Protein 7KBU (pdb70)

B-factor: mean 46.18, std 21.86, range [13.57, 139.39]

Organism: Homo sapiens (NCBI:txid9606)

Radius of gyration: 25.1 Å; Cα contacts (8 Å, |Δi|>4): 656; chains: 2; bounding box: 54×92×47 Å

Secondary structure (DSSP, 8-state):
-TTTT----TTEEEEE-TTS-EEEEEPPGGGSPP--GGG-EEETTS-EESSHHHHHHHHHHTTTSHHHHH--EEEESS----PBPPHHHHSPPPHHHHHHHHHHHHHHHHHH---TTTTHHHHHHHTSS-HHHHHTTTGGG-IIIIIHHHHHHHHHH--TT-SSEE-HHHHHHHHHHHHHHHS-B--HHHHS-TT-SS-EEHHHHHHHTT--GGG--GGG-/--TTB--PBPPGGGSPP--GGG-EEETTS-EESSHHHHHHHHHHTTTSHHHHH--EEEESS----PBPPHHHHSPPPHHHHHHHHHHHHHHHHH---SHHHHHHHHHHH-IIIIIHHHHHHHHHH--TT-SSEE-HHHHHHHHHHHHHHHS-B--HHHHS-TT-SS-EEHHHHHHHTT--GGG--GGGS---

CATH classification: 3.30.60.30

Sequence (413 aa):
DSCMSFQCKRGHICKADQQGKPHCVCQDPVTCPPTKPLDQVCGTDNQTYASSCHLFATKCRLEGTKKGHQLQLDYFGACKSIPTCTDFEVIQFPLRMRDWLKNILMQLYEANSEVKKIYLDEKRLLAGDHPIDLLLRDFKKNYHMYVYPVHWQFSELDQHPMDRVLTHSELAPLRASSLVPMEHCITRFFEECDPNKDKHITLKEWGHCFGIKEEDIDENLLCKRGHICVCQDPVTCPPTKPLDQVCGTDNQTYASSCHLFATKCRLEGTKKGHQLQLDYFGACKSIPTCTDFEVIQFPLRRMRDWLKNILMMQLYEANGDHPIDLLLRDFKKNYHMYVYPVHWQFSELDQHPMDRVLTHSELAPLRASLVPMEHCITRFFEECDPNKDKHITLKEWGHCFGIKEEEDIDENLLFAS

Nearest PDB structures (foldseek):
  7kbu-assembly1_A  TM=1.005E+00  e=1.107E-45  Homo sapiens
  7kbu-assembly1_B  TM=8.539E-01  e=3.130E-33  Homo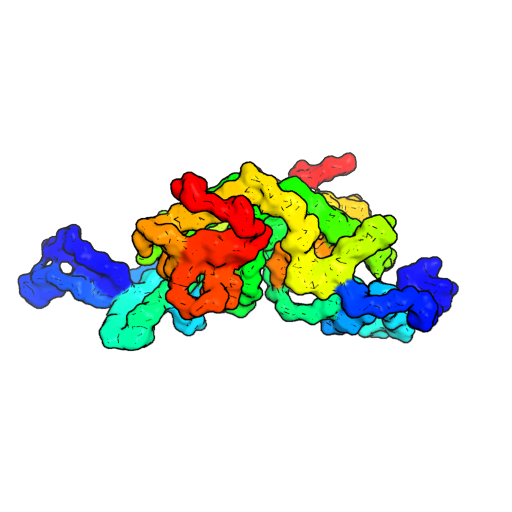 sapiens
  2v53-assembly1_A  TM=6.770E-01  e=5.443E-23  Homo sapiens
  1nub-assembly2_B  TM=4.993E-01  e=6.931E-24  Homo sapiens
  1bmo-assembly1_B  TM=5.404E-01  e=1.351E-22  Homo sapiens

Solvent-accessible surface area: 21835 Å² total; per-residue (Å²): 124,64,24,140,111,90,165,40,103,98,9,31,72,30,121,51,53,98,140,37,125,24,73,52,42,43,30,59,36,124,85,10,77,120,56,78,108,75,18,63,5,1,1,59,63,103,102,66,29,39,14,20,33,47,0,11,0,39,24,4,147,62,109,82,67,153,144,2,153,108,6,59,7,18,8,9,20,36,28,88,112,20,35,50,16,25,18,12,1,4,15,17,4,25,54,205,50,10,36,108,4,11,90,11,5,28,93,2,7,89,30,5,11,118,92,76,159,116,50,48,102,45,25,64,50,9,27,26,134,118,15,3,30,90,41,5,142,110,41,12,116,70,87,141,91,1,0,79,48,1,3,157,9,0,16,65,8,5,80,119,90,133,68,115,32,0,35,106,75,4,7,12,7,0,47,0,0,0,3,33,10,10,20,0,6,4,81,15,31,120,119,6,0,102,98,110,68,114,81,0,52,2,135,26,0,2,123,36,1,48,6,119,105,140,24,22,56,76,134,66,63,100,156,63,4,41,127,121,106,52,30,81,70,127,83,9,87,132,55,114,107,65,9,66,1,1,0,32,60,102,104,60,29,44,14,6,20,48,0,1,2,48,31,7,83,71,114,60,67,184,171,1,122,102,2,52,0,15,6,10,2,44,31,96,114,26,34,43,19,49,31,19,2,5,6,26,15,58,29,181,31,8,59,116,2,15,67,53,1,15,114,45,34,97,88,60,90,131,48,50,16,10,80,24,26,135,85,5,47,105,54,84,168,46,0,0,94,29,0,1,81,5,0,6,73,8,3,74,128,88,83,61,62,29,0,30,85,72,4,6,10,10,0,45,2,0,0,1,12,10,5,50,0,9,8,98,16,32,117,111,6,2,100,96,128,68,128,79,0,40,5,117,28,0,1,126,34,2,33,4,106,122,125,14,28,56,95,135,54,11,75,92,144

GO terms:
  GO:0005788 endoplasmic reticulum lumen (C, TAS)
  GO:0005515 protein binding (F, IPI)
  GO:0005576 extracellular region (C, HDA)

Foldseek 3Di:
DVQVPVDDDQQWGWDADVVRHIDTAGDDLVPPPDADQQQWFAKPVLAIDRHPSNQSSVLRVVPPDDCSVRIDTQATHHRDDFAADALCLLPPADPVVVVVVVVLVVCVDVVVDCVCVVCVVLVVLVVPDDNVCVVCVVVCADCVGHVLVLVVVVQVLCPVPNDQKHAPVSCRVSQRVSCVVPVHGHDCLVQQVVVNPRIHGQQSSCVSSPHDPVSRDPVSD/DDQQPPVAGDDLVPDPDADLQQWFAKPVLAIDRHQSRQSVVLRVVPPDPVSVRIDTQAGHHGDDFAADALPLLQDFDPVVVVVVVVVVVVVVVVCVVPVVVVVVVVQCADCVGHLLSLQAVQQVQCPVPNDQKDAPVSCRVSQHVSCVVPVHGHDCQVQQVVVNPRIHHQQSSCVSSVHDPVSRDPVSHDDD

Structure (mmCIF, N/CA/C/O backbone):
data_7KBU
#
_entry.id   7KBU
#
_cell.length_a   57.657
_cell.length_b   132.289
_cell.length_c   149.225
_cell.angle_alpha   90.00
_cell.angle_beta   90.00
_cell.angle_gamma   90.00
#
_symmetry.space_group_name_H-M   'I 21 21 21'
#
loop_
_entity.id
_entity.type
_entity.pdbx_description
1 polymer 'Proliferation-inducing protein 33'
2 branched 2-acetamido-2-deoxy-beta-D-glucopyranose-(1-4)-2-acetamido-2-deoxy-beta-D-glucopyranose
3 non-polymer 'CALCIUM ION'
4 non-polymer 'FORMIC ACID'
5 non-polymer 'CHLORIDE ION'
6 non-polymer 'SODIUM ION'
7 water water
#
loop_
_atom_site.group_PDB
_atom_site.id
_atom_site.type_symbol
_atom_site.label_atom_id
_atom_site.label_alt_id
_atom_site.label_comp_id
_atom_site.label_asym_id
_atom_site.label_entity_id
_atom_site.label_seq_id
_atom_site.pdbx_PDB_ins_code
_atom_site.Cartn_x
_atom_site.Cartn_y
_atom_site.Cartn_z
_atom_site.occupancy
_atom_site.B_iso_or_equiv
_atom_site.auth_seq_id
_atom_site.auth_comp_id
_atom_site.auth_asym_id
_atom_site.auth_atom_id
_atom_site.pdbx_PDB_model_num
ATOM 1 N N . ASP A 1 1 ? 54.701 118.925 44.671 1.00 67.25 431 ASP A N 1
ATOM 2 C CA . ASP A 1 1 ? 54.007 117.700 44.268 1.00 70.62 431 ASP A CA 1
ATOM 3 C C . ASP A 1 1 ? 52.566 117.650 44.811 1.00 66.23 431 ASP A C 1
ATOM 4 O O . ASP A 1 1 ? 52.333 117.409 46.006 1.00 61.73 431 ASP A O 1
ATOM 12 N N . SER A 1 2 ? 51.595 117.869 43.919 1.00 60.59 432 SER A N 1
ATOM 13 C CA . SER A 1 2 ? 50.190 117.843 44.309 1.00 62.59 432 SER A CA 1
ATOM 14 C C . SER A 1 2 ? 49.672 116.435 44.586 1.00 61.29 432 SER A C 1
ATOM 15 O O . SER A 1 2 ? 48.589 116.293 45.164 1.00 56.15 432 SER A O 1
ATOM 23 N N . CYS A 1 3 ? 50.401 115.393 44.184 1.00 61.16 433 CYS A N 1
ATOM 24 C CA . CYS A 1 3 ? 49.940 114.030 44.432 1.00 56.17 433 CYS A CA 1
ATOM 25 C C . CYS A 1 3 ? 50.073 113.624 45.894 1.00 52.77 433 CYS A C 1
ATOM 26 O O . CYS A 1 3 ? 49.523 112.583 46.279 1.00 44.40 433 CYS A O 1
ATOM 33 N N . MET A 1 4 ? 50.788 114.408 46.704 1.00 56.51 434 MET A N 1
ATOM 34 C CA . MET A 1 4 ? 50.903 114.133 48.132 1.00 62.07 434 MET A CA 1
ATOM 35 C C . MET A 1 4 ? 49.536 114.299 48.788 1.00 58.77 434 MET A C 1
ATOM 36 O O . MET A 1 4 ? 48.936 115.378 48.720 1.00 53.74 434 MET A O 1
ATOM 50 N N . SER A 1 5 ? 49.038 113.224 49.395 1.00 49.30 435 SER A N 1
ATOM 51 C CA . SER A 1 5 ? 47.785 113.132 50.135 1.00 49.93 435 SER A CA 1
ATOM 52 C C . SER A 1 5 ? 46.568 112.994 49.229 1.00 48.95 435 SER A C 1
ATOM 53 O O . SER A 1 5 ? 45.442 112.895 49.749 1.00 43.19 435 SER A O 1
ATOM 61 N N . PHE A 1 6 ? 46.743 112.963 47.909 1.00 46.66 436 PHE A N 1
ATOM 62 C CA . PHE A 1 6 ? 45.649 112.698 46.976 1.00 32.82 436 PHE A CA 1
ATOM 63 C C . PHE A 1 6 ? 45.349 111.206 46.984 1.00 36.13 436 PHE A C 1
ATOM 64 O O . PHE A 1 6 ? 46.173 110.401 46.543 1.00 43.88 436 PHE A O 1
ATOM 81 N N . GLN A 1 7 ? 44.168 110.828 47.482 1.00 38.11 437 GLN A N 1
ATOM 82 C CA . GLN A 1 7 ? 43.806 109.428 47.647 1.00 31.94 437 GLN A CA 1
ATOM 83 C C . GLN A 1 7 ? 43.170 108.859 46.383 1.00 39.25 437 GLN A C 1
ATOM 84 O O . GLN A 1 7 ? 42.472 109.556 45.640 1.00 37.59 437 GLN A O 1
ATOM 98 N N . CYS A 1 8 ? 43.397 107.562 46.173 1.00 35.41 438 CYS A N 1
ATOM 99 C CA . CYS A 1 8 ? 42.949 106.836 44.998 1.00 37.43 438 CYS A CA 1
ATOM 100 C C . CYS A 1 8 ? 42.449 105.463 45.434 1.00 39.43 438 CYS A C 1
ATOM 101 O O . CYS A 1 8 ? 42.921 104.901 46.427 1.00 34.63 438 CYS A O 1
ATOM 108 N N . LYS A 1 9 ? 41.492 104.919 44.688 1.00 38.37 439 LYS A N 1
ATOM 109 C CA . LYS A 1 9 ? 40.987 103.593 45.025 1.00 39.87 439 LYS A CA 1
ATOM 110 C C . LYS A 1 9 ? 42.054 102.539 44.703 1.00 39.27 439 LYS A C 1
ATOM 111 O O . LYS A 1 9 ? 43.065 102.816 44.054 1.00 32.47 439 LYS A O 1
ATOM 130 N N . ARG A 1 10 ? 41.824 101.318 45.190 1.00 29.40 440 ARG A N 1
ATOM 131 C CA . ARG A 1 10 ? 42.799 100.244 45.044 1.00 34.84 440 ARG A CA 1
ATOM 132 C C . ARG A 1 10 ? 43.048 99.930 43.572 1.00 34.06 440 ARG A C 1
ATOM 133 O O . ARG A 1 10 ? 42.142 99.982 42.741 1.00 33.56 440 ARG A O 1
ATOM 154 N N . GLY A 1 11 ? 44.300 99.643 43.245 1.00 31.91 441 GLY A N 1
ATOM 155 C CA . GLY A 1 11 ? 44.680 99.476 41.862 1.00 36.57 441 GLY A CA 1
ATOM 156 C C . GLY A 1 11 ? 44.882 100.765 41.102 1.00 29.56 441 GLY A C 1
ATOM 157 O O . GLY A 1 11 ? 45.232 100.706 39.920 1.00 33.47 441 GLY A O 1
ATOM 161 N N . HIS A 1 12 ? 44.619 101.919 41.724 1.00 31.38 442 HIS A N 1
ATOM 162 C CA . HIS A 1 12 ? 44.889 103.232 41.162 1.00 32.25 442 HIS A CA 1
ATOM 163 C C . HIS A 1 12 ? 45.991 103.915 41.956 1.00 29.28 442 HIS A C 1
ATOM 164 O O . HIS A 1 12 ? 46.231 103.596 43.121 1.00 36.19 442 HIS A O 1
ATOM 178 N N . ILE A 1 13 ? 46.656 104.862 41.301 1.00 32.00 443 ILE A N 1
ATOM 179 C CA . ILE A 1 13 ? 47.707 105.667 41.899 1.00 32.87 443 ILE A CA 1
ATOM 180 C C . ILE A 1 13 ? 47.546 107.074 41.374 1.00 29.42 443 ILE A C 1
ATOM 181 O O . ILE A 1 13 ? 46.991 107.295 40.294 1.00 30.10 443 ILE A O 1
ATOM 197 N N . CYS A 1 14 ? 48.079 108.024 42.137 1.00 37.09 444 CYS A N 1
ATOM 198 C CA . CYS A 1 14 ? 48.038 109.429 41.767 1.00 38.83 444 CYS A CA 1
ATOM 199 C C . CYS A 1 14 ? 49.251 109.791 40.920 1.00 34.71 444 CYS A C 1
ATOM 200 O O . CYS A 1 14 ? 50.388 109.699 41.394 1.00 40.16 444 CYS A O 1
ATOM 207 N N . LYS A 1 15 ? 48.999 110.307 39.721 1.00 35.90 445 LYS A N 1
ATOM 208 C CA . LYS A 1 15 ? 50.032 110.804 38.827 1.00 47.90 445 LYS A CA 1
ATOM 209 C C . LYS A 1 15 ? 49.691 112.229 38.421 1.00 47.63 445 LYS A C 1
ATOM 210 O O . LYS A 1 15 ? 48.532 112.549 38.142 1.00 47.38 445 LYS A O 1
ATOM 229 N N . ALA A 1 16 ? 50.706 113.084 38.393 1.00 54.02 446 ALA A N 1
ATOM 230 C CA . ALA A 1 16 ? 50.500 114.481 38.058 1.00 57.33 446 ALA A CA 1
ATOM 231 C C . ALA A 1 16 ? 50.268 114.649 36.562 1.00 66.74 446 ALA A C 1
ATOM 232 O O . ALA A 1 16 ? 50.751 113.864 35.741 1.00 68.20 446 ALA A O 1
ATOM 239 N N . ASP A 1 17 ? 49.512 115.687 36.218 1.00 88.62 447 ASP A N 1
ATOM 240 C CA . ASP A 1 17 ? 49.205 116.022 34.838 1.00 89.33 447 ASP A CA 1
ATOM 241 C C . ASP A 1 17 ? 50.383 116.752 34.193 1.00 92.48 447 ASP A C 1
ATOM 242 O O . ASP A 1 17 ? 51.335 117.169 34.860 1.00 88.88 447 ASP A O 1
ATOM 251 N N . GLN A 1 18 ? 50.314 116.909 32.868 1.00 94.49 448 GLN A N 1
ATOM 252 C CA . GLN A 1 18 ? 51.269 117.782 32.195 1.00 94.31 448 GLN A CA 1
ATOM 253 C C . GLN A 1 18 ? 51.227 119.192 32.770 1.00 94.96 448 GLN A C 1
ATOM 254 O O . GLN A 1 18 ? 52.198 119.941 32.618 1.00 86.39 448 GLN A O 1
ATOM 258 N N . GLN A 1 19 ? 50.131 119.556 33.444 1.00 99.71 449 GLN A N 1
ATOM 259 C CA . GLN A 1 19 ? 49.958 120.859 34.067 1.00 91.89 449 GLN A CA 1
ATOM 260 C C . GLN A 1 19 ? 50.227 120.824 35.565 1.00 85.02 449 GLN A C 1
ATOM 261 O O . GLN A 1 19 ? 50.010 121.830 36.247 1.00 82.80 449 GLN A O 1
ATOM 275 N N . GLY A 1 20 ? 50.675 119.685 36.096 1.00 84.72 450 GLY A N 1
ATOM 276 C CA . GLY A 1 20 ? 50.851 119.515 37.522 1.00 80.53 450 GLY A CA 1
ATOM 277 C C . GLY A 1 20 ? 49.598 119.135 38.281 1.00 74.19 450 GLY A C 1
ATOM 278 O O . GLY A 1 20 ? 49.646 119.038 39.517 1.00 72.70 450 GLY A O 1
ATOM 282 N N . LYS A 1 21 ? 48.484 118.921 37.588 1.00 70.15 451 LYS A N 1
ATOM 283 C CA . LYS A 1 21 ? 47.220 118.570 38.232 1.00 65.86 451 LYS A CA 1
ATOM 284 C C . LYS A 1 21 ? 47.220 117.084 38.590 1.00 62.31 451 LYS A C 1
ATOM 285 O O . LYS A 1 21 ? 47.521 116.249 37.735 1.00 57.23 451 LYS A O 1
ATOM 304 N N . PRO A 1 22 ? 46.910 116.716 39.837 1.00 51.04 452 PRO A N 1
ATOM 305 C CA . PRO A 1 22 ? 46.882 115.285 40.189 1.00 55.76 452 PRO A CA 1
ATOM 306 C C . PRO A 1 22 ? 45.675 114.556 39.606 1.00 45.04 452 PRO A C 1
ATOM 307 O O . PRO A 1 22 ? 44.562 115.083 39.569 1.00 50.54 452 PRO A O 1
ATOM 318 N N . HIS A 1 23 ? 45.918 113.323 39.146 1.00 51.45 453 HIS A N 1
ATOM 319 C CA . HIS A 1 23 ? 44.896 112.436 38.602 1.00 42.99 453 HIS A CA 1
ATOM 320 C C . HIS A 1 23 ? 45.143 111.024 39.108 1.00 46.57 453 HIS A C 1
ATOM 321 O O . HIS A 1 23 ? 46.298 110.591 39.197 1.00 40.24 453 HIS A O 1
ATOM 335 N N . CYS A 1 24 ? 44.059 110.296 39.399 1.00 41.50 454 CYS A N 1
ATOM 336 C CA . CYS A 1 24 ? 44.144 108.863 39.658 1.00 34.16 454 CYS A CA 1
ATOM 337 C C . CYS A 1 24 ? 44.224 108.115 38.327 1.00 45.67 454 CYS A C 1
ATOM 338 O O . CYS A 1 24 ? 43.301 108.203 37.506 1.00 48.61 454 CYS A O 1
ATOM 345 N N . VAL A 1 25 ? 45.312 107.377 38.111 1.00 30.97 455 VAL A N 1
ATOM 346 C CA . VAL A 1 25 ? 45.453 106.526 36.942 1.00 34.61 455 VAL A CA 1
ATOM 347 C C . VAL A 1 25 ? 45.639 105.083 37.409 1.00 37.82 455 VAL A C 1
ATOM 348 O O . VAL A 1 25 ? 45.922 104.811 38.577 1.00 35.05 455 VAL A O 1
ATOM 361 N N . CYS A 1 26 ? 45.490 104.155 36.471 1.00 33.74 456 CYS A N 1
ATOM 362 C CA . CYS A 1 26 ? 45.711 102.754 36.794 1.00 33.99 456 CYS A CA 1
ATOM 363 C C . CYS A 1 26 ? 47.164 102.524 37.175 1.00 30.62 456 CYS A C 1
ATOM 364 O O . CYS A 1 26 ? 48.081 103.155 36.641 1.00 29.62 456 CYS A O 1
ATOM 371 N N . GLN A 1 27 ? 47.363 101.625 38.122 1.00 29.17 457 GLN A N 1
ATOM 372 C CA . GLN A 1 27 ? 48.702 101.253 38.526 1.00 32.55 457 GLN A CA 1
ATOM 373 C C . GLN A 1 27 ? 49.304 100.290 37.517 1.00 28.20 457 GLN A C 1
ATOM 374 O O . GLN A 1 27 ? 48.662 99.314 37.118 1.00 38.45 457 GLN A O 1
ATOM 388 N N . ASP A 1 28 ? 50.535 100.549 37.132 1.00 31.97 458 ASP A N 1
ATOM 389 C CA . ASP A 1 28 ? 51.271 99.632 36.270 1.00 31.45 458 ASP A CA 1
ATOM 390 C C . ASP A 1 28 ? 51.653 98.414 37.094 1.00 35.61 458 ASP A C 1
ATOM 391 O O . ASP A 1 28 ? 52.364 98.565 38.092 1.00 31.06 458 ASP A O 1
ATOM 400 N N . PRO A 1 29 ? 51.243 97.198 36.708 1.00 45.37 459 PRO A N 1
ATOM 401 C CA . PRO A 1 29 ? 51.593 96.014 37.518 1.00 43.97 459 PRO A CA 1
ATOM 402 C C . PRO A 1 29 ? 53.084 95.846 37.770 1.00 39.42 459 PRO A C 1
ATOM 403 O O . PRO A 1 29 ? 53.480 95.199 38.749 1.00 39.33 459 PRO A O 1
ATOM 414 N N . VAL A 1 30 ? 53.931 96.385 36.901 1.00 33.73 460 VAL A N 1
ATOM 415 C CA . VAL A 1 30 ? 55.365 96.233 37.108 1.00 37.17 460 VAL A CA 1
ATOM 416 C C . VAL A 1 30 ? 55.800 96.930 38.394 1.00 43.21 460 VAL A C 1
ATOM 417 O O . VAL A 1 30 ? 56.743 96.486 39.057 1.00 44.65 460 VAL A O 1
ATOM 430 N N . THR A 1 31 ? 55.147 98.037 38.762 1.00 36.77 461 THR A N 1
ATOM 431 C CA . THR A 1 31 ? 55.507 98.747 39.985 1.00 38.46 461 THR A CA 1
ATOM 432 C C . THR A 1 31 ? 55.014 98.069 41.253 1.00 50.16 461 THR A C 1
ATOM 433 O O . THR A 1 31 ? 55.307 98.560 42.349 1.00 48.82 461 THR A O 1
ATOM 444 N N . CYS A 1 32 ? 54.246 96.994 41.146 1.00 44.80 462 CYS A N 1
ATOM 445 C CA . CYS A 1 32 ? 53.816 96.291 42.345 1.00 49.31 462 CYS A CA 1
ATOM 446 C C . CYS A 1 32 ? 55.041 95.792 43.110 1.00 53.61 462 CYS A C 1
ATOM 447 O O . CYS A 1 32 ? 56.025 95.367 42.493 1.00 49.48 462 CYS A O 1
ATOM 454 N N . PRO A 1 33 ? 55.030 95.847 44.442 1.00 54.86 463 PRO A N 1
ATOM 455 C CA . PRO A 1 33 ? 56.167 95.320 45.223 1.00 51.41 463 PRO A CA 1
ATOM 456 C C . PRO A 1 33 ? 56.537 93.914 44.789 1.00 39.88 463 PRO A C 1
ATOM 457 O O . PRO A 1 33 ? 55.673 93.144 44.347 1.00 47.48 463 PRO A O 1
ATOM 468 N N . PRO A 1 34 ? 57.807 93.524 44.920 1.00 42.91 464 PRO A N 1
ATOM 469 C CA . PRO A 1 34 ? 58.171 92.129 44.641 1.00 40.78 464 PRO A CA 1
ATOM 470 C C . PRO A 1 34 ? 57.386 91.181 45.538 1.00 37.74 464 PRO A C 1
ATOM 471 O O . PRO A 1 34 ? 56.956 91.540 46.636 1.00 46.39 464 PRO A O 1
ATOM 482 N N . THR A 1 35 ? 57.187 89.963 45.052 1.00 33.27 465 THR A N 1
ATOM 483 C CA . THR A 1 35 ? 56.264 89.026 45.666 1.00 48.94 465 THR A CA 1
ATOM 484 C C . THR A 1 35 ? 56.987 87.776 46.150 1.00 50.18 465 THR A C 1
ATOM 485 O O . THR A 1 35 ? 57.992 87.347 45.574 1.00 49.06 465 THR A O 1
ATOM 496 N N . LYS A 1 36 ? 56.492 87.239 47.250 1.00 46.65 466 LYS A N 1
ATOM 497 C CA . LYS A 1 36 ? 56.846 85.923 47.747 1.00 49.29 466 LYS A CA 1
ATOM 498 C C . LYS A 1 36 ? 55.754 84.931 47.360 1.00 40.73 466 LYS A C 1
ATOM 499 O O . LYS A 1 36 ? 54.601 85.315 47.147 1.00 43.56 466 LYS A O 1
ATOM 518 N N . PRO A 1 37 ? 56.075 83.640 47.258 1.00 48.38 467 PRO A N 1
ATOM 519 C CA . PRO A 1 37 ? 55.033 82.656 46.903 1.00 43.35 467 PRO A CA 1
ATOM 520 C C . PRO A 1 37 ? 53.728 82.792 47.673 1.00 38.86 467 PRO A C 1
ATOM 521 O O . PRO A 1 37 ? 52.648 82.728 47.073 1.00 46.33 467 PR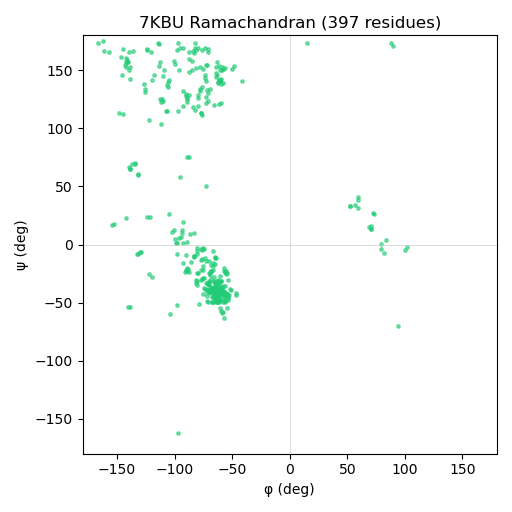O A O 1
ATOM 532 N N . LEU A 1 38 ? 53.784 83.003 48.978 1.00 39.39 468 LEU A N 1
ATOM 533 C CA . LEU A 1 38 ? 52.567 83.020 49.777 1.00 33.26 468 LEU A CA 1
ATOM 534 C C . LEU A 1 38 ? 51.748 84.292 49.611 1.00 38.30 468 LEU A C 1
ATOM 535 O O . LEU A 1 38 ? 50.667 84.379 50.208 1.00 30.72 468 LEU A O 1
ATOM 551 N N . ASP A 1 39 ? 52.227 85.269 48.825 1.00 38.01 469 ASP A N 1
ATOM 552 C CA . ASP A 1 39 ? 51.430 86.443 48.496 1.00 32.88 469 ASP A CA 1
ATOM 553 C C . ASP A 1 39 ? 50.384 86.149 47.427 1.00 34.35 469 ASP A C 1
ATOM 554 O O . ASP A 1 39 ? 49.462 86.955 47.233 1.00 27.59 469 ASP A O 1
ATOM 563 N N . GLN A 1 40 ? 50.499 85.010 46.759 1.00 27.38 470 GLN A N 1
ATOM 564 C CA . GLN A 1 40 ? 49.613 84.697 45.650 1.00 28.70 470 GLN A CA 1
ATOM 565 C C . GLN A 1 40 ? 48.168 84.687 46.119 1.00 30.60 470 GLN A C 1
ATOM 566 O O . GLN A 1 40 ? 47.868 84.380 47.277 1.00 31.64 470 GLN A O 1
ATOM 580 N N . VAL A 1 41 ? 47.266 85.022 45.199 1.00 25.71 471 VAL A N 1
ATOM 581 C CA . VAL A 1 41 ? 45.840 85.053 45.484 1.00 25.42 471 VAL A CA 1
ATOM 582 C C . VAL A 1 41 ? 45.118 84.525 44.260 1.00 21.17 471 VAL A C 1
ATOM 583 O O . VAL A 1 41 ? 45.625 84.579 43.147 1.00 24.15 471 VAL A O 1
ATOM 596 N N . CYS A 1 42 ? 43.905 84.043 44.474 1.00 20.37 472 CYS A N 1
ATOM 597 C CA . CYS A 1 42 ? 43.089 83.476 43.415 1.00 20.00 472 CYS A CA 1
ATOM 598 C C . CYS A 1 42 ? 41.932 84.426 43.155 1.00 20.87 472 CYS A C 1
ATOM 599 O O . CYS A 1 42 ? 41.178 84.754 44.074 1.00 20.54 472 CYS A O 1
ATOM 606 N N . GLY A 1 43 ? 41.802 84.870 41.907 1.00 23.95 473 GLY A N 1
ATOM 607 C CA . GLY A 1 43 ? 40.723 85.752 41.557 1.00 21.27 473 GLY A CA 1
ATOM 608 C C . GLY A 1 43 ? 39.442 85.004 41.273 1.00 27.68 473 GLY A C 1
ATOM 609 O O . GLY A 1 43 ? 39.421 83.789 41.059 1.00 26.33 473 GLY A O 1
ATOM 613 N N . THR A 1 44 ? 38.344 85.758 41.258 1.00 28.45 474 THR A N 1
ATOM 614 C CA . THR A 1 44 ? 37.063 85.149 40.941 1.00 28.62 474 THR A CA 1
ATOM 615 C C . THR A 1 44 ? 37.031 84.625 39.520 1.00 29.32 474 THR A C 1
ATOM 616 O O . THR A 1 44 ? 36.096 83.895 39.179 1.00 31.08 474 THR A O 1
ATOM 627 N N . ASP A 1 45 ? 38.026 84.975 38.696 1.00 32.96 475 ASP A N 1
ATOM 628 C CA . ASP A 1 45 ? 38.190 84.445 37.343 1.00 33.85 475 ASP A CA 1
ATOM 629 C C . ASP A 1 45 ? 38.971 83.130 37.317 1.00 28.73 475 ASP A C 1
ATOM 630 O O . ASP A 1 45 ? 39.326 82.653 36.237 1.00 34.37 475 ASP A O 1
ATOM 639 N N . ASN A 1 46 ? 39.237 82.538 38.483 1.00 31.79 476 ASN A N 1
ATOM 640 C CA . ASN A 1 46 ? 40.114 81.364 38.625 1.00 31.20 476 ASN A CA 1
ATOM 641 C C . ASN A 1 46 ? 41.480 81.576 37.980 1.00 36.70 476 ASN A C 1
ATOM 642 O O . ASN A 1 46 ? 42.093 80.631 37.471 1.00 32.57 476 ASN A O 1
ATOM 652 N N . GLN A 1 47 ? 41.974 82.813 38.006 1.00 29.19 477 GLN A N 1
ATOM 653 C CA . GLN A 1 47 ? 43.339 83.112 37.610 1.00 32.47 477 GLN A CA 1
ATOM 654 C C . GLN A 1 47 ? 44.141 83.388 38.869 1.00 27.95 477 GLN A C 1
ATOM 655 O O . GLN A 1 47 ? 43.665 84.073 39.784 1.00 22.88 477 GLN A O 1
ATOM 669 N N . THR A 1 48 ? 45.365 82.890 38.895 1.00 25.37 478 THR A N 1
ATOM 670 C CA . THR A 1 48 ? 46.284 83.143 39.994 1.00 27.94 478 THR A CA 1
ATOM 671 C C . THR A 1 48 ? 47.038 84.430 39.713 1.00 28.35 478 THR A C 1
ATOM 672 O O . THR A 1 48 ? 47.563 84.604 38.614 1.00 29.67 478 THR A O 1
ATOM 683 N N . TYR A 1 49 ? 47.042 85.342 40.680 1.00 24.65 479 TYR A N 1
ATOM 684 C CA . TYR A 1 49 ? 47.794 86.590 40.596 1.00 29.92 479 TYR A CA 1
ATOM 685 C C . TYR A 1 49 ? 48.959 86.529 41.580 1.00 32.30 479 TYR A C 1
ATOM 686 O O . TYR A 1 49 ? 48.828 85.962 42.674 1.00 31.58 479 TYR A O 1
ATOM 704 N N . ALA A 1 50 ? 50.093 87.126 41.197 1.00 28.48 480 ALA A N 1
ATOM 705 C CA . ALA A 1 50 ? 51.286 87.070 42.035 1.00 34.75 480 ALA A CA 1
ATOM 706 C C . ALA A 1 50 ? 51.024 87.690 43.392 1.00 32.33 480 ALA A C 1
ATOM 707 O O . ALA A 1 50 ? 51.602 87.268 44.405 1.00 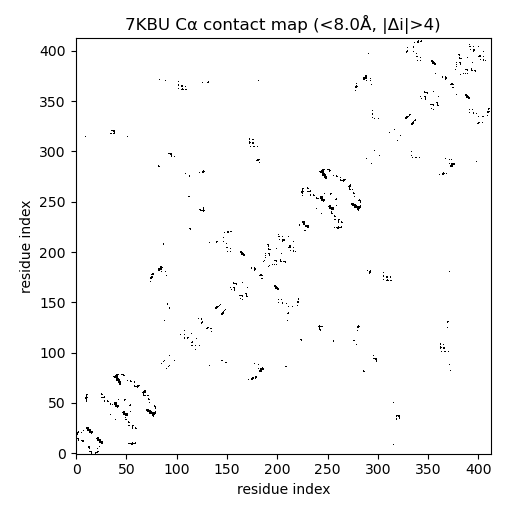32.27 480 ALA A O 1
ATOM 714 N N . SER A 1 51 ? 50.153 88.686 43.429 1.00 30.31 481 SER A N 1
ATOM 715 C CA . SER A 1 51 ? 49.727 89.265 44.684 1.00 29.41 481 SER A CA 1
ATOM 716 C C . SER A 1 51 ? 48.437 90.043 44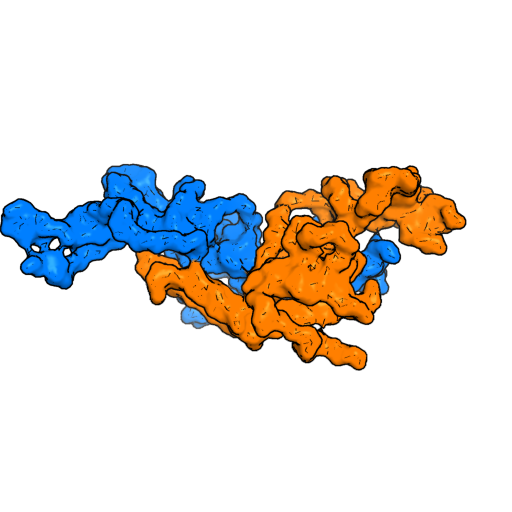.463 1.00 27.17 481 SER A C 1
ATOM 717 O O . SER A 1 51 ? 47.954 90.217 43.337 1.00 24.54 481 SER A O 1
ATOM 725 N N . SER A 1 52 ? 47.909 90.534 45.568 1.00 22.55 482 SER A N 1
ATOM 726 C CA . SER A 1 52 ? 46.713 91.357 45.540 1.00 32.85 482 SER A CA 1
ATOM 727 C C . SER A 1 52 ? 46.942 92.631 44.734 1.00 28.47 482 SER A C 1
ATOM 728 O O . SER A 1 52 ? 46.023 93.120 44.060 1.00 28.84 482 SER A O 1
ATOM 736 N N . CYS A 1 53 ? 48.156 93.191 44.799 1.00 27.14 483 CYS A N 1
ATOM 737 C CA . CYS A 1 53 ? 48.459 94.390 44.022 1.00 33.15 483 CYS A CA 1
ATOM 738 C C . CYS A 1 53 ? 48.286 94.111 42.532 1.00 26.84 483 CYS A C 1
ATOM 739 O O . CYS A 1 53 ? 47.692 94.914 41.805 1.00 23.48 483 CYS A O 1
ATOM 746 N N . HIS A 1 54 ? 48.741 92.948 42.076 1.00 23.37 484 HIS A N 1
ATOM 747 C CA . HIS A 1 54 ? 48.626 92.628 40.657 1.00 35.24 484 HIS A CA 1
ATOM 748 C C . HIS A 1 54 ? 47.173 92.447 40.256 1.00 25.55 484 HIS A C 1
ATOM 749 O O . HIS A 1 54 ? 46.764 92.862 39.168 1.00 23.20 484 HIS A O 1
ATOM 763 N N . LEU A 1 55 ? 46.366 91.846 41.133 1.00 25.29 485 LEU A N 1
ATOM 764 C CA . LEU A 1 55 ? 44.973 91.635 40.776 1.00 21.11 485 LEU A CA 1
ATOM 765 C C . LEU A 1 55 ? 44.269 92.974 40.567 1.00 21.35 485 LEU A C 1
ATOM 766 O O . LEU A 1 55 ? 43.637 93.197 39.534 1.00 22.57 485 LEU A O 1
ATOM 782 N N . PHE A 1 56 ? 44.421 93.903 41.505 1.00 21.63 486 PHE A N 1
ATOM 783 C CA . PHE A 1 56 ? 43.662 95.145 41.409 1.00 21.96 486 PHE A CA 1
ATOM 784 C C . PHE A 1 56 ? 44.207 96.077 40.336 1.00 22.36 486 PHE A C 1
ATOM 785 O O . PHE A 1 56 ? 43.435 96.841 39.747 1.00 22.89 486 PHE A O 1
ATOM 802 N N . ALA A 1 57 ? 45.506 96.011 40.042 1.00 24.45 487 ALA A N 1
ATOM 803 C CA . ALA A 1 57 ? 46.025 96.719 38.875 1.00 25.36 487 ALA A CA 1
ATOM 804 C C . ALA A 1 57 ? 45.384 96.187 37.598 1.00 29.35 487 ALA A C 1
ATOM 805 O O . ALA A 1 57 ? 44.992 96.966 36.721 1.00 27.37 487 ALA A O 1
ATOM 812 N N . THR A 1 58 ? 45.235 94.860 37.493 1.00 25.86 488 THR A N 1
ATOM 813 C CA . THR A 1 58 ? 44.562 94.272 36.338 1.00 30.50 488 THR A CA 1
ATOM 814 C C . THR A 1 58 ? 43.111 94.720 36.273 1.00 27.42 488 THR A C 1
ATOM 815 O O . THR A 1 58 ? 42.623 95.153 35.219 1.00 27.80 488 THR A O 1
ATOM 826 N N . LYS A 1 59 ? 42.409 94.638 37.404 1.00 27.98 489 LYS A N 1
ATOM 827 C CA . LYS A 1 59 ? 41.019 95.082 37.459 1.00 29.92 489 LYS A CA 1
ATOM 828 C C . LYS A 1 59 ? 40.882 96.523 36.985 1.00 28.82 489 LYS A C 1
ATOM 829 O O . LYS A 1 59 ? 39.952 96.857 36.242 1.00 25.75 489 LYS A O 1
ATOM 848 N N . CYS A 1 60 ? 41.801 97.392 37.411 1.00 27.97 490 CYS A N 1
ATOM 849 C CA . CYS A 1 60 ? 41.750 98.783 36.990 1.00 33.46 490 CYS A CA 1
ATOM 850 C C . CYS A 1 60 ? 41.900 98.897 35.478 1.00 30.71 490 CYS A C 1
ATOM 851 O O . CYS A 1 60 ? 41.119 99.587 34.821 1.00 29.12 490 CYS A O 1
ATOM 858 N N . ARG A 1 61 ? 42.915 98.231 34.914 1.00 33.43 491 ARG A N 1
ATOM 859 C CA . ARG A 1 61 ? 43.107 98.233 33.468 1.00 37.73 491 ARG A CA 1
ATOM 860 C C . ARG A 1 61 ? 41.857 97.775 32.742 1.00 34.99 491 ARG A C 1
ATOM 861 O O . ARG A 1 61 ? 41.649 98.143 31.582 1.00 39.77 491 ARG A O 1
ATOM 882 N N . LEU A 1 62 ? 41.009 96.996 33.412 1.00 36.99 492 LEU A N 1
ATOM 883 C CA . LEU A 1 62 ? 39.807 96.440 32.816 1.00 36.95 492 LEU A CA 1
ATOM 884 C C . LEU A 1 62 ? 38.559 97.210 33.203 1.00 46.91 492 LEU A C 1
ATOM 885 O O . LEU A 1 62 ? 37.445 96.724 32.964 1.00 41.47 492 LEU A O 1
ATOM 901 N N . GLU A 1 63 ? 38.718 98.396 33.790 1.00 41.90 493 GLU A N 1
ATOM 902 C CA . GLU A 1 63 ? 37.560 99.170 34.215 1.00 50.98 493 GLU A CA 1
ATOM 903 C C . GLU A 1 63 ? 36.651 99.436 33.019 1.00 56.42 493 GLU A C 1
ATOM 904 O O . GLU A 1 63 ? 37.116 99.686 31.901 1.00 45.58 493 GLU A O 1
ATOM 916 N N . GLY A 1 64 ? 35.343 99.324 33.253 1.00 60.68 494 GLY A N 1
ATOM 917 C CA . GLY A 1 64 ? 34.347 99.590 32.239 1.00 63.72 494 GLY A CA 1
ATOM 918 C C . GLY A 1 64 ? 33.769 98.373 31.554 1.00 73.24 494 GLY A C 1
ATOM 919 O O . GLY A 1 64 ? 32.836 98.523 30.754 1.00 78.13 494 GLY A O 1
ATOM 923 N N . THR A 1 65 ? 34.267 97.177 31.854 1.00 64.81 495 THR A N 1
ATOM 924 C CA . THR A 1 65 ? 33.896 95.980 31.121 1.00 66.53 495 THR A CA 1
ATOM 925 C C . THR A 1 65 ? 33.346 94.917 32.062 1.00 60.88 495 THR A C 1
ATOM 926 O O . THR A 1 65 ? 33.469 95.000 33.286 1.00 58.06 495 THR A O 1
ATOM 937 N N . LYS A 1 66 ? 32.748 93.898 31.446 1.00 68.34 496 LYS A N 1
ATOM 938 C CA . LYS A 1 66 ? 32.219 92.763 32.194 1.00 77.36 496 LYS A CA 1
ATOM 939 C C . LYS A 1 66 ? 33.314 92.099 33.021 1.00 63.21 496 LYS A C 1
ATOM 940 O O . LYS A 1 66 ? 33.193 91.971 34.244 1.00 65.85 496 LYS A O 1
ATOM 959 N N . LYS A 1 67 ? 34.386 91.651 32.362 1.00 53.04 497 LYS A N 1
ATOM 960 C CA . LYS A 1 67 ? 35.473 90.997 33.080 1.00 55.67 497 LYS A CA 1
ATOM 961 C C . LYS A 1 67 ? 36.051 91.902 34.158 1.00 53.38 497 LYS A C 1
ATOM 962 O O . LYS A 1 67 ? 36.436 91.425 35.230 1.00 41.81 497 LYS A O 1
ATOM 981 N N . GLY A 1 68 ? 36.105 93.214 33.902 1.00 52.50 498 GLY A N 1
ATOM 982 C CA . GLY A 1 68 ? 36.593 94.127 34.923 1.00 42.09 498 GLY A CA 1
ATOM 983 C C . GLY A 1 68 ? 35.668 94.166 36.122 1.00 43.49 498 GLY A C 1
ATOM 984 O O . GLY A 1 68 ? 36.105 94.015 37.269 1.00 40.05 498 GLY A O 1
ATOM 988 N N . HIS A 1 69 ? 34.369 94.340 35.870 1.00 46.90 499 HIS A N 1
ATOM 989 C CA . HIS A 1 69 ? 33.410 94.444 36.966 1.00 52.30 499 HIS A CA 1
ATOM 990 C C . HIS A 1 69 ? 33.355 93.151 37.776 1.00 51.52 499 HIS A C 1
ATOM 991 O O . HIS A 1 69 ? 33.166 93.189 39.000 1.00 43.86 499 HIS A O 1
ATOM 1005 N N . GLN A 1 70 ? 33.541 92.004 37.114 1.00 41.83 500 GLN A N 1
ATOM 1006 C CA . GLN A 1 70 ? 33.474 90.719 37.799 1.00 48.17 500 GLN A CA 1
ATOM 1007 C C . GLN A 1 70 ? 34.705 90.475 38.672 1.00 44.48 500 GLN A C 1
ATOM 1008 O O . GLN A 1 70 ? 34.593 89.899 39.760 1.00 50.08 500 GLN A O 1
ATOM 1022 N N . LEU A 1 71 ? 35.889 90.881 38.212 1.00 39.03 501 LEU A N 1
ATOM 1023 C CA . LEU A 1 71 ? 37.119 90.455 38.868 1.00 32.90 501 LEU A CA 1
ATOM 1024 C C . LEU A 1 71 ? 37.166 90.938 40.312 1.00 30.77 501 LEU A C 1
ATOM 1025 O O . LEU A 1 71 ? 37.094 92.140 40.589 1.00 31.05 501 LEU A O 1
ATOM 1041 N N . GLN A 1 72 ? 37.267 89.991 41.229 1.00 28.13 502 GLN A N 1
ATOM 1042 C CA . GLN A 1 72 ? 37.488 90.279 42.633 1.00 28.77 502 GLN A CA 1
ATOM 1043 C C . GLN A 1 72 ? 38.475 89.253 43.164 1.00 27.29 502 GLN A C 1
ATOM 1044 O O . GLN A 1 72 ? 38.743 88.223 42.538 1.00 26.81 502 GLN A O 1
ATOM 1058 N N . LEU A 1 73 ? 39.005 89.544 44.332 1.00 21.28 503 LEU A N 1
ATOM 1059 C CA . LEU A 1 73 ? 39.802 88.576 45.062 1.00 27.58 503 LEU A CA 1
ATOM 1060 C C . LEU A 1 73 ? 38.879 87.498 45.617 1.00 33.89 503 LEU A C 1
ATOM 1061 O O . LEU A 1 73 ? 37.892 87.811 46.294 1.00 25.52 503 LEU A O 1
ATOM 1077 N N . ASP A 1 74 ? 39.193 86.224 45.326 1.00 26.42 504 ASP A N 1
ATOM 1078 C CA . ASP A 1 74 ? 38.362 85.105 45.772 1.00 23.99 504 ASP A CA 1
ATOM 1079 C C . ASP A 1 74 ? 38.911 84.469 47.042 1.00 27.04 504 ASP A C 1
ATOM 1080 O O . ASP A 1 74 ? 38.167 84.301 48.016 1.00 29.17 504 ASP A O 1
ATOM 1089 N N . TYR A 1 75 ? 40.191 84.099 47.050 1.00 17.77 505 TYR A N 1
ATOM 1090 C CA . TYR A 1 75 ? 40.784 83.575 48.268 1.00 19.61 505 TYR A CA 1
ATOM 1091 C C . TYR A 1 75 ? 42.290 83.667 48.157 1.00 18.04 505 TYR A C 1
ATOM 1092 O O . TYR A 1 75 ? 42.848 83.903 47.084 1.00 21.89 505 TYR A O 1
ATOM 1110 N N . PHE A 1 76 ? 42.937 83.490 49.297 1.00 21.21 506 PHE A N 1
ATOM 1111 C CA . PHE A 1 76 ? 44.385 83.498 49.376 1.00 25.72 506 PHE A CA 1
ATOM 1112 C C . PHE A 1 76 ? 44.935 82.169 48.881 1.00 21.76 506 PHE A C 1
ATOM 1113 O O . PHE A 1 76 ? 44.276 81.136 48.981 1.00 30.54 506 PHE A O 1
ATOM 1130 N N . GLY A 1 77 ? 46.157 82.204 48.367 1.00 26.81 507 GLY A N 1
ATOM 1131 C CA . GLY A 1 77 ? 46.771 81.065 47.708 1.00 30.29 507 GLY A CA 1
ATOM 1132 C C . GLY A 1 77 ? 46.492 81.026 46.212 1.00 35.43 507 GLY A C 1
ATOM 1133 O O . GLY A 1 77 ? 45.690 81.791 45.665 1.00 25.32 507 GLY A O 1
ATOM 1137 N N . ALA A 1 78 ? 47.186 80.110 45.532 1.00 30.67 508 ALA A N 1
ATOM 1138 C CA . ALA A 1 78 ? 46.963 79.909 44.107 1.00 22.33 508 ALA A CA 1
ATOM 1139 C C . ALA A 1 78 ? 45.633 79.204 43.886 1.00 33.88 508 ALA A C 1
ATOM 1140 O O . ALA A 1 78 ? 45.143 78.479 44.760 1.00 28.71 508 ALA A O 1
ATOM 1147 N N . CYS A 1 79 ? 45.050 79.404 42.702 1.00 26.21 509 CYS A N 1
ATOM 1148 C CA . CYS A 1 79 ? 43.771 78.764 42.416 1.00 35.37 509 CYS A CA 1
ATOM 1149 C C . CYS A 1 79 ? 43.965 77.254 42.452 1.00 30.55 509 CYS A C 1
ATOM 1150 O O . CYS A 1 79 ? 44.980 76.731 41.986 1.00 33.78 509 CYS A O 1
ATOM 1157 N N . LYS A 1 80 ? 42.988 76.555 43.023 1.00 36.08 510 LYS A N 1
ATOM 1158 C CA . LYS A 1 80 ? 43.084 75.120 43.206 1.00 39.31 510 LYS A CA 1
ATOM 1159 C C . LYS A 1 80 ? 41.697 74.511 43.076 1.00 39.41 510 LYS A C 1
ATOM 1160 O O . LYS A 1 80 ? 40.677 75.193 43.199 1.00 30.62 510 LYS A O 1
ATOM 1179 N N . SER A 1 81 ? 41.683 73.210 42.843 1.00 37.65 511 SER A N 1
ATOM 1180 C CA . SER A 1 81 ? 40.467 72.423 42.839 1.00 37.45 511 SER A CA 1
ATOM 1181 C C . SER A 1 81 ? 40.383 71.807 44.226 1.00 40.66 511 SER A C 1
ATOM 1182 O O . SER A 1 81 ? 41.250 71.010 44.603 1.00 46.87 511 SER A O 1
ATOM 1190 N N . ILE A 1 82 ? 39.368 72.191 44.990 1.00 29.66 512 ILE A N 1
ATOM 1191 C CA . ILE A 1 82 ? 39.235 71.707 46.360 1.00 31.53 512 ILE A CA 1
ATOM 1192 C C . ILE A 1 82 ? 37.778 71.491 46.683 1.00 21.75 512 ILE A C 1
ATOM 1193 O O . ILE A 1 82 ? 36.877 72.112 46.091 1.00 26.94 512 ILE A O 1
ATOM 1209 N N . PRO A 1 83 ? 37.496 70.603 47.623 1.00 27.58 513 PRO A N 1
ATOM 1210 C CA . PRO A 1 83 ? 36.108 70.299 47.965 1.00 24.51 513 PRO A CA 1
ATOM 1211 C C . PRO A 1 83 ? 35.415 71.438 48.696 1.00 20.49 513 PRO A C 1
ATOM 1212 O O . PRO A 1 83 ? 36.017 72.371 49.235 1.00 19.39 513 PRO A O 1
ATOM 1223 N N . THR A 1 84 ? 34.102 71.291 48.731 1.00 20.57 514 THR A N 1
ATOM 1224 C CA . THR A 1 84 ? 33.211 72.223 49.402 1.00 26.50 514 THR A CA 1
ATOM 1225 C C . THR A 1 84 ? 33.340 72.102 50.902 1.00 19.64 514 THR A C 1
ATOM 1226 O O . THR A 1 84 ? 33.353 71.000 51.432 1.00 19.87 514 THR A O 1
ATOM 1237 N N . CYS A 1 85 ? 33.456 73.229 51.587 1.00 18.90 515 CYS A N 1
ATOM 1238 C CA . CYS A 1 85 ? 33.547 73.182 53.034 1.00 18.43 515 CYS A CA 1
ATOM 1239 C C . CYS A 1 85 ? 32.301 72.519 53.596 1.00 19.96 515 CYS A C 1
ATOM 1240 O O . CYS A 1 85 ? 31.200 72.717 53.084 1.00 20.61 515 CYS A O 1
ATOM 1247 N N . THR A 1 86 ? 32.485 71.731 54.657 1.00 21.94 516 THR A N 1
ATOM 1248 C CA . THR A 1 86 ? 31.385 71.236 55.468 1.00 20.16 516 THR A CA 1
ATOM 1249 C C . THR A 1 86 ? 31.074 72.265 56.553 1.00 21.53 516 THR A C 1
ATOM 1250 O O . THR A 1 86 ? 31.859 73.175 56.826 1.00 19.13 516 THR A O 1
ATOM 1261 N N . ASP A 1 87 ? 29.912 72.110 57.186 1.00 21.05 517 ASP A N 1
ATOM 1262 C CA . ASP A 1 87 ? 29.520 73.056 58.225 1.00 23.91 517 ASP A CA 1
ATOM 1263 C C . ASP A 1 87 ? 30.530 73.080 59.367 1.00 22.36 517 ASP A C 1
ATOM 1264 O O . ASP A 1 87 ? 30.810 74.142 59.939 1.00 25.68 517 ASP A O 1
ATOM 1273 N N . PHE A 1 88 ? 31.043 71.911 59.765 1.00 23.52 518 PHE A N 1
ATOM 1274 C CA . PHE A 1 88 ? 31.975 71.874 60.891 1.00 22.27 518 PHE A CA 1
ATOM 1275 C C . PHE A 1 88 ? 33.363 72.382 60.508 1.00 26.47 518 PHE A C 1
ATOM 1276 O O . PHE A 1 88 ? 34.089 72.849 61.391 1.00 22.91 518 PHE A O 1
ATOM 1293 N N . GLU A 1 89 ? 33.726 72.372 59.214 1.00 20.33 519 GLU A N 1
ATOM 1294 C CA . GLU A 1 89 ? 34.935 73.078 58.792 1.00 19.40 519 GLU A CA 1
ATOM 1295 C C . GLU A 1 89 ? 34.742 74.591 58.936 1.00 28.03 519 GLU A C 1
ATOM 1296 O O . GLU A 1 89 ? 35.718 75.334 59.142 1.00 23.79 519 GLU A O 1
ATOM 1308 N N . VAL A 1 90 ? 33.502 75.073 58.793 1.00 19.99 520 VAL A N 1
ATOM 1309 C CA . VAL A 1 90 ? 33.250 76.502 58.932 1.00 19.88 520 VAL A CA 1
ATOM 1310 C C . VAL A 1 90 ? 33.207 76.893 60.400 1.00 26.86 520 VAL A C 1
ATOM 1311 O O . VAL A 1 90 ? 33.864 77.855 60.823 1.00 20.53 520 VAL A O 1
ATOM 1324 N N . ILE A 1 91 ? 32.410 76.166 61.182 1.00 20.87 521 ILE A N 1
ATOM 1325 C CA . ILE A 1 91 ? 32.234 76.379 62.616 1.00 23.11 521 ILE A CA 1
ATOM 1326 C C . ILE A 1 91 ? 32.623 75.062 63.287 1.00 22.67 521 ILE A C 1
ATOM 1327 O O . ILE A 1 91 ? 31.856 74.090 63.268 1.00 22.66 521 ILE A O 1
ATOM 1343 N N . GLN A 1 92 ? 33.769 75.052 63.937 1.00 24.40 522 GLN A N 1
ATOM 1344 C CA . GLN A 1 92 ? 34.378 73.847 64.468 1.00 19.54 522 GLN A CA 1
ATOM 1345 C C . GLN A 1 92 ? 33.840 73.493 65.857 1.00 24.36 522 GLN A C 1
ATOM 1346 O O . GLN A 1 92 ? 33.325 74.337 66.598 1.00 23.30 522 GLN A O 1
ATOM 1360 N N . PHE A 1 93 ? 33.974 72.223 66.197 1.00 20.66 523 PHE A N 1
ATOM 1361 C CA . PHE A 1 93 ? 33.648 71.678 67.506 1.00 21.75 523 PHE A CA 1
ATOM 1362 C C . PHE A 1 93 ? 34.867 71.811 68.420 1.00 21.68 523 PHE A C 1
ATOM 1363 O O . PHE A 1 93 ? 36.004 71.968 67.949 1.00 20.78 523 PHE A O 1
ATOM 1380 N N . PRO A 1 94 ? 34.676 71.766 69.738 1.00 22.81 524 PRO A N 1
ATOM 1381 C CA . PRO A 1 94 ? 35.842 71.829 70.631 1.00 27.20 524 PRO A CA 1
ATOM 1382 C C . PRO A 1 94 ? 36.858 70.726 70.334 1.00 30.60 524 PRO A C 1
ATOM 1383 O O . PRO A 1 94 ? 36.523 69.627 69.870 1.00 22.41 524 PRO A O 1
ATOM 1394 N N . LEU A 1 95 ? 38.114 71.035 70.634 1.00 22.25 525 LEU A N 1
ATOM 1395 C CA . LEU A 1 95 ? 39.198 70.100 70.368 1.00 27.55 525 LEU A CA 1
ATOM 1396 C C . LEU A 1 95 ? 38.968 68.742 71.035 1.00 28.02 525 LEU A C 1
ATOM 1397 O O . LEU A 1 95 ? 39.265 67.695 70.444 1.00 22.37 525 LEU A O 1
ATOM 1413 N N . ARG A 1 96 ? 38.470 68.739 72.276 1.00 23.92 526 ARG A N 1
ATOM 1414 C CA . ARG A 1 96 ? 38.190 67.482 72.960 1.00 26.34 526 ARG A CA 1
ATOM 1415 C C . ARG A 1 96 ? 37.276 66.599 72.120 1.00 32.76 526 ARG A C 1
ATOM 1416 O O . ARG A 1 96 ? 37.468 65.380 72.041 1.00 28.46 526 ARG A O 1
ATOM 1437 N N . MET A 1 97 ? 36.254 67.197 71.506 1.00 26.33 527 MET A N 1
ATOM 1438 C CA . MET A 1 97 ? 35.335 66.412 70.693 1.00 25.69 527 MET A CA 1
ATOM 1439 C C . MET A 1 97 ? 36.006 65.942 69.412 1.00 27.68 527 MET A C 1
ATOM 1440 O O . MET A 1 97 ? 35.705 64.846 68.925 1.00 29.06 527 MET A O 1
ATOM 1454 N N . ARG A 1 98 ? 36.917 66.737 68.855 1.00 22.07 528 ARG A N 1
ATOM 1455 C CA . ARG A 1 98 ? 37.626 66.289 67.666 1.00 25.86 528 ARG A CA 1
ATOM 1456 C C . ARG A 1 98 ? 38.605 65.173 67.996 1.00 29.46 528 ARG A C 1
ATOM 1457 O O . ARG A 1 98 ? 38.809 64.282 67.168 1.00 28.20 528 ARG A O 1
ATOM 1478 N N . ASP A 1 99 ? 39.217 65.192 69.190 1.00 24.31 529 ASP A N 1
ATOM 1479 C CA . ASP A 1 99 ? 40.061 64.065 69.588 1.00 30.22 529 ASP A CA 1
ATOM 1480 C C . ASP A 1 99 ? 39.241 62.800 69.777 1.00 30.52 529 ASP A C 1
ATOM 1481 O O . ASP A 1 99 ? 39.694 61.701 69.444 1.00 25.17 529 ASP A O 1
ATOM 1490 N N . TRP A 1 100 ? 38.051 62.935 70.363 1.00 28.40 530 TRP A N 1
ATOM 1491 C CA . TRP A 1 100 ? 37.187 61.783 70.567 1.00 34.51 530 TRP A CA 1
ATOM 1492 C C . TRP A 1 100 ? 36.797 61.154 69.237 1.00 31.91 530 TRP A C 1
ATOM 1493 O O . TRP A 1 100 ? 36.821 59.931 69.070 1.00 28.26 530 TRP A O 1
ATOM 1514 N N . LEU A 1 101 ? 36.409 61.989 68.290 1.00 25.35 531 LEU A N 1
ATOM 1515 C CA . LEU A 1 101 ? 36.009 61.514 66.977 1.00 25.57 531 LEU A CA 1
ATOM 1516 C C . LEU A 1 101 ? 37.177 60.857 66.257 1.00 29.63 531 LEU A C 1
ATOM 1517 O O . LEU A 1 101 ? 37.029 59.782 65.651 1.00 26.29 531 LEU A O 1
ATOM 1533 N N . LYS A 1 102 ? 38.353 61.470 66.343 1.00 23.03 532 LYS A N 1
ATOM 1534 C CA . LYS A 1 102 ? 39.550 60.890 65.748 1.00 29.82 532 LYS A CA 1
ATOM 1535 C C . LYS A 1 102 ? 39.872 59.537 66.376 1.00 29.01 532 LYS A C 1
ATOM 1536 O O . LYS A 1 102 ? 40.236 58.583 65.676 1.00 32.12 532 LYS A O 1
ATOM 1555 N N . ASN A 1 103 ? 39.729 59.428 67.687 1.00 26.24 533 ASN A N 1
ATOM 1556 C CA . ASN A 1 103 ? 40.083 58.184 68.359 1.00 35.72 533 ASN A CA 1
ATOM 1557 C C . ASN A 1 103 ? 39.126 57.049 68.031 1.00 28.72 533 ASN A C 1
ATOM 1558 O O . ASN A 1 103 ? 39.559 55.907 67.900 1.00 32.59 533 ASN A O 1
ATOM 1569 N N . ILE A 1 104 ? 37.825 57.314 67.936 1.00 28.09 534 ILE A N 1
ATOM 1570 C CA . ILE A 1 104 ? 36.936 56.220 67.556 1.00 32.04 534 ILE A CA 1
ATOM 1571 C C . ILE A 1 104 ? 37.182 55.827 66.100 1.00 37.54 534 ILE A C 1
ATOM 1572 O O . ILE A 1 104 ? 37.074 54.648 65.745 1.00 34.49 534 ILE A O 1
ATOM 1588 N N . LEU A 1 105 ? 37.476 56.800 65.221 1.00 34.55 535 LEU A N 1
ATOM 1589 C CA . LEU A 1 105 ? 37.769 56.442 63.833 1.00 26.11 535 LEU A CA 1
ATOM 1590 C C . LEU A 1 105 ? 39.060 55.640 63.752 1.00 25.45 535 LEU A C 1
ATOM 1591 O O . LEU A 1 105 ? 39.130 54.635 63.043 1.00 26.19 535 LEU A O 1
ATOM 1607 N N . MET A 1 106 ? 40.088 56.054 64.486 1.00 25.11 536 MET A N 1
ATOM 1608 C CA . MET A 1 106 ? 41.323 55.284 64.476 1.00 26.06 536 MET A CA 1
ATOM 1609 C C . MET A 1 106 ? 41.081 53.893 65.060 1.00 35.20 536 MET A C 1
ATOM 1610 O O . MET A 1 106 ? 41.445 52.876 64.456 1.00 28.81 536 MET A O 1
ATOM 1624 N N . GLN A 1 107 ? 40.408 53.830 66.210 1.00 28.13 537 GLN A N 1
ATOM 1625 C CA . GLN A 1 107 ? 40.105 52.537 66.819 1.00 37.46 537 GLN A CA 1
ATOM 1626 C C . GLN A 1 107 ? 39.260 51.667 65.890 1.00 31.44 537 GLN A C 1
ATOM 1627 O O . GLN A 1 107 ? 39.502 50.465 65.762 1.00 31.90 537 GLN A O 1
ATOM 1641 N N . LEU A 1 108 ? 38.289 52.265 65.206 1.00 36.76 538 LEU A N 1
ATOM 1642 C CA . LEU A 1 108 ? 37.482 51.522 64.245 1.00 32.87 538 LEU A CA 1
ATOM 1643 C C . LEU A 1 108 ? 38.332 50.993 63.089 1.00 35.91 538 LEU A C 1
ATOM 1644 O O . LEU A 1 108 ? 38.082 49.894 62.580 1.00 39.45 538 LEU A O 1
ATOM 1660 N N . TYR A 1 109 ? 39.330 51.762 62.651 1.00 36.03 539 TYR A N 1
ATOM 1661 C CA . TYR A 1 109 ? 40.218 51.294 61.591 1.00 36.34 539 TYR A CA 1
ATOM 1662 C C . TYR A 1 109 ? 41.072 50.122 62.063 1.00 33.79 539 TYR A C 1
ATOM 1663 O O . TYR A 1 109 ? 41.251 49.142 61.334 1.00 34.57 539 TYR A O 1
ATOM 1681 N N . GLU A 1 110 ? 41.649 50.223 63.263 1.00 36.54 540 GLU A N 1
ATOM 1682 C CA . GLU A 1 110 ? 42.548 49.165 63.721 1.00 50.07 540 GLU A CA 1
ATOM 1683 C C . GLU A 1 110 ? 41.803 47.846 63.923 1.00 39.96 540 GLU A C 1
ATOM 1684 O O . GLU A 1 110 ? 42.342 46.784 63.613 1.00 42.35 540 GLU A O 1
ATOM 1696 N N . ALA A 1 111 ? 40.549 47.898 64.392 1.00 39.21 541 ALA A N 1
ATOM 1697 C CA . ALA A 1 111 ? 39.743 46.683 64.520 1.00 46.79 541 ALA A CA 1
ATOM 1698 C C . ALA A 1 111 ? 39.424 46.044 63.168 1.00 46.24 541 ALA A C 1
ATOM 1699 O O . ALA A 1 111 ? 39.198 44.835 63.099 1.00 49.60 541 ALA A O 1
ATOM 1706 N N . ASN A 1 112 ? 39.361 46.836 62.099 1.00 46.57 542 ASN A N 1
ATOM 1707 C CA . ASN A 1 112 ? 38.989 46.342 60.780 1.00 50.51 542 ASN A CA 1
ATOM 1708 C C . ASN A 1 112 ? 40.182 46.050 59.876 1.00 45.90 542 ASN A C 1
ATOM 1709 O O . ASN A 1 112 ? 39.988 45.487 58.798 1.00 51.28 542 ASN A O 1
ATOM 1720 N N . SER A 1 113 ? 41.396 46.407 60.278 1.00 45.60 543 SER A N 1
ATOM 1721 C CA . SER A 1 113 ? 42.559 46.291 59.421 1.00 47.02 543 SER A CA 1
ATOM 1722 C C . SER A 1 113 ? 43.297 44.996 59.740 1.00 51.66 543 SER A C 1
ATOM 1723 O O . SER A 1 113 ? 42.739 44.094 60.372 1.00 64.30 543 SER A O 1
ATOM 1731 N N . GLU A 1 114 ? 44.558 44.907 59.318 1.00 64.42 544 GLU A N 1
ATOM 1732 C CA . GLU A 1 114 ? 45.449 43.815 59.696 1.00 76.81 544 GLU A CA 1
ATOM 1733 C C . GLU A 1 114 ? 45.853 43.983 61.163 1.00 81.78 544 GLU A C 1
ATOM 1734 O O . GLU A 1 114 ? 45.967 43.011 61.912 1.00 74.52 544 GLU A O 1
ATOM 1746 N N . VAL A 1 127 ? 34.009 45.999 69.937 1.00 54.79 557 VAL A N 1
ATOM 1747 C CA . VAL A 1 127 ? 34.803 46.950 69.165 1.00 71.40 557 VAL A CA 1
ATOM 1748 C C . VAL A 1 127 ? 34.162 47.170 67.794 1.00 73.97 557 VAL A C 1
ATOM 1749 O O . VAL A 1 127 ? 33.645 48.252 67.507 1.00 74.89 557 VAL A O 1
ATOM 1761 N N . LYS A 1 128 ? 34.223 46.139 66.943 1.00 87.96 558 LYS A N 1
ATOM 1762 C CA . LYS A 1 128 ? 33.487 46.173 65.682 1.00 92.20 558 LYS A CA 1
ATOM 1763 C C . LYS A 1 128 ? 31.987 46.241 65.939 1.00 94.56 558 LYS A C 1
ATOM 1764 O O . LYS A 1 128 ? 31.270 47.010 65.287 1.00 96.20 558 LYS A O 1
ATOM 1783 N N . LYS A 1 129 ? 31.496 45.441 66.891 1.00 96.88 559 LYS A N 1
ATOM 1784 C CA . LYS A 1 129 ? 30.087 45.507 67.265 1.00 101.88 559 LYS A CA 1
ATOM 1785 C C . LYS A 1 129 ? 29.782 46.795 68.021 1.00 97.87 559 LYS A C 1
ATOM 1786 O O . LYS A 1 129 ? 28.723 47.405 67.821 1.00 93.43 559 LYS A O 1
ATOM 1805 N N . ILE A 1 130 ? 30.702 47.223 68.894 1.00 90.91 560 ILE A N 1
ATOM 1806 C CA . ILE A 1 130 ? 30.523 48.469 69.640 1.00 89.72 560 ILE A CA 1
ATOM 1807 C C . ILE A 1 130 ? 30.259 49.630 68.683 1.00 89.15 560 ILE A C 1
ATOM 1808 O O . ILE A 1 130 ? 29.262 50.351 68.808 1.00 81.86 560 ILE A O 1
ATOM 1824 N N . TYR A 1 131 ? 31.149 49.827 67.709 1.00 90.07 561 TYR A N 1
ATOM 1825 C CA . TYR A 1 131 ? 31.073 50.972 66.808 1.00 93.09 561 TYR A CA 1
ATOM 1826 C C . TYR A 1 131 ? 30.573 50.585 65.418 1.00 83.65 561 TYR A C 1
ATOM 1827 O O . TYR A 1 131 ? 30.867 51.267 64.434 1.00 84.06 561 TYR A O 1
ATOM 1845 N N . LEU A 1 132 ? 29.795 49.506 65.328 1.00 75.78 562 LEU A N 1
ATOM 1846 C CA . LEU A 1 132 ? 29.252 49.085 64.041 1.00 79.38 562 LEU A CA 1
ATOM 1847 C C . LEU A 1 132 ? 28.436 50.203 63.401 1.00 83.24 562 LEU A C 1
ATOM 1848 O O . LEU A 1 132 ? 28.767 50.697 62.315 1.00 73.35 562 LEU A O 1
ATOM 1864 N N . ASP A 1 133 ? 27.347 50.604 64.059 1.00 78.48 563 ASP A N 1
ATOM 1865 C CA . ASP A 1 133 ? 26.506 51.661 63.515 1.00 78.28 563 ASP A CA 1
ATOM 1866 C C . ASP A 1 133 ? 27.323 52.901 63.198 1.00 77.96 563 ASP A C 1
ATOM 1867 O O . ASP A 1 133 ? 26.995 53.644 62.264 1.00 67.43 563 ASP A O 1
ATOM 1876 N N . GLU A 1 134 ? 28.399 53.132 63.954 1.00 72.98 564 GLU A N 1
ATOM 1877 C CA . GLU A 1 134 ? 29.280 54.260 63.675 1.00 73.28 564 GLU A CA 1
ATOM 1878 C C . GLU A 1 134 ? 29.992 54.079 62.337 1.00 73.48 564 GLU A C 1
ATOM 1879 O O . GLU A 1 134 ? 30.057 55.018 61.529 1.00 56.26 564 GLU A O 1
ATOM 1891 N N . LYS A 1 135 ? 30.511 52.872 62.081 1.00 73.24 565 LYS A N 1
ATOM 1892 C CA . LYS A 1 135 ? 31.168 52.586 60.808 1.00 73.26 565 LYS A CA 1
ATOM 1893 C C . LYS A 1 135 ? 30.265 52.911 59.619 1.00 69.74 565 LYS A C 1
ATOM 1894 O O . LYS A 1 135 ? 30.720 53.486 58.622 1.00 67.88 565 LYS A O 1
ATOM 1913 N N . ARG A 1 136 ? 28.983 52.549 59.705 1.00 67.38 566 ARG A N 1
ATOM 1914 C CA . ARG A 1 136 ? 28.071 52.691 58.577 1.00 59.26 566 ARG A CA 1
ATOM 1915 C C . ARG A 1 136 ? 27.617 54.129 58.341 1.00 65.56 566 ARG A C 1
ATOM 1916 O O . ARG A 1 136 ? 27.029 54.408 57.288 1.00 56.15 566 ARG A O 1
ATOM 1937 N N . LEU A 1 137 ? 27.868 55.045 59.281 1.00 55.77 567 LEU A N 1
ATOM 1938 C CA . LEU A 1 137 ? 27.667 56.458 58.986 1.00 60.02 567 LEU A CA 1
ATOM 1939 C C . LEU A 1 137 ? 28.727 56.978 58.021 1.00 61.70 567 LEU A C 1
ATOM 1940 O O . LEU A 1 137 ? 28.430 57.836 57.184 1.00 50.73 567 LEU A O 1
ATOM 1956 N N . LEU A 1 138 ? 29.958 56.457 58.108 1.00 59.09 568 LEU A N 1
ATOM 1957 C CA . LEU A 1 138 ? 31.046 56.975 57.283 1.00 58.66 568 LEU A CA 1
ATOM 1958 C C . LEU A 1 138 ? 30.807 56.702 55.802 1.00 54.00 568 LEU A C 1
ATOM 1959 O O . LEU A 1 138 ? 31.125 57.535 54.949 1.00 60.64 568 LEU A O 1
ATOM 1975 N N . ALA A 1 139 ? 30.253 55.548 55.469 1.00 62.02 569 ALA A N 1
ATOM 1976 C CA . ALA A 1 139 ? 29.840 55.351 54.090 1.00 57.08 569 ALA A CA 1
ATOM 1977 C C . ALA A 1 139 ? 28.683 56.264 53.709 1.00 56.73 569 ALA A C 1
ATOM 1978 O O . ALA A 1 139 ? 28.280 56.276 52.540 1.00 52.29 569 ALA A O 1
ATOM 1985 N N . GLY A 1 140 ? 28.138 57.019 54.661 1.00 58.47 570 GLY A N 1
ATOM 1986 C CA . GLY A 1 140 ? 27.082 57.959 54.360 1.00 60.59 570 GLY A CA 1
ATOM 1987 C C . GLY A 1 140 ? 27.611 59.272 53.809 1.00 56.12 570 GLY A C 1
ATOM 1988 O O . GLY A 1 140 ? 28.816 59.531 53.783 1.00 45.26 570 GLY A O 1
ATOM 1992 N N . ASP A 1 141 ? 26.667 60.121 53.395 1.00 42.67 571 ASP A N 1
ATOM 1993 C CA . ASP A 1 141 ? 26.996 61.410 52.801 1.00 57.94 571 ASP A CA 1
ATOM 1994 C C . ASP A 1 141 ? 27.355 62.489 53.822 1.00 53.80 571 ASP A C 1
ATOM 1995 O O . ASP A 1 141 ? 28.049 63.448 53.459 1.00 62.06 571 ASP A O 1
ATOM 2004 N N . HIS A 1 142 ? 26.892 62.393 55.072 1.00 45.34 572 HIS A N 1
ATOM 2005 C CA . HIS A 1 142 ? 27.188 63.412 56.087 1.00 49.42 572 HIS A CA 1
ATOM 2006 C C . HIS A 1 142 ? 27.499 62.765 57.434 1.00 44.64 572 HIS A C 1
ATOM 2007 O O . HIS A 1 142 ? 26.781 62.960 58.418 1.00 35.80 572 HIS A O 1
ATOM 2021 N N . PRO A 1 143 ? 28.601 62.013 57.520 1.00 39.60 573 PRO A N 1
ATOM 2022 C CA . PRO A 1 143 ? 28.845 61.227 58.747 1.00 45.51 573 PRO A CA 1
ATOM 2023 C C . PRO A 1 143 ? 29.015 62.065 60.010 1.00 40.46 573 PRO A C 1
ATOM 2024 O O . PRO A 1 143 ? 28.412 61.748 61.044 1.00 28.63 573 PRO A O 1
ATOM 2035 N N . ILE A 1 144 ? 29.829 63.127 59.958 1.00 33.47 574 ILE A N 1
ATOM 2036 C CA . ILE A 1 144 ? 30.123 63.896 61.165 1.00 30.40 574 ILE A CA 1
ATOM 2037 C C . ILE A 1 144 ? 28.882 64.662 61.633 1.00 34.41 574 ILE A C 1
ATOM 2038 O O . ILE A 1 144 ? 28.621 64.765 62.839 1.00 28.60 574 ILE A O 1
ATOM 2054 N N . ASP A 1 145 ? 28.111 65.222 60.696 1.00 29.06 575 ASP A N 1
ATOM 2055 C CA . ASP A 1 145 ? 26.885 65.918 61.070 1.00 35.34 575 ASP A CA 1
ATOM 2056 C C . ASP A 1 145 ? 25.965 64.992 61.850 1.00 39.27 575 ASP A C 1
ATOM 2057 O O . ASP A 1 145 ? 25.411 65.376 62.884 1.00 39.57 575 ASP A O 1
ATOM 2066 N N . LEU A 1 146 ? 25.812 63.758 61.378 1.00 30.89 576 LEU A N 1
ATOM 2067 C CA . LEU A 1 146 ? 24.877 62.842 62.016 1.00 40.04 576 LEU A CA 1
ATOM 2068 C C . LEU A 1 146 ? 25.405 62.381 63.370 1.00 38.37 576 LEU A C 1
ATOM 2069 O O . LEU A 1 146 ? 24.674 62.400 64.365 1.00 40.10 576 LEU A O 1
ATOM 2085 N N . LEU A 1 147 ? 26.688 62.035 63.444 1.00 33.68 577 LEU A N 1
ATOM 2086 C CA . LEU A 1 147 ? 27.272 61.590 64.709 1.00 42.17 577 LEU A CA 1
ATOM 2087 C C . LEU A 1 147 ? 27.200 62.675 65.788 1.00 40.42 577 LEU A C 1
ATOM 2088 O O . LEU A 1 147 ? 27.038 62.367 66.976 1.00 51.35 577 LEU A O 1
ATOM 2104 N N . LEU A 1 148 ? 27.405 63.937 65.408 1.00 35.22 578 LEU A N 1
ATOM 2105 C CA . LEU A 1 148 ? 27.383 65.077 66.317 1.00 31.78 578 LEU A CA 1
ATOM 2106 C C . LEU A 1 148 ? 26.014 65.754 66.426 1.00 36.95 578 LEU A C 1
ATOM 2107 O O . LEU A 1 148 ? 25.941 66.897 66.895 1.00 28.33 578 LEU A O 1
ATOM 2123 N N . ARG A 1 149 ? 24.929 65.070 66.045 1.00 35.34 579 ARG A N 1
ATOM 2124 C CA . ARG A 1 149 ? 23.614 65.709 66.033 1.00 37.46 579 ARG A CA 1
ATOM 2125 C C . ARG A 1 149 ? 23.173 66.178 67.416 1.00 31.23 579 ARG A C 1
ATOM 2126 O O . ARG A 1 149 ? 22.605 67.268 67.554 1.00 37.53 579 ARG A O 1
ATOM 2147 N N . ASP A 1 150 ? 23.395 65.362 68.447 1.00 33.85 580 ASP A N 1
ATOM 2148 C CA . ASP A 1 150 ? 22.952 65.739 69.792 1.00 40.99 580 ASP A CA 1
ATOM 2149 C C . ASP A 1 150 ? 23.721 66.951 70.303 1.00 34.93 580 ASP A C 1
ATOM 2150 O O . ASP A 1 150 ? 23.139 67.839 70.944 1.00 29.77 580 ASP A O 1
ATOM 2159 N N . PHE A 1 151 ? 25.027 67.003 70.003 1.00 30.09 581 PHE A N 1
ATOM 2160 C CA . PHE A 1 151 ? 25.864 68.133 70.389 1.00 30.54 581 PHE A CA 1
ATOM 2161 C C . PHE A 1 151 ? 25.316 69.433 69.827 1.00 31.86 581 PHE A C 1
ATOM 2162 O O . PHE A 1 151 ? 25.291 70.455 70.524 1.00 29.27 581 PHE A O 1
ATOM 2179 N N . LYS A 1 152 ? 24.844 69.405 68.575 1.00 36.84 582 LYS A N 1
ATOM 2180 C CA . LYS A 1 152 ? 24.363 70.607 67.904 1.00 27.89 582 LYS A CA 1
ATOM 2181 C C . LYS A 1 152 ? 23.128 71.201 68.559 1.00 28.59 582 LYS A C 1
ATOM 2182 O O . LYS A 1 152 ? 22.772 72.345 68.243 1.00 32.06 582 LYS A O 1
ATOM 2201 N N . LYS A 1 153 ? 22.494 70.489 69.484 1.00 27.60 583 LYS A N 1
ATOM 2202 C CA . LYS A 1 153 ? 21.355 71.047 70.201 1.00 29.03 583 LYS A CA 1
ATOM 2203 C C . LYS A 1 153 ? 21.760 71.912 71.386 1.00 34.36 583 LYS A C 1
ATOM 2204 O O . LYS A 1 153 ? 20.914 72.635 71.927 1.00 31.56 583 LYS A O 1
ATOM 2223 N N . ASN A 1 154 ? 23.030 71.907 71.773 1.00 28.17 584 ASN A N 1
ATOM 2224 C CA . ASN A 1 154 ? 23.439 72.717 72.903 1.00 28.45 584 ASN A CA 1
ATOM 2225 C C . ASN A 1 154 ? 23.577 74.176 72.481 1.00 27.53 584 ASN A C 1
ATOM 2226 O O . ASN A 1 154 ? 24.205 74.494 71.464 1.00 26.06 584 ASN A O 1
ATOM 2237 N N . TYR A 1 155 ? 22.988 75.065 73.280 1.00 28.60 585 TYR A N 1
ATOM 2238 C CA . TYR A 1 155 ? 22.970 76.479 72.931 1.00 31.11 585 TYR A CA 1
ATOM 2239 C C . TYR A 1 155 ? 24.360 77.108 73.057 1.00 30.71 585 TYR A C 1
ATOM 2240 O O . TYR A 1 155 ? 24.837 77.762 72.124 1.00 26.85 585 TYR A O 1
ATOM 2258 N N . HIS A 1 156 ? 25.047 76.902 74.188 1.00 27.61 586 HIS A N 1
ATOM 2259 C CA . HIS A 1 156 ? 26.318 77.597 74.380 1.00 30.51 586 HIS A CA 1
ATOM 2260 C C . HIS A 1 156 ? 27.421 77.057 73.474 1.00 30.41 586 HIS A C 1
ATOM 2261 O O . HIS A 1 156 ? 28.280 77.825 73.027 1.00 34.02 586 HIS A O 1
ATOM 2275 N N . MET A 1 157 ? 27.416 75.753 73.175 1.00 27.99 587 MET A N 1
ATOM 2276 C CA . MET A 1 157 ? 28.508 75.155 72.406 1.00 28.12 587 MET A CA 1
ATOM 2277 C C . MET A 1 157 ? 28.263 75.114 70.903 1.00 26.92 587 MET A C 1
ATOM 2278 O O . MET A 1 157 ? 29.211 74.854 70.148 1.00 24.81 587 MET A O 1
ATOM 2292 N N . TYR A 1 158 ? 27.034 75.297 70.437 1.00 24.73 588 TYR A N 1
ATOM 2293 C CA . TYR A 1 158 ? 26.845 75.230 68.995 1.00 25.58 588 TYR A CA 1
ATOM 2294 C C . TYR A 1 158 ? 25.891 76.297 68.470 1.00 29.64 588 TYR A C 1
ATOM 2295 O O . TYR A 1 158 ? 26.249 77.048 67.553 1.00 23.19 588 TYR A O 1
ATOM 2313 N N . VAL A 1 159 ? 24.680 76.371 69.035 1.00 24.49 589 VAL A N 1
ATOM 2314 C CA . VAL A 1 159 ? 23.653 77.230 68.465 1.00 26.23 589 VAL A CA 1
ATOM 2315 C C . VAL A 1 159 ? 24.087 78.681 68.531 1.00 24.10 589 VAL A C 1
ATOM 2316 O O . VAL A 1 159 ? 23.960 79.429 67.557 1.00 27.69 589 VAL A O 1
ATOM 2329 N N . TYR A 1 160 ? 24.539 79.123 69.701 1.00 24.44 590 TYR A N 1
ATOM 2330 C CA . TYR A 1 160 ? 24.967 80.516 69.818 1.00 31.15 590 TYR A CA 1
ATOM 2331 C C . TYR A 1 160 ? 26.158 80.805 68.908 1.00 23.91 590 TYR A C 1
ATOM 2332 O O . TYR A 1 160 ? 26.112 81.802 68.172 1.00 28.49 590 TYR A O 1
ATOM 2350 N N . PRO A 1 161 ? 27.220 80.004 68.887 1.00 24.92 591 PRO A N 1
ATOM 2351 C CA . PRO A 1 161 ? 28.268 80.237 67.871 1.00 25.75 591 PRO A CA 1
ATOM 2352 C C . PRO A 1 161 ? 27.734 80.348 66.448 1.00 29.08 591 PRO A C 1
ATOM 2353 O O . PRO A 1 161 ? 28.210 81.192 65.681 1.00 27.50 591 PRO A O 1
ATOM 2364 N N . VAL A 1 162 ? 26.742 79.547 66.067 1.00 24.05 592 VAL A N 1
ATOM 2365 C CA . VAL A 1 162 ? 26.228 79.656 64.703 1.00 30.83 592 VAL A CA 1
ATOM 2366 C C . VAL A 1 162 ? 25.576 81.019 64.488 1.00 29.57 592 VAL A C 1
ATOM 2367 O O . VAL A 1 162 ? 25.748 81.647 63.436 1.00 24.07 592 VAL A O 1
ATOM 2380 N N . HIS A 1 163 ? 24.839 81.509 65.485 1.00 23.20 593 HIS A N 1
ATOM 2381 C CA . HIS A 1 163 ? 24.215 82.823 65.359 1.00 27.46 593 HIS A CA 1
ATOM 2382 C C . HIS A 1 163 ? 25.258 83.935 65.355 1.00 28.37 593 HIS A C 1
ATOM 2383 O O . HIS A 1 163 ? 25.131 84.914 64.608 1.00 28.20 593 HIS A O 1
ATOM 2397 N N . TRP A 1 164 ? 26.285 83.805 66.198 1.00 26.12 594 TRP A N 1
ATOM 2398 C CA . TRP A 1 164 ? 27.320 84.834 66.301 1.00 32.65 594 TRP A CA 1
ATOM 2399 C C . TRP A 1 164 ? 28.089 84.966 64.995 1.00 28.90 594 TRP A C 1
ATOM 2400 O O . TRP A 1 164 ? 28.473 86.073 64.605 1.00 26.88 594 TRP A O 1
ATOM 2421 N N . GLN A 1 165 ? 28.322 83.854 64.296 1.00 24.35 595 GLN A N 1
ATOM 2422 C CA . GLN A 1 165 ? 29.009 83.953 63.013 1.00 23.23 595 GLN A CA 1
ATOM 2423 C C . GLN A 1 165 ? 28.167 84.732 62.004 1.00 22.77 595 GLN A C 1
ATOM 2424 O O . GLN A 1 165 ? 28.691 85.575 61.266 1.00 23.13 595 GLN A O 1
ATOM 2438 N N . PHE A 1 166 ? 26.857 84.476 61.968 1.00 22.28 596 PHE A N 1
ATOM 2439 C CA . PHE A 1 166 ? 25.976 85.230 61.082 1.00 21.95 596 PHE A CA 1
ATOM 2440 C C . PHE A 1 166 ? 26.054 86.719 61.385 1.00 23.46 596 PHE A C 1
ATOM 2441 O O . PHE A 1 166 ? 26.273 87.537 60.486 1.00 25.51 596 PHE A O 1
ATOM 2458 N N . SER A 1 167 ? 25.919 87.091 62.654 1.00 24.52 597 SER A N 1
ATOM 2459 C CA . SER A 1 167 ? 25.862 88.512 62.992 1.00 35.70 597 SER A CA 1
ATOM 2460 C C . SER A 1 167 ? 27.213 89.186 62.781 1.00 29.12 597 SER A C 1
ATOM 2461 O O . SER A 1 167 ? 27.262 90.367 62.419 1.00 30.16 597 SER A O 1
ATOM 2469 N N . GLU A 1 168 ? 28.314 88.461 62.983 1.00 24.68 598 GLU A N 1
ATOM 2470 C CA . GLU A 1 168 ? 29.622 89.004 62.628 1.00 31.97 598 GLU A CA 1
ATOM 2471 C C . GLU A 1 168 ? 29.719 89.330 61.139 1.00 30.23 598 GLU A C 1
ATOM 2472 O O . GLU A 1 168 ? 30.420 90.271 60.758 1.00 29.18 598 GLU A O 1
ATOM 2484 N N . LEU A 1 169 ? 29.042 88.573 60.280 1.00 26.98 599 LEU A N 1
ATOM 2485 C CA . LEU A 1 169 ? 29.155 88.816 58.845 1.00 27.90 599 LEU A CA 1
ATOM 2486 C C . LEU A 1 169 ? 28.114 89.803 58.327 1.00 29.00 599 LEU A C 1
ATOM 2487 O O . LEU A 1 169 ? 28.346 90.439 57.289 1.00 27.15 599 LEU A O 1
ATOM 2503 N N . ASP A 1 170 ? 26.999 89.984 59.047 1.00 25.36 600 ASP A N 1
ATOM 2504 C CA . ASP A 1 170 ? 25.874 90.773 58.552 1.00 27.54 600 ASP A CA 1
ATOM 2505 C C . ASP A 1 170 ? 26.099 92.234 58.918 1.00 36.43 600 ASP A C 1
ATOM 2506 O O . ASP A 1 170 ? 25.451 92.807 59.804 1.00 38.20 600 ASP A O 1
ATOM 2515 N N . GLN A 1 171 ? 27.012 92.865 58.179 1.00 36.64 601 GLN A N 1
ATOM 2516 C CA . GLN A 1 171 ? 27.462 94.206 58.482 1.00 46.32 601 GLN A CA 1
ATOM 2517 C C . GLN A 1 171 ? 27.506 95.166 57.300 1.00 46.49 601 GLN A C 1
ATOM 2518 O O . GLN A 1 171 ? 27.735 96.353 57.525 1.00 43.47 601 GLN A O 1
ATOM 2532 N N . HIS A 1 172 ? 27.299 94.717 56.063 1.00 44.52 602 HIS A N 1
ATOM 2533 C CA . HIS A 1 172 ? 27.575 95.543 54.883 1.00 43.57 602 HIS A CA 1
ATOM 2534 C C . HIS A 1 172 ? 26.476 95.366 53.846 1.00 40.22 602 HIS A C 1
ATOM 2535 O O . HIS A 1 172 ? 26.715 94.876 52.738 1.00 41.65 602 HIS A O 1
ATOM 2549 N N . PRO A 1 173 ? 25.244 95.791 54.165 1.00 41.78 603 PRO A N 1
ATOM 2550 C CA . PRO A 1 173 ? 24.813 96.388 55.432 1.00 36.84 603 PRO A CA 1
ATOM 2551 C C . PRO A 1 173 ? 24.206 95.378 56.393 1.00 43.11 603 PRO A C 1
ATOM 2552 O O . PRO A 1 173 ? 23.890 94.259 55.993 1.00 44.57 603 PRO A O 1
ATOM 2563 N N . MET A 1 174 ? 24.002 95.783 57.641 1.00 42.96 604 MET A N 1
ATOM 2564 C CA . MET A 1 174 ? 23.335 94.930 58.615 1.00 46.11 604 MET A CA 1
ATOM 2565 C C . MET A 1 174 ? 21.838 94.956 58.342 1.00 45.99 604 MET A C 1
ATOM 2566 O O . MET A 1 174 ? 21.188 95.990 58.512 1.00 42.74 604 MET A O 1
ATOM 2580 N N . ASP A 1 175 ? 21.288 93.813 57.911 1.00 40.71 605 ASP A N 1
ATOM 2581 C CA . ASP A 1 175 ? 19.884 93.781 57.516 1.00 40.51 605 ASP A CA 1
ATOM 2582 C C . ASP A 1 175 ? 19.276 92.398 57.697 1.00 39.87 605 ASP A C 1
ATOM 2583 O O . ASP A 1 175 ? 18.231 92.116 57.097 1.00 38.84 605 ASP A O 1
ATOM 2592 N N . ARG A 1 176 ? 19.902 91.528 58.488 1.00 41.00 606 ARG A N 1
ATOM 2593 C CA . ARG A 1 176 ? 19.377 90.208 58.810 1.00 37.43 606 ARG A CA 1
ATOM 2594 C C . ARG A 1 176 ? 19.413 89.255 57.617 1.00 29.63 606 ARG A C 1
ATOM 2595 O O . ARG A 1 176 ? 18.767 88.205 57.640 1.00 29.31 606 ARG A O 1
ATOM 2616 N N . VAL A 1 177 ? 20.168 89.583 56.572 1.00 29.18 607 VAL A N 1
ATOM 2617 C CA . VAL A 1 177 ? 20.458 88.645 55.497 1.00 28.01 607 VAL A CA 1
ATOM 2618 C C . VAL A 1 177 ? 21.922 88.818 55.125 1.00 31.19 607 VAL A C 1
ATOM 2619 O O . VAL A 1 177 ? 22.504 89.895 55.312 1.00 32.26 607 VAL A O 1
ATOM 2632 N N . LEU A 1 178 ? 22.515 87.741 54.611 1.00 25.93 608 LEU A N 1
ATOM 2633 C CA . LEU A 1 178 ? 23.876 87.746 54.106 1.00 24.59 608 LEU A CA 1
ATOM 2634 C C . LEU A 1 178 ? 23.870 87.698 52.581 1.00 31.01 608 LEU A C 1
ATOM 2635 O O . LEU A 1 178 ? 23.089 86.950 51.975 1.00 28.00 608 LEU A O 1
ATOM 2651 N N . THR A 1 179 ? 24.729 88.510 51.964 1.00 26.59 609 THR A N 1
ATOM 2652 C CA . THR A 1 179 ? 24.944 88.503 50.525 1.00 28.67 609 THR A CA 1
ATOM 2653 C C . THR A 1 179 ? 26.364 88.038 50.210 1.00 31.56 609 THR A C 1
ATOM 2654 O O . THR A 1 179 ? 27.210 87.872 51.099 1.00 26.15 609 THR A O 1
ATOM 2665 N N . HIS A 1 180 ? 26.623 87.865 48.909 1.00 29.10 610 HIS A N 1
ATOM 2666 C CA . HIS A 1 180 ? 27.913 87.341 48.467 1.00 29.99 610 HIS A CA 1
ATOM 2667 C C . HIS A 1 180 ? 29.067 88.153 49.040 1.00 26.69 610 HIS A C 1
ATOM 2668 O O . HIS A 1 180 ? 30.061 87.588 49.519 1.00 26.65 610 HIS A O 1
ATOM 2682 N N . SER A 1 181 ? 28.959 89.478 49.003 1.00 29.30 611 SER A N 1
ATOM 2683 C CA . SER A 1 181 ? 30.081 90.316 49.419 1.00 34.90 611 SER A CA 1
ATOM 2684 C C . SER A 1 181 ? 30.335 90.225 50.919 1.00 27.33 611 SER A C 1
ATOM 2685 O O . SER A 1 181 ? 31.476 90.392 51.359 1.00 28.42 611 SER A O 1
ATOM 2693 N N . GLU A 1 182 ? 29.308 89.904 51.705 1.00 26.38 612 GLU A N 1
ATOM 2694 C CA . GLU A 1 182 ? 29.471 89.746 53.144 1.00 27.00 612 GLU A CA 1
ATOM 2695 C C . GLU A 1 182 ? 30.121 88.416 53.494 1.00 24.59 612 GLU A C 1
ATOM 2696 O O . GLU A 1 182 ? 30.846 88.336 54.493 1.00 22.06 612 GLU A O 1
ATOM 2708 N N . LEU A 1 183 ? 29.898 87.379 52.678 1.00 21.51 613 LEU A N 1
ATOM 2709 C CA . LEU A 1 183 ? 30.468 86.062 52.926 1.00 24.16 613 LEU A CA 1
ATOM 2710 C C . LEU A 1 183 ? 31.878 85.901 52.367 1.00 20.48 613 LEU A C 1
ATOM 2711 O O . LEU A 1 183 ? 32.568 84.937 52.736 1.00 19.04 613 LEU A O 1
ATOM 2727 N N . ALA A 1 184 ? 32.298 86.802 51.478 1.00 23.33 614 ALA A N 1
ATOM 2728 C CA . ALA A 1 184 ? 33.597 86.725 50.778 1.00 23.55 614 ALA A CA 1
ATOM 2729 C C . ALA A 1 184 ? 34.789 86.701 51.728 1.00 20.30 614 ALA A C 1
ATOM 2730 O O . ALA A 1 184 ? 35.702 86.044 51.374 1.00 21.23 614 ALA A O 1
ATOM 2737 N N . PRO A 1 185 ? 34.879 87.472 52.829 1.00 20.91 615 PRO A N 1
ATOM 2738 C CA . PRO A 1 185 ? 36.011 87.318 53.745 1.00 20.79 615 PRO A CA 1
ATOM 2739 C C . PRO A 1 185 ? 36.087 85.927 54.402 1.00 19.40 615 PRO A C 1
ATOM 2740 O O . PRO A 1 185 ? 37.171 85.472 54.584 1.00 19.07 615 PRO A O 1
ATOM 2751 N N . LEU A 1 186 ? 34.949 85.312 54.734 1.00 19.16 616 LEU A N 1
ATOM 2752 C CA . LEU A 1 186 ? 34.898 83.963 55.354 1.00 17.67 616 LEU A CA 1
ATOM 2753 C C . LEU A 1 186 ? 35.388 82.949 54.323 1.00 16.95 616 LEU A C 1
ATOM 2754 O O . LEU A 1 186 ? 36.215 82.174 54.686 1.00 17.04 616 LEU A O 1
ATOM 2770 N N . ARG A 1 187 ? 34.872 82.973 53.101 1.00 18.74 617 ARG A N 1
ATOM 2771 C CA . ARG A 1 187 ? 35.338 82.085 52.041 1.00 19.96 617 ARG A CA 1
ATOM 2772 C C . ARG A 1 187 ? 36.845 82.184 51.852 1.00 16.79 617 ARG A C 1
ATOM 2773 O O . ARG A 1 187 ? 37.559 81.167 51.807 1.00 19.05 617 ARG A O 1
ATOM 2794 N N . ALA A 1 188 ? 37.351 83.413 51.777 1.00 17.73 618 ALA A N 1
ATOM 2795 C CA . ALA A 1 188 ? 38.770 83.626 51.526 1.00 18.21 618 ALA A CA 1
ATOM 2796 C C . ALA A 1 188 ? 39.629 83.037 52.638 1.00 22.34 618 ALA A C 1
ATOM 2797 O O . ALA A 1 188 ? 40.727 82.525 52.375 1.00 20.27 618 ALA A O 1
ATOM 2804 N N A SER A 1 189 ? 39.150 83.098 53.884 0.53 17.58 619 SER A N 1
ATOM 2805 N N B SER A 1 189 ? 39.141 83.087 53.877 0.47 17.70 619 SER A N 1
ATOM 2806 C CA A SER A 1 189 ? 39.959 82.664 55.017 0.53 19.27 619 SER A CA 1
ATOM 2807 C CA B SER A 1 189 ? 39.944 82.677 55.019 0.47 18.95 619 SER A CA 1
ATOM 2808 C C A SER A 1 189 ? 39.921 81.154 55.216 0.53 19.58 619 SER A C 1
ATOM 2809 C C B SER A 1 189 ? 39.901 81.170 55.250 0.47 19.32 619 SER A C 1
ATOM 2810 O O A SER A 1 189 ? 40.888 80.576 55.723 0.53 19.92 619 SER A O 1
ATOM 2811 O O B SER A 1 189 ? 40.844 80.610 55.819 0.47 19.92 619 SER A O 1
ATOM 2826 N N . LEU A 1 190 ? 38.839 80.491 54.818 1.00 15.78 620 LEU A N 1
ATOM 2827 C CA . LEU A 1 190 ? 38.774 79.045 55.017 1.00 18.35 620 LEU A CA 1
ATOM 2828 C C . LEU A 1 190 ? 39.673 78.240 54.062 1.00 20.00 620 LEU A C 1
ATOM 2829 O O . LEU A 1 190 ? 40.050 77.115 54.414 1.00 17.86 620 LEU A O 1
ATOM 2845 N N . VAL A 1 191 ? 40.050 78.763 52.905 1.00 15.37 621 VAL A N 1
ATOM 2846 C CA . VAL A 1 191 ? 40.949 78.018 52.030 1.00 17.96 621 VAL A CA 1
ATOM 2847 C C . VAL A 1 191 ? 42.291 77.731 52.722 1.00 18.29 621 VAL A C 1
ATOM 2848 O O . VAL A 1 191 ? 42.690 76.569 52.807 1.00 16.22 621 VAL A O 1
ATOM 2861 N N . PRO A 1 192 ? 43.019 78.725 53.234 1.00 20.70 622 PRO A N 1
ATOM 2862 C CA . PRO A 1 192 ? 44.254 78.381 53.961 1.00 21.65 622 PRO A CA 1
ATOM 2863 C C . PRO A 1 192 ? 44.020 77.597 55.250 1.00 22.01 622 PRO A C 1
ATOM 2864 O O . PRO A 1 192 ? 44.849 76.751 55.602 1.00 24.93 622 PRO A O 1
ATOM 2875 N N . MET A 1 193 ? 42.916 77.820 55.963 1.00 22.14 623 MET A N 1
ATOM 2876 C CA . MET A 1 193 ? 42.739 77.161 57.253 1.00 15.64 623 MET A CA 1
ATOM 2877 C C . MET A 1 193 ? 42.248 75.725 57.118 1.00 21.57 623 MET A C 1
ATOM 2878 O O . MET A 1 193 ? 42.643 74.852 57.892 1.00 19.37 623 MET A O 1
ATOM 2892 N N . GLU A 1 194 ? 41.406 75.462 56.125 1.00 20.78 624 GLU A N 1
ATOM 2893 C CA . GLU A 1 194 ? 40.669 74.219 56.029 1.00 16.85 624 GLU A CA 1
ATOM 2894 C C . GLU A 1 194 ? 40.793 73.570 54.656 1.00 17.54 624 GLU A C 1
ATOM 2895 O O . GLU A 1 194 ? 40.286 72.466 54.465 1.00 14.31 624 GLU A O 1
ATOM 2907 N N . HIS A 1 195 ? 41.416 74.239 53.681 1.00 15.86 625 HIS A N 1
ATOM 2908 C CA . HIS A 1 195 ? 41.636 73.664 52.363 1.00 17.90 625 HIS A CA 1
ATOM 2909 C C . HIS A 1 195 ? 40.316 73.294 51.702 1.00 18.83 625 HIS A C 1
ATOM 2910 O O . HIS A 1 195 ? 40.195 72.257 51.049 1.00 16.50 625 HIS A O 1
ATOM 2924 N N . CYS A 1 196 ? 39.312 74.134 51.893 1.00 19.51 626 CYS A N 1
ATOM 2925 C CA . CYS A 1 196 ? 38.008 73.917 51.298 1.00 21.90 626 CYS A CA 1
ATOM 2926 C C . CYS A 1 196 ? 37.437 75.253 50.849 1.00 18.92 626 CYS A C 1
ATOM 2927 O O . CYS A 1 196 ? 37.835 76.324 51.323 1.00 15.06 626 CYS A O 1
ATOM 2934 N N . ILE A 1 197 ? 36.497 75.174 49.915 1.00 17.40 627 ILE A N 1
ATOM 2935 C CA . ILE A 1 197 ? 35.836 76.347 49.356 1.00 21.25 627 ILE A CA 1
ATOM 2936 C C . ILE A 1 197 ? 34.388 76.344 49.830 1.00 17.38 627 ILE A C 1
ATOM 2937 O O . ILE A 1 197 ? 33.670 75.356 49.650 1.00 19.00 627 ILE A O 1
ATOM 2953 N N . THR A 1 198 ? 33.960 77.436 50.452 1.00 17.61 628 THR A N 1
ATOM 2954 C CA . THR A 1 198 ? 32.568 77.524 50.871 1.00 25.90 628 THR A CA 1
ATOM 2955 C C . THR A 1 198 ? 31.697 77.736 49.649 1.00 22.52 628 THR A C 1
ATOM 2956 O O . THR A 1 198 ? 32.066 78.485 48.742 1.00 21.12 628 THR A O 1
ATOM 2967 N N . ARG A 1 199 ? 30.514 77.117 49.656 1.00 23.89 629 ARG A N 1
ATOM 2968 C CA . ARG A 1 199 ? 29.532 77.282 48.581 1.00 26.09 629 ARG A CA 1
ATOM 2969 C C . ARG A 1 199 ? 28.164 77.580 49.183 1.00 23.62 629 ARG A C 1
ATOM 2970 O O . ARG A 1 199 ? 27.200 76.838 49.009 1.00 24.16 629 ARG A O 1
ATOM 2991 N N . PHE A 1 200 ? 28.082 78.687 49.910 1.00 22.72 630 PHE A N 1
ATOM 2992 C CA . PHE A 1 200 ? 26.863 78.978 50.654 1.00 22.68 630 PHE A CA 1
ATOM 2993 C C . PHE A 1 200 ? 25.674 79.147 49.727 1.00 23.82 630 PHE A C 1
ATOM 2994 O O . PHE A 1 200 ? 24.553 78.765 50.081 1.00 31.98 630 PHE A O 1
ATOM 3011 N N . PHE A 1 201 ? 25.882 79.744 48.548 1.00 25.26 631 PHE A N 1
ATOM 3012 C CA . PHE A 1 201 ? 24.767 79.995 47.634 1.00 26.96 631 PHE A CA 1
ATOM 3013 C C . PHE A 1 201 ? 24.416 78.782 46.791 1.00 34.04 631 PHE A C 1
ATOM 3014 O O . PHE A 1 201 ? 23.362 78.781 46.149 1.00 32.03 631 PHE A O 1
ATOM 3031 N N . GLU A 1 202 ? 25.246 77.742 46.798 1.00 31.48 632 GLU A N 1
ATOM 3032 C CA . GLU A 1 202 ? 24.857 76.469 46.210 1.00 35.19 632 GLU A CA 1
ATOM 3033 C C . GLU A 1 202 ? 24.164 75.552 47.211 1.00 34.43 632 GLU A C 1
ATOM 3034 O O . GLU A 1 202 ? 23.381 74.692 46.797 1.00 46.94 632 GLU A O 1
ATOM 3046 N N . GLU A 1 203 ? 24.384 75.749 48.516 1.00 34.03 633 GLU A N 1
ATOM 3047 C CA . GLU A 1 203 ? 23.923 74.827 49.550 1.00 41.12 633 GLU A CA 1
ATOM 3048 C C . GLU A 1 203 ? 22.955 75.428 50.564 1.00 34.15 633 GLU A C 1
ATOM 3049 O O . GLU A 1 203 ? 22.158 74.685 51.138 1.00 42.13 633 GLU A O 1
ATOM 3061 N N . CYS A 1 204 ? 23.017 76.737 50.820 1.00 30.42 634 CYS A N 1
ATOM 3062 C CA . CYS A 1 204 ? 22.267 77.360 51.906 1.00 30.08 634 CYS A CA 1
ATOM 3063 C C . CYS A 1 204 ? 21.376 78.495 51.417 1.00 28.32 634 CYS A C 1
ATOM 3064 O O . CYS A 1 204 ? 20.985 79.361 52.208 1.00 31.35 634 CYS A O 1
ATOM 3071 N N . ASP A 1 205 ? 20.999 78.487 50.143 1.00 30.72 635 ASP A N 1
ATOM 3072 C CA . ASP A 1 205 ? 20.090 79.478 49.566 1.00 32.23 635 ASP A CA 1
ATOM 3073 C C . ASP A 1 205 ? 19.067 78.722 48.724 1.00 30.42 635 ASP A C 1
ATOM 3074 O O . ASP A 1 205 ? 19.063 78.818 47.492 1.00 34.53 635 ASP A O 1
ATOM 3083 N N . PRO A 1 206 ? 18.181 77.957 49.365 1.00 29.76 636 PRO A N 1
ATOM 3084 C CA . PRO A 1 206 ? 17.315 77.051 48.595 1.00 27.81 636 PRO A CA 1
ATOM 3085 C C . PRO A 1 206 ? 16.314 77.747 47.688 1.00 32.10 636 PRO A C 1
ATOM 3086 O O . PRO A 1 206 ? 15.833 77.097 46.752 1.00 34.15 636 PRO A O 1
ATOM 3097 N N . ASN A 1 207 ? 15.951 79.011 47.925 1.00 29.84 637 ASN A N 1
ATOM 3098 C CA . ASN A 1 207 ? 15.076 79.706 46.979 1.00 36.01 637 ASN A CA 1
ATOM 3099 C C . ASN A 1 207 ? 15.845 80.493 45.919 1.00 31.57 637 ASN A C 1
ATOM 3100 O O . ASN A 1 207 ? 15.214 81.105 45.054 1.00 35.44 637 ASN A O 1
ATOM 3111 N N . LYS A 1 208 ? 17.182 80.448 45.944 1.00 29.53 638 LYS A N 1
ATOM 3112 C CA . LYS A 1 208 ? 18.046 80.984 44.884 1.00 39.60 638 LYS A CA 1
ATOM 3113 C C . LYS A 1 208 ? 17.850 82.483 44.644 1.00 37.94 638 LYS A C 1
ATOM 3114 O O . LYS A 1 208 ? 18.050 82.968 43.526 1.00 41.10 638 LYS A O 1
ATOM 3133 N N . ASP A 1 209 ? 17.511 83.247 45.683 1.00 33.62 639 ASP A N 1
ATOM 3134 C CA . ASP A 1 209 ? 17.395 84.697 45.546 1.00 41.46 639 ASP A CA 1
ATOM 3135 C C . ASP A 1 209 ? 18.682 85.430 45.941 1.00 30.37 639 ASP A C 1
ATOM 3136 O O . ASP A 1 209 ? 18.690 86.667 45.998 1.00 30.66 639 ASP A O 1
ATOM 3145 N N . LYS A 1 210 ? 19.762 84.703 46.220 1.00 28.64 640 LYS A N 1
ATOM 3146 C CA . LYS A 1 210 ? 21.086 85.280 46.458 1.00 32.98 640 LYS A CA 1
ATOM 3147 C C . LYS A 1 210 ? 21.162 86.030 47.781 1.00 33.23 640 LYS A C 1
ATOM 3148 O O . LYS A 1 210 ? 22.097 86.813 47.997 1.00 36.25 640 LYS A O 1
ATOM 3167 N N . HIS A 1 211 ? 20.180 85.852 48.655 1.00 29.10 641 HIS A N 1
ATOM 3168 C CA . HIS A 1 211 ? 20.202 86.399 50.002 1.00 32.25 641 HIS A CA 1
ATOM 3169 C C . HIS A 1 211 ? 19.978 85.231 50.945 1.00 30.45 641 HIS A C 1
ATOM 3170 O O . HIS A 1 211 ? 19.050 84.442 50.736 1.00 27.78 641 HIS A O 1
ATOM 3184 N N . ILE A 1 212 ? 20.815 85.123 51.972 1.00 31.20 642 ILE A N 1
ATOM 3185 C CA . ILE A 1 212 ? 20.741 84.033 52.939 1.00 24.57 642 ILE A CA 1
ATOM 3186 C C . ILE A 1 212 ? 20.169 84.612 54.220 1.00 25.30 642 ILE A C 1
ATOM 3187 O O . ILE A 1 212 ? 20.796 85.463 54.863 1.00 25.21 642 ILE A O 1
ATOM 3203 N N . THR A 1 213 ? 18.976 84.153 54.583 1.00 26.23 643 THR A N 1
ATOM 3204 C CA . THR A 1 213 ? 18.334 84.557 55.818 1.00 27.10 643 THR A CA 1
ATOM 3205 C C . THR A 1 213 ? 18.887 83.758 56.996 1.00 26.13 643 THR A C 1
ATOM 3206 O O . THR A 1 213 ? 19.586 82.753 56.833 1.00 27.58 643 THR A O 1
ATOM 3217 N N . LEU A 1 214 ? 18.564 84.214 58.205 1.00 26.83 644 LEU A N 1
ATOM 3218 C CA . LEU A 1 214 ? 18.956 83.468 59.400 1.00 29.46 644 LEU A CA 1
ATOM 3219 C C . LEU A 1 214 ? 18.384 82.055 59.376 1.00 26.47 644 LEU A C 1
ATOM 3220 O O . LEU A 1 214 ? 19.057 81.101 59.783 1.00 27.04 644 LEU A O 1
ATOM 3236 N N . LYS A 1 215 ? 17.140 81.900 58.927 1.00 27.58 645 LYS A N 1
ATOM 3237 C CA . LYS A 1 215 ? 16.554 80.565 58.859 1.00 34.21 645 LYS A CA 1
ATOM 3238 C C . LYS A 1 215 ? 17.352 79.688 57.906 1.00 29.67 645 LYS A C 1
ATOM 3239 O O . LYS A 1 215 ? 17.692 78.545 58.236 1.00 30.28 645 LYS A O 1
ATOM 3258 N N . GLU A 1 216 ? 17.693 80.226 56.726 1.00 26.26 646 GLU A N 1
ATOM 3259 C CA . GLU A 1 216 ? 18.487 79.466 55.758 1.00 25.67 646 GLU A CA 1
ATOM 3260 C C . GLU A 1 216 ? 19.864 79.125 56.321 1.00 23.60 646 GLU A C 1
ATOM 3261 O O . GLU A 1 216 ? 20.383 78.030 56.100 1.00 30.13 646 GLU A O 1
ATOM 3273 N N . TRP A 1 217 ? 20.489 80.077 57.009 1.00 23.36 647 TRP A N 1
ATOM 3274 C CA . TRP A 1 217 ? 21.804 79.860 57.593 1.00 22.98 647 TRP A CA 1
ATOM 3275 C C . TRP A 1 217 ? 21.749 78.795 58.684 1.00 27.01 647 TRP A C 1
ATOM 3276 O O . TRP A 1 217 ? 22.560 77.863 58.701 1.00 21.30 647 TRP A O 1
ATOM 3297 N N . GLY A 1 218 ? 20.765 78.890 59.579 1.00 23.47 648 GLY A N 1
ATOM 3298 C CA . GLY A 1 218 ? 20.665 77.919 60.661 1.00 32.76 648 GLY A CA 1
ATOM 3299 C C . GLY A 1 218 ? 20.385 76.517 60.157 1.00 28.13 648 GLY A C 1
ATOM 3300 O O . GLY A 1 218 ? 20.980 75.540 60.630 1.00 30.24 648 GLY A O 1
ATOM 3304 N N . HIS A 1 219 ? 19.463 76.399 59.203 1.00 24.68 649 HIS A N 1
ATOM 3305 C CA . HIS A 1 219 ? 19.152 75.101 58.611 1.00 29.12 649 HIS A CA 1
ATOM 3306 C C . HIS A 1 219 ? 20.390 74.497 57.975 1.00 35.82 649 HIS A C 1
ATOM 3307 O O . HIS A 1 219 ? 20.625 73.285 58.053 1.00 28.26 649 HIS A O 1
ATOM 3321 N N . CYS A 1 220 ? 21.207 75.342 57.354 1.00 35.50 650 CYS A N 1
ATOM 3322 C CA . CYS A 1 220 ? 22.412 74.880 56.685 1.00 27.54 650 CYS A CA 1
ATOM 3323 C C . CYS A 1 220 ? 23.471 74.414 57.671 1.00 29.45 650 CYS A C 1
ATOM 3324 O O . CYS A 1 220 ? 24.319 73.594 57.305 1.00 30.59 650 CYS A O 1
ATOM 3331 N N . PHE A 1 221 ? 23.446 74.897 58.908 1.00 24.99 651 PHE A N 1
ATOM 3332 C CA . PHE A 1 221 ? 24.255 74.306 59.962 1.00 25.55 651 PHE A CA 1
ATOM 3333 C C . PHE A 1 221 ? 23.495 73.249 60.765 1.00 27.24 651 PHE A C 1
ATOM 3334 O O . PHE A 1 221 ? 24.010 72.768 61.778 1.00 22.17 651 PHE A O 1
ATOM 3351 N N . GLY A 1 222 ? 22.302 72.852 60.312 1.00 33.62 652 GLY A N 1
ATOM 3352 C CA . GLY A 1 222 ? 21.572 71.766 60.946 1.00 30.10 652 GLY A CA 1
ATOM 3353 C C . GLY A 1 222 ? 20.973 72.122 62.287 1.00 31.19 652 GLY A C 1
ATOM 3354 O O . GLY A 1 222 ? 20.810 71.247 63.136 1.00 30.48 652 GLY A O 1
ATOM 3358 N N . ILE A 1 223 ? 20.669 73.394 62.509 1.00 29.41 653 ILE A N 1
ATOM 3359 C CA . ILE A 1 223 ? 19.981 73.842 63.713 1.00 28.64 653 ILE A CA 1
ATOM 3360 C C . ILE A 1 223 ? 18.481 73.801 63.437 1.00 33.61 653 ILE A C 1
ATOM 3361 O O . ILE A 1 223 ? 18.013 74.357 62.435 1.00 38.07 653 ILE A O 1
ATOM 3377 N N . LYS A 1 224 ? 17.723 73.165 64.331 1.00 39.72 654 LYS A N 1
ATOM 3378 C CA . LYS A 1 224 ? 16.282 73.036 64.123 1.00 44.70 654 LYS A CA 1
ATOM 3379 C C . LYS A 1 224 ? 15.614 74.405 64.131 1.00 39.28 654 LYS A C 1
ATOM 3380 O O . LYS A 1 224 ? 16.097 75.367 64.736 1.00 37.14 654 LYS A O 1
ATOM 3399 N N . GLU A 1 225 ? 14.493 74.491 63.421 1.00 44.99 655 GLU A N 1
ATOM 3400 C CA . GLU A 1 225 ? 13.826 75.779 63.259 1.00 41.93 655 GLU A CA 1
ATOM 3401 C C . GLU A 1 225 ? 13.411 76.350 64.613 1.00 41.35 655 GLU A C 1
ATOM 3402 O O . GLU A 1 225 ? 13.536 77.555 64.851 1.00 35.45 655 GLU A O 1
ATOM 3414 N N . GLU A 1 226 ? 12.957 75.490 65.529 1.00 35.49 656 GLU A N 1
ATOM 3415 C CA . GLU A 1 226 ? 12.602 75.917 66.878 1.00 38.48 656 GLU A CA 1
ATOM 3416 C C . GLU A 1 226 ? 13.744 76.610 67.629 1.00 47.53 656 GLU A C 1
ATOM 3417 O O . GLU A 1 226 ? 13.473 77.373 68.569 1.00 42.96 656 GLU A O 1
ATOM 3429 N N . ASP A 1 227 ? 15.006 76.375 67.248 1.00 35.21 657 ASP A N 1
ATOM 3430 C CA . ASP A 1 227 ? 16.157 76.966 67.922 1.00 34.83 657 ASP A CA 1
ATOM 3431 C C . ASP A 1 227 ? 16.724 78.188 67.217 1.00 39.48 657 ASP A C 1
ATOM 3432 O O . ASP A 1 227 ? 17.729 78.734 67.682 1.00 39.25 657 ASP A O 1
ATOM 3441 N N . ILE A 1 228 ? 16.137 78.617 66.103 1.00 38.11 658 ILE A N 1
ATOM 3442 C CA . ILE A 1 228 ? 16.616 79.796 65.392 1.00 39.88 658 ILE A CA 1
ATOM 3443 C C . ILE A 1 228 ? 15.898 81.011 65.953 1.00 44.27 658 ILE A C 1
ATOM 3444 O O . ILE A 1 228 ? 14.662 81.050 65.991 1.00 51.25 658 ILE A O 1
ATOM 3460 N N . ASP A 1 229 ? 16.671 82.011 66.373 1.00 46.17 659 ASP A N 1
ATOM 3461 C CA . ASP A 1 229 ? 16.136 83.111 67.176 1.00 47.11 659 ASP A CA 1
ATOM 3462 C C . ASP A 1 229 ? 16.871 84.382 66.781 1.00 49.49 659 ASP A C 1
ATOM 3463 O O . ASP A 1 229 ? 18.067 84.533 67.054 1.00 45.46 659 ASP A O 1
ATOM 3472 N N . GLU A 1 230 ? 16.145 85.300 66.153 1.00 44.11 660 GLU A N 1
ATOM 3473 C CA . GLU A 1 230 ? 16.735 86.543 65.675 1.00 56.78 660 GLU A CA 1
ATOM 3474 C C . GLU A 1 230 ? 17.211 87.458 66.797 1.00 57.99 660 GLU A C 1
ATOM 3475 O O . GLU A 1 230 ? 18.007 88.369 66.534 1.00 52.27 660 GLU A O 1
ATOM 3487 N N . ASN A 1 231 ? 16.773 87.230 68.041 1.00 51.37 661 ASN A N 1
ATOM 3488 C CA . ASN A 1 231 ? 17.194 88.077 69.157 1.00 57.90 661 ASN A CA 1
ATOM 3489 C C . ASN A 1 231 ? 18.671 87.931 69.506 1.00 58.57 661 ASN A C 1
ATOM 3490 O O . ASN A 1 231 ? 19.216 88.801 70.194 1.00 67.53 661 ASN A O 1
ATOM 3501 N N . LEU A 1 232 ? 19.334 86.866 69.058 1.00 57.89 662 LEU A N 1
ATOM 3502 C CA . LEU A 1 232 ? 20.743 86.664 69.386 1.00 67.63 662 LEU A CA 1
ATOM 3503 C C . LEU A 1 232 ? 21.698 87.481 68.521 1.00 60.97 662 LEU A C 1
ATOM 3504 O O . LEU A 1 232 ? 22.908 87.434 68.763 1.00 62.78 662 LEU A O 1
ATOM 3520 N N . LEU A 1 233 ? 21.199 88.224 67.537 1.00 55.46 663 LEU A N 1
ATOM 3521 C CA . LEU A 1 233 ? 22.068 88.991 66.645 1.00 57.51 663 LEU A CA 1
ATOM 3522 C C . LEU A 1 233 ? 22.442 90.367 67.212 1.00 56.77 663 LEU A C 1
ATOM 3523 O O . LEU A 1 233 ? 21.769 90.898 68.097 1.00 65.64 663 LEU A O 1
ATOM 3539 N N . CYS B 1 8 ? 45.909 32.804 62.353 1.00 98.24 438 CYS B N 1
ATOM 3540 C CA . CYS B 1 8 ? 45.937 33.251 60.963 1.00 103.00 438 CYS B CA 1
ATOM 3541 C C . CYS B 1 8 ? 45.675 34.756 60.863 1.00 92.42 438 CYS B C 1
ATOM 3542 O O . CYS B 1 8 ? 44.939 35.315 61.672 1.00 99.34 438 CYS B O 1
ATOM 3548 N N . LYS B 1 9 ? 46.274 35.402 59.861 1.00 96.95 439 LYS B N 1
ATOM 3549 C CA . LYS B 1 9 ? 46.113 36.839 59.659 1.00 96.98 439 LYS B CA 1
ATOM 3550 C C . LYS B 1 9 ? 44.724 37.170 59.103 1.00 81.48 439 LYS B C 1
ATOM 3551 O O . LYS B 1 9 ? 43.948 36.294 58.713 1.00 82.91 439 LYS B O 1
ATOM 3570 N N . ARG B 1 10 ? 44.398 38.461 59.097 1.00 82.39 440 ARG B N 1
ATOM 3571 C CA . ARG B 1 10 ? 43.122 38.883 58.534 1.00 79.44 440 ARG B CA 1
ATOM 3572 C C . ARG B 1 10 ? 43.093 38.521 57.049 1.00 77.67 440 ARG B C 1
ATOM 3573 O O . ARG B 1 10 ? 44.082 38.684 56.328 1.00 67.21 440 ARG B O 1
ATOM 3594 N N . GLY B 1 11 ? 41.942 38.035 56.589 1.00 69.30 441 GLY B N 1
ATOM 3595 C CA . GLY B 1 11 ? 41.826 37.445 55.275 1.00 59.92 441 GLY B CA 1
ATOM 3596 C C . GLY B 1 11 ? 42.278 36.001 55.195 1.00 74.42 441 GLY B C 1
ATOM 3597 O O . GLY B 1 11 ? 42.087 35.366 54.149 1.00 68.86 441 GLY B O 1
ATOM 3601 N N . HIS B 1 12 ? 42.859 35.456 56.263 1.00 77.10 442 HIS B N 1
ATOM 3602 C CA . HIS B 1 12 ? 43.195 34.043 56.360 1.00 85.86 442 HIS B CA 1
ATOM 3603 C C . HIS B 1 12 ? 42.336 33.390 57.440 1.00 83.53 442 HIS B C 1
ATOM 3604 O O . HIS B 1 12 ? 41.894 34.049 58.388 1.00 75.39 442 HIS B O 1
ATOM 3618 N N . ILE B 1 13 ? 42.115 32.086 57.296 1.00 86.61 443 ILE B N 1
ATOM 3619 C CA . ILE B 1 13 ? 41.338 31.330 58.276 1.00 93.24 443 ILE B CA 1
ATOM 3620 C C . ILE B 1 13 ? 41.934 29.936 58.470 1.00 84.37 443 ILE B C 1
ATOM 3621 O O . ILE B 1 13 ? 42.880 29.550 57.782 1.00 76.50 443 ILE B O 1
ATOM 3637 N N . CYS B 1 24 ? 47.138 27.723 57.602 1.00 90.76 454 CYS B N 1
ATOM 3638 C CA . CYS B 1 24 ? 46.367 28.937 57.332 1.00 103.43 454 CYS B CA 1
ATOM 3639 C C . CYS B 1 24 ? 46.069 29.111 55.842 1.00 95.34 454 CYS B C 1
ATOM 3640 O O . CYS B 1 24 ? 46.938 29.515 55.061 1.00 94.10 454 CYS B O 1
ATOM 3646 N N . VAL B 1 25 ? 44.832 28.817 55.460 1.00 80.84 455 VAL B N 1
ATOM 3647 C CA . VAL B 1 25 ? 44.390 28.958 54.090 1.00 82.56 455 VAL B CA 1
ATOM 3648 C C . VAL B 1 25 ? 43.659 30.289 53.935 1.00 85.83 455 VAL B C 1
ATOM 3649 O O . VAL B 1 25 ? 43.319 30.960 54.908 1.00 77.89 455 VAL B O 1
ATOM 3662 N N . CYS B 1 26 ? 43.426 30.683 52.688 1.00 83.05 456 CYS B N 1
ATOM 3663 C CA . CYS B 1 26 ? 42.658 31.886 52.414 1.00 82.99 456 CYS B CA 1
ATOM 3664 C C . CYS B 1 26 ? 41.223 31.732 52.904 1.00 84.19 456 CYS B C 1
ATOM 3665 O O . CYS B 1 26 ? 40.653 30.638 52.907 1.00 79.99 456 CYS B O 1
ATOM 3672 N N . GLN B 1 27 ? 40.644 32.847 53.335 1.00 74.51 457 GLN B N 1
ATOM 3673 C CA . GLN B 1 27 ? 39.245 32.863 53.727 1.00 74.22 457 GLN B CA 1
ATOM 3674 C C . GLN B 1 27 ? 38.385 32.855 52.471 1.00 73.65 457 GLN B C 1
ATOM 3675 O O . GLN B 1 27 ? 38.669 33.567 51.502 1.00 69.93 457 GLN B O 1
ATOM 3689 N N . ASP B 1 28 ? 37.353 32.026 52.477 1.00 78.35 458 ASP B N 1
ATOM 3690 C CA . ASP B 1 28 ? 36.410 32.026 51.369 1.00 83.29 458 ASP B CA 1
ATOM 3691 C C . ASP B 1 28 ? 35.578 33.304 51.411 1.00 78.26 458 ASP B C 1
ATOM 3692 O O . ASP B 1 28 ? 34.951 33.579 52.440 1.00 77.67 458 ASP B O 1
ATOM 3701 N N . PRO B 1 29 ? 35.556 34.110 50.347 1.00 79.59 459 PRO B N 1
ATOM 3702 C CA . PRO B 1 29 ? 34.725 35.338 50.377 1.00 79.93 459 PRO B CA 1
ATOM 3703 C C . PRO B 1 29 ? 33.275 35.040 50.699 1.00 83.77 459 PRO B C 1
ATOM 3704 O O . PRO B 1 29 ? 32.544 35.931 51.182 1.00 77.48 459 PRO B O 1
ATOM 3715 N N . VAL B 1 30 ? 32.834 33.808 50.456 1.00 78.02 460 VAL B N 1
ATOM 3716 C CA . VAL B 1 30 ? 31.449 33.430 50.693 1.00 81.78 460 VAL B CA 1
ATOM 3717 C C . VAL B 1 30 ? 31.108 33.533 52.174 1.00 81.00 460 VAL B C 1
ATOM 3718 O O . VAL B 1 30 ? 30.027 34.007 52.544 1.00 81.98 460 VAL B O 1
ATOM 3731 N N . THR B 1 31 ? 32.034 33.140 53.047 1.00 85.00 461 THR B N 1
ATOM 3732 C CA . THR B 1 31 ? 31.757 33.177 54.477 1.00 86.20 461 THR B CA 1
ATOM 3733 C C . THR B 1 31 ? 31.846 34.581 55.055 1.00 83.55 461 THR B C 1
ATOM 3734 O O . THR B 1 31 ? 31.592 34.752 56.252 1.00 85.06 461 THR B O 1
ATOM 3745 N N . CYS B 1 32 ? 32.220 35.577 54.257 1.00 75.86 462 CYS B N 1
ATOM 3746 C CA . CYS B 1 32 ? 32.196 36.942 54.759 1.00 77.53 462 CYS B CA 1
ATOM 3747 C C . CYS B 1 32 ? 30.763 37.277 55.170 1.00 71.55 462 CYS B C 1
ATOM 3748 O O . CYS B 1 32 ? 29.815 36.915 54.463 1.00 72.75 462 CYS B O 1
ATOM 3755 N N . PRO B 1 33 ? 30.560 37.950 56.296 1.00 69.51 463 PRO B N 1
ATOM 3756 C CA . PRO B 1 33 ? 29.206 38.361 56.669 1.00 73.87 463 PRO B CA 1
ATOM 3757 C C . PRO B 1 33 ? 28.507 39.028 55.500 1.00 78.09 463 PRO B C 1
ATOM 3758 O O . PRO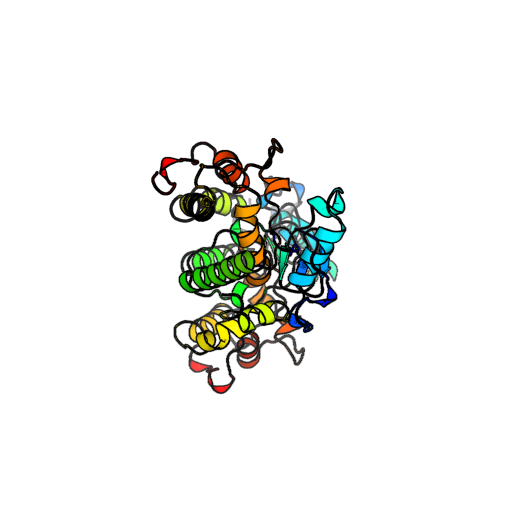 B 1 33 ? 29.165 39.557 54.589 1.00 74.47 463 PRO B O 1
ATOM 3769 N N . PRO B 1 34 ? 27.178 38.981 55.453 1.00 84.48 464 PRO B N 1
ATOM 3770 C CA . PRO B 1 34 ? 26.468 39.741 54.421 1.00 84.64 464 PRO B CA 1
ATOM 3771 C C . PRO B 1 34 ? 26.769 41.226 54.563 1.00 80.07 464 PRO B C 1
ATOM 3772 O O . PRO B 1 34 ? 27.035 41.729 55.659 1.00 74.33 464 PRO B O 1
ATOM 3783 N N . THR B 1 35 ? 26.737 41.931 53.436 1.00 73.03 465 THR B N 1
ATOM 3784 C CA . THR B 1 35 ? 27.179 43.316 53.380 1.00 82.48 465 THR B CA 1
ATOM 3785 C C . THR B 1 35 ? 26.034 44.217 52.946 1.00 82.44 465 THR B C 1
ATOM 3786 O O . THR B 1 35 ? 25.248 43.864 52.061 1.00 83.33 465 THR B O 1
ATOM 3797 N N . LYS B 1 36 ? 25.969 45.386 53.555 1.00 86.97 466 LYS B N 1
ATOM 3798 C CA . LYS B 1 36 ? 25.102 46.484 53.170 1.00 86.61 466 LYS B CA 1
ATOM 3799 C C . LYS B 1 36 ? 25.890 47.518 52.380 1.00 88.08 466 LYS B C 1
ATOM 3800 O O . LYS B 1 36 ? 27.123 47.568 52.451 1.00 81.20 466 LYS B O 1
ATOM 3819 N N . PRO B 1 37 ? 25.209 48.344 51.580 1.00 87.63 467 PRO B N 1
ATOM 3820 C CA . PRO B 1 37 ? 25.923 49.430 50.887 1.00 77.93 467 PRO B CA 1
ATOM 3821 C C . PRO B 1 37 ? 26.860 50.201 51.801 1.00 63.11 467 PRO B C 1
ATOM 3822 O O . PRO B 1 37 ? 27.990 50.506 51.408 1.00 55.90 467 PRO B O 1
ATOM 3833 N N . LEU B 1 38 ? 26.424 50.502 53.025 1.00 62.45 468 LEU B N 1
ATOM 3834 C CA . LEU B 1 38 ? 27.199 51.314 53.954 1.00 57.98 468 LEU B CA 1
ATOM 3835 C C . LEU B 1 38 ? 28.371 50.562 54.569 1.00 62.26 468 LEU B C 1
ATOM 3836 O O . LEU B 1 38 ? 29.137 51.163 55.335 1.00 59.13 468 LEU B O 1
ATOM 3852 N N . ASP B 1 39 ? 28.522 49.272 54.282 1.00 61.56 469 ASP B N 1
ATOM 3853 C CA . ASP B 1 39 ? 29.715 48.536 54.681 1.00 59.65 469 ASP B CA 1
ATOM 3854 C C . ASP B 1 39 ? 30.891 48.762 53.740 1.00 50.33 469 ASP B C 1
ATOM 3855 O O . ASP B 1 39 ? 31.986 48.271 54.031 1.00 43.18 469 ASP B O 1
ATOM 3864 N N . GLN B 1 40 ? 30.678 49.440 52.608 1.00 36.17 470 GLN B N 1
ATOM 3865 C CA . GLN B 1 40 ? 31.727 49.605 51.610 1.00 45.83 470 GLN B CA 1
ATOM 3866 C C . GLN B 1 40 ? 32.958 50.287 52.201 1.00 37.34 470 GLN B C 1
ATOM 3867 O O . GLN B 1 40 ? 32.870 51.078 53.149 1.00 36.32 470 GLN B O 1
ATOM 3881 N N . VAL B 1 41 ? 34.119 49.962 51.627 1.00 31.97 471 VAL B N 1
ATOM 3882 C CA . VAL B 1 41 ? 35.404 50.515 52.040 1.00 29.26 471 VAL B CA 1
ATOM 3883 C C . VAL B 1 41 ? 36.276 50.757 50.807 1.00 28.14 471 VAL B C 1
ATOM 3884 O O . VAL B 1 41 ? 36.039 50.214 49.726 1.00 27.89 471 VAL B O 1
ATOM 3897 N N . CYS B 1 42 ? 37.280 51.613 50.979 1.00 25.54 472 CYS B N 1
ATOM 3898 C CA . CYS B 1 42 ? 38.208 51.988 49.922 1.00 24.92 472 CYS B CA 1
ATOM 3899 C C . CYS B 1 42 ? 39.585 51.431 50.250 1.00 23.52 472 CYS B C 1
ATOM 3900 O O . CYS B 1 42 ? 40.132 51.723 51.316 1.00 24.54 472 CYS B O 1
ATOM 3907 N N . GLY B 1 43 ? 40.137 50.619 49.340 1.00 27.64 473 GLY B N 1
ATOM 3908 C CA . GLY B 1 43 ? 41.473 50.093 49.506 1.00 27.07 473 GLY B CA 1
ATOM 3909 C C . GLY B 1 43 ? 42.537 51.065 49.022 1.00 26.99 473 GLY B C 1
ATOM 3910 O O . GLY B 1 43 ? 42.245 52.050 48.352 1.00 26.62 473 GLY B O 1
ATOM 3914 N N . THR B 1 44 ? 43.798 50.781 49.384 1.00 28.62 474 THR B N 1
ATOM 3915 C CA . THR B 1 44 ? 44.909 51.630 48.949 1.00 28.32 474 THR B CA 1
ATOM 3916 C C . THR B 1 44 ? 45.121 51.607 47.433 1.00 37.45 474 THR B C 1
ATOM 3917 O O . THR B 1 44 ? 45.851 52.463 46.914 1.00 30.79 474 THR B O 1
ATOM 3928 N N . ASP B 1 45 ? 44.474 50.680 46.718 1.00 31.42 475 ASP B N 1
ATOM 3929 C CA . ASP B 1 45 ? 44.463 50.624 45.262 1.00 32.57 475 ASP B CA 1
ATOM 3930 C C . ASP B 1 45 ? 43.410 51.543 44.657 1.00 29.69 475 ASP B C 1
ATOM 3931 O O . ASP B 1 45 ? 43.170 51.485 43.451 1.00 37.10 475 ASP B O 1
ATOM 3940 N N . ASN B 1 46 ? 42.795 52.397 45.470 1.00 28.08 476 ASN B N 1
ATOM 3941 C CA . ASN B 1 46 ? 41.644 53.200 45.059 1.00 35.38 476 ASN B CA 1
ATOM 3942 C C . ASN B 1 46 ? 40.519 52.366 44.440 1.00 33.73 476 ASN B C 1
ATOM 3943 O O . ASN B 1 46 ? 39.780 52.844 43.582 1.00 30.70 476 ASN B O 1
ATOM 3953 N N . GLN B 1 47 ? 40.341 51.137 44.911 1.00 30.48 477 GLN B N 1
ATOM 3954 C CA . GLN B 1 47 ? 39.212 50.298 44.551 1.00 29.20 477 GLN B CA 1
ATOM 3955 C C . GLN B 1 47 ? 38.217 50.234 45.701 1.00 29.89 477 GLN B C 1
ATOM 3956 O O . GLN B 1 47 ? 38.615 50.160 46.868 1.00 31.68 477 GLN B O 1
ATOM 3970 N N . THR B 1 48 ? 36.927 50.232 45.378 1.00 30.04 478 THR B N 1
ATOM 3971 C CA . THR B 1 48 ? 35.884 50.064 46.386 1.00 29.51 478 THR B CA 1
ATOM 3972 C C . THR B 1 48 ? 35.557 48.589 46.592 1.00 35.53 478 THR B C 1
ATOM 3973 O O . THR B 1 48 ? 35.190 47.886 45.643 1.00 34.61 478 THR B O 1
ATOM 3984 N N . TYR B 1 49 ? 35.638 48.140 47.839 1.00 30.61 479 TYR B N 1
ATOM 3985 C CA . TYR B 1 49 ? 35.315 46.772 48.213 1.00 30.06 479 TYR B CA 1
ATOM 3986 C C . TYR B 1 49 ? 34.011 46.771 48.998 1.00 38.76 479 TYR B C 1
ATOM 3987 O O . TYR B 1 49 ? 33.647 47.761 49.647 1.00 32.42 479 TYR B O 1
ATOM 4005 N N . ALA B 1 50 ? 33.284 45.660 48.873 1.00 34.90 480 ALA B N 1
ATOM 4006 C CA . ALA B 1 50 ? 31.966 45.534 49.484 1.00 40.09 480 ALA B CA 1
ATOM 4007 C C . ALA B 1 50 ? 32.025 45.641 50.996 1.00 34.75 480 ALA B C 1
ATOM 4008 O O . ALA B 1 50 ? 31.044 46.046 51.634 1.00 46.03 480 ALA B O 1
ATOM 4015 N N . SER B 1 51 ? 33.132 45.222 51.592 1.00 38.48 481 SER B N 1
ATOM 4016 C CA . SER B 1 51 ? 33.351 45.415 53.018 1.00 38.79 481 SER B CA 1
ATOM 4017 C C . SER B 1 51 ? 34.816 45.131 53.324 1.00 37.80 481 SER B C 1
ATOM 4018 O O . SER B 1 51 ? 35.571 44.638 52.481 1.00 35.37 481 SER B O 1
ATOM 4026 N N . SER B 1 52 ? 35.193 45.401 54.570 1.00 38.25 482 SER B N 1
ATOM 4027 C CA . SER B 1 52 ? 36.556 45.128 54.999 1.00 38.24 482 SER B CA 1
ATOM 4028 C C . SER B 1 52 ? 36.891 43.647 54.863 1.00 41.76 482 SER B C 1
ATOM 4029 O O . SER B 1 52 ? 38.024 43.292 54.517 1.00 34.02 482 SER B O 1
ATOM 4037 N N . CYS B 1 53 ? 35.915 42.766 55.129 1.00 45.42 483 CYS B N 1
ATOM 4038 C CA . CYS B 1 53 ? 36.141 41.329 54.992 1.00 47.07 483 CYS B CA 1
ATOM 4039 C C . CYS B 1 53 ? 36.460 40.953 53.553 1.00 39.63 483 CYS B C 1
ATOM 4040 O O . CYS B 1 53 ? 37.336 40.122 53.298 1.00 40.11 483 CYS B O 1
ATOM 4047 N N . HIS B 1 54 ? 35.739 41.535 52.598 1.00 42.79 484 HIS B N 1
ATOM 4048 C CA . HIS B 1 54 ? 35.971 41.196 51.200 1.00 42.63 484 HIS B CA 1
ATOM 4049 C C . HIS B 1 54 ? 37.323 41.707 50.726 1.00 39.04 484 HIS B C 1
ATOM 4050 O O . HIS B 1 54 ? 38.009 41.028 49.951 1.00 37.17 484 HIS B O 1
ATOM 4064 N N . LEU B 1 55 ? 37.739 42.883 51.206 1.00 34.43 485 LEU B N 1
ATOM 4065 C CA . LEU B 1 55 ? 39.035 43.427 50.809 1.00 33.26 485 LEU B CA 1
ATOM 4066 C C . LEU B 1 55 ? 40.170 42.489 51.211 1.00 35.08 485 LEU B C 1
ATOM 4067 O O . LEU B 1 55 ? 41.066 42.204 50.410 1.00 34.68 485 LEU B O 1
ATOM 4083 N N . PHE B 1 56 ? 40.164 42.010 52.461 1.00 40.67 486 PHE B N 1
ATOM 4084 C CA . PHE B 1 56 ? 41.258 41.148 52.911 1.00 38.89 486 PHE B CA 1
ATOM 4085 C C . PHE B 1 56 ? 41.126 39.730 52.355 1.00 39.00 486 PHE B C 1
ATOM 4086 O O . PHE B 1 56 ? 42.145 39.069 52.123 1.00 39.27 486 PHE B O 1
ATOM 4103 N N . ALA B 1 57 ? 39.904 39.252 52.096 1.00 39.36 487 ALA B N 1
ATOM 4104 C CA . ALA B 1 57 ? 39.770 38.000 51.347 1.00 45.91 487 ALA B CA 1
ATOM 4105 C C . ALA B 1 57 ? 40.367 38.151 49.952 1.00 41.21 487 ALA B C 1
ATOM 4106 O O . ALA B 1 57 ? 41.087 37.270 49.480 1.00 42.65 487 ALA B O 1
ATOM 4113 N N . THR B 1 58 ? 40.107 39.288 49.293 1.00 39.49 488 THR B N 1
ATOM 4114 C CA . THR B 1 58 ? 40.702 39.533 47.984 1.00 40.03 488 THR B CA 1
ATOM 4115 C C . THR B 1 58 ? 42.219 39.581 48.088 1.00 39.03 488 THR B C 1
ATOM 4116 O O . THR B 1 58 ? 42.935 38.989 47.272 1.00 40.21 488 THR B O 1
ATOM 4127 N N . LYS B 1 59 ? 42.721 40.295 49.092 1.00 37.66 489 LYS B N 1
ATOM 4128 C CA . LYS B 1 59 ? 44.157 40.367 49.330 1.00 44.04 489 LYS B CA 1
ATOM 4129 C C . LYS B 1 59 ? 44.761 38.976 49.420 1.00 42.81 489 LYS B C 1
ATOM 4130 O O . LYS B 1 59 ? 45.815 38.705 48.831 1.00 40.50 489 LYS B O 1
ATOM 4149 N N . CYS B 1 60 ? 44.088 38.067 50.127 1.00 41.10 490 CYS B N 1
ATOM 4150 C CA . CYS B 1 60 ? 44.617 36.718 50.270 1.00 48.62 490 CYS B CA 1
ATOM 4151 C C . CYS B 1 60 ? 44.727 36.009 48.919 1.00 51.36 490 CYS B C 1
ATOM 4152 O O . CYS B 1 60 ? 45.776 35.433 48.598 1.00 55.08 490 CYS B O 1
ATOM 4159 N N . ARG B 1 61 ? 43.652 36.026 48.116 1.00 48.25 491 ARG B N 1
ATOM 4160 C CA . ARG B 1 61 ? 43.702 35.381 46.800 1.00 51.44 491 ARG B CA 1
ATOM 4161 C C . ARG B 1 61 ? 44.847 35.919 45.942 1.00 48.45 491 ARG B C 1
ATOM 4162 O O . ARG B 1 61 ? 45.317 35.219 45.039 1.00 61.97 491 ARG B O 1
ATOM 4166 N N . LEU B 1 62 ? 45.316 37.134 46.221 1.00 48.21 492 LEU B N 1
ATOM 4167 C CA . LEU B 1 62 ? 46.361 37.789 45.450 1.00 53.63 492 LEU B CA 1
ATOM 4168 C C . LEU B 1 62 ? 47.727 37.749 46.130 1.00 57.78 492 LEU B C 1
ATOM 4169 O O . LEU B 1 62 ? 48.645 38.448 45.685 1.00 63.46 492 LEU B O 1
ATOM 4185 N N . GLU B 1 63 ? 47.886 36.967 47.198 1.00 51.69 493 GLU B N 1
ATOM 4186 C CA . GLU B 1 63 ? 49.166 36.930 47.901 1.00 72.77 493 GLU B CA 1
ATOM 4187 C C . GLU B 1 63 ? 50.283 36.456 46.974 1.00 80.45 493 GLU B C 1
ATOM 4188 O O . GLU B 1 63 ? 50.093 35.562 46.141 1.00 71.18 493 GLU B O 1
ATOM 4200 N N . GLY B 1 64 ? 51.455 37.075 47.122 1.00 84.66 494 GLY B N 1
ATOM 4201 C CA . GLY B 1 64 ? 52.614 36.748 46.321 1.00 89.49 494 GLY B CA 1
ATOM 4202 C C . GLY B 1 64 ? 52.909 37.713 45.191 1.00 89.20 494 GLY B C 1
ATOM 4203 O O . GLY B 1 64 ? 53.919 37.538 44.499 1.00 85.85 494 GLY B O 1
ATOM 4207 N N . THR B 1 65 ? 52.075 38.730 44.992 1.00 81.40 495 THR B N 1
ATOM 4208 C CA . THR B 1 65 ? 52.164 39.613 43.840 1.00 86.23 495 THR B CA 1
ATOM 4209 C C . THR B 1 65 ? 52.300 41.062 44.295 1.00 84.89 495 THR B C 1
ATOM 4210 O O . THR B 1 65 ? 52.146 41.381 45.476 1.00 89.11 495 THR B O 1
ATOM 4221 N N . LYS B 1 66 ? 52.636 41.939 43.338 1.00 92.53 496 LYS B N 1
ATOM 4222 C CA . LYS B 1 66 ? 52.709 43.370 43.624 1.00 98.41 496 LYS B CA 1
ATOM 4223 C C . LYS B 1 66 ? 51.362 43.885 44.119 1.00 93.92 496 LYS B C 1
ATOM 4224 O O . LYS B 1 66 ? 51.246 44.401 45.237 1.00 82.73 496 LYS B O 1
ATOM 4243 N N . LYS B 1 67 ? 50.324 43.731 43.286 1.00 90.36 497 LYS B N 1
ATOM 4244 C CA . LYS B 1 67 ? 48.992 44.200 43.646 1.00 83.31 497 LYS B CA 1
ATOM 4245 C C . LYS B 1 67 ? 48.538 43.584 44.963 1.00 78.26 497 LYS B C 1
ATOM 4246 O O . LYS B 1 67 ? 47.874 44.245 45.771 1.00 68.84 497 LYS B O 1
ATOM 4265 N N . GLY B 1 68 ? 48.910 42.328 45.208 1.00 70.43 498 GLY B N 1
ATOM 4266 C CA . GLY B 1 68 ? 48.532 41.686 46.457 1.00 69.62 498 GLY B CA 1
ATOM 4267 C C . GLY B 1 68 ? 49.213 42.289 47.673 1.00 68.01 498 GLY B C 1
ATOM 4268 O O . GLY B 1 68 ? 48.561 42.596 48.673 1.00 66.85 498 GLY B O 1
ATOM 4272 N N . HIS B 1 69 ? 50.537 42.446 47.616 1.00 84.77 499 HIS B N 1
ATOM 4273 C CA . HIS B 1 69 ? 51.268 42.924 48.786 1.00 88.72 499 HIS B CA 1
ATOM 4274 C C . HIS B 1 69 ? 50.890 44.354 49.153 1.00 76.85 499 HIS B C 1
ATOM 4275 O O . HIS B 1 69 ? 50.854 44.701 50.340 1.00 79.05 499 HIS B O 1
ATOM 4289 N N . GLN B 1 70 ? 50.578 45.185 48.159 1.00 71.83 500 GLN B N 1
ATOM 4290 C CA . GLN B 1 70 ? 50.304 46.595 48.423 1.00 77.46 500 GLN B CA 1
ATOM 4291 C C . GLN B 1 70 ? 48.957 46.796 49.117 1.00 65.27 500 GLN B C 1
ATOM 4292 O O . GLN B 1 70 ? 48.839 47.634 50.021 1.00 57.46 500 GLN B O 1
ATOM 4306 N N . LEU B 1 71 ? 47.949 46.016 48.734 1.00 53.24 501 LEU B N 1
ATOM 4307 C CA . LEU B 1 71 ? 46.565 46.289 49.098 1.00 46.01 501 LEU B CA 1
ATOM 4308 C C . LEU B 1 71 ? 46.367 46.316 50.615 1.00 44.05 501 LEU B C 1
ATOM 4309 O O . LEU B 1 71 ? 46.620 45.333 51.309 1.00 41.41 501 LEU B O 1
ATOM 4325 N N . GLN B 1 72 ? 45.879 47.449 51.113 1.00 34.46 502 GLN B N 1
ATOM 4326 C CA . GLN B 1 72 ? 45.521 47.640 52.504 1.00 35.26 502 GLN B CA 1
ATOM 4327 C C . GLN B 1 72 ? 44.187 48.371 52.571 1.00 32.30 502 GLN B C 1
ATOM 4328 O O . GLN B 1 72 ? 43.699 48.905 51.573 1.00 25.46 502 GLN B O 1
ATOM 4342 N N . LEU B 1 73 ? 43.583 48.376 53.762 1.00 27.71 503 LEU B N 1
ATOM 4343 C CA . LEU B 1 73 ? 42.422 49.227 54.010 1.00 32.59 503 LEU B CA 1
ATOM 4344 C C . LEU B 1 73 ? 42.889 50.682 54.063 1.00 31.94 503 LEU B C 1
ATOM 4345 O O . LEU B 1 73 ? 43.912 50.985 54.688 1.00 28.24 503 LEU B O 1
ATOM 4361 N N . ASP B 1 74 ? 42.206 51.565 53.323 1.00 27.28 504 ASP B N 1
ATOM 4362 C CA . ASP B 1 74 ? 42.567 52.985 53.269 1.00 29.62 504 ASP B CA 1
ATOM 4363 C C . ASP B 1 74 ? 41.619 53.844 54.105 1.00 24.27 504 ASP B C 1
ATOM 4364 O O . ASP B 1 74 ? 42.045 54.442 55.096 1.00 24.25 504 ASP B O 1
ATOM 4373 N N . TYR B 1 75 ? 40.325 53.826 53.788 1.00 24.21 505 TYR B N 1
ATOM 4374 C CA . TYR B 1 75 ? 39.330 54.541 54.575 1.00 22.36 505 TYR B CA 1
ATOM 4375 C C . TYR B 1 75 ? 37.966 53.905 54.338 1.00 22.32 505 TYR B C 1
ATOM 4376 O O . TYR B 1 75 ? 37.783 53.096 53.420 1.00 21.92 505 TYR B O 1
ATOM 4394 N N . PHE B 1 76 ? 37.016 54.255 55.210 1.00 21.49 506 PHE B N 1
ATOM 4395 C CA . PHE B 1 76 ? 35.656 53.725 55.137 1.00 22.69 506 PHE B CA 1
ATOM 4396 C C . PHE B 1 76 ? 34.814 54.470 54.110 1.00 31.74 506 PHE B C 1
ATOM 4397 O O . PHE B 1 76 ? 35.031 55.658 53.816 1.00 25.99 506 PHE B O 1
ATOM 4414 N N . GLY B 1 77 ? 33.846 53.748 53.561 1.00 24.97 507 GLY B N 1
ATOM 4415 C CA . GLY B 1 77 ? 33.050 54.253 52.472 1.00 30.14 507 GLY B CA 1
ATOM 4416 C C . GLY B 1 77 ? 33.689 53.953 51.136 1.00 28.03 507 GLY B C 1
ATOM 4417 O O . GLY B 1 77 ? 34.816 53.472 51.042 1.00 26.46 507 GLY B O 1
ATOM 4421 N N . ALA B 1 78 ? 32.944 54.264 50.082 1.00 25.22 508 ALA B N 1
ATOM 4422 C CA . ALA B 1 78 ? 33.420 54.069 48.727 1.00 32.21 508 ALA B CA 1
ATOM 4423 C C . ALA B 1 78 ? 34.495 55.091 48.387 1.00 28.51 508 ALA B C 1
ATOM 4424 O O . ALA B 1 78 ? 34.567 56.179 48.971 1.00 26.31 508 ALA B O 1
ATOM 4431 N N . CYS B 1 79 ? 35.354 54.720 47.442 1.00 26.69 509 CYS B N 1
ATOM 4432 C CA . CYS B 1 79 ? 36.452 55.601 47.062 1.00 30.98 509 CYS B CA 1
ATOM 4433 C C . CYS B 1 79 ? 35.912 56.899 46.480 1.00 25.02 509 CYS B C 1
ATOM 4434 O O . CYS B 1 79 ? 34.866 56.937 45.828 1.00 34.08 509 CYS B O 1
ATOM 4441 N N . LYS B 1 80 ? 36.626 57.978 46.737 1.00 34.05 510 LYS B N 1
ATOM 4442 C CA . LYS B 1 80 ? 36.215 59.290 46.277 1.00 33.52 510 LYS B CA 1
ATOM 4443 C C . LYS B 1 80 ? 37.463 60.074 45.917 1.00 31.35 510 LYS B C 1
ATOM 4444 O O . LYS B 1 80 ? 38.589 59.659 46.196 1.00 34.73 510 LYS B O 1
ATOM 4463 N N . SER B 1 81 ? 37.246 61.203 45.255 1.00 28.30 511 SER B N 1
ATOM 4464 C CA . SER B 1 81 ? 38.316 62.104 44.853 1.00 29.71 511 SER B CA 1
ATOM 4465 C C . SER B 1 81 ? 38.517 63.156 45.932 1.00 30.19 511 SER B C 1
ATOM 4466 O O . SER B 1 81 ? 37.575 63.873 46.287 1.00 35.35 511 SER B O 1
ATOM 4474 N N . ILE B 1 82 ? 39.714 63.199 46.506 1.00 25.20 512 ILE B N 1
ATOM 4475 C CA . ILE B 1 82 ? 39.999 64.177 47.550 1.00 26.35 512 ILE B CA 1
ATOM 4476 C C . ILE B 1 82 ? 41.450 64.636 47.451 1.00 22.25 512 ILE B C 1
ATOM 4477 O O . ILE B 1 82 ? 42.333 63.846 47.094 1.00 18.75 512 ILE B O 1
ATOM 4493 N N . PRO B 1 83 ? 41.745 65.891 47.767 1.00 20.21 513 PRO B N 1
ATOM 4494 C CA . PRO B 1 83 ? 43.125 66.373 47.705 1.00 22.26 513 PRO B CA 1
ATOM 4495 C C . PRO B 1 83 ? 43.964 65.880 48.879 1.00 21.45 513 PRO B C 1
ATOM 4496 O O . PRO B 1 83 ? 43.463 65.409 49.895 1.00 21.82 513 PRO B O 1
ATOM 4507 N N . THR B 1 84 ? 45.262 66.063 48.729 1.00 18.83 514 THR B N 1
ATOM 4508 C CA . THR B 1 84 ? 46.239 65.729 49.755 1.00 22.89 514 THR B CA 1
ATOM 4509 C C . THR B 1 84 ? 46.121 66.678 50.943 1.00 19.49 514 THR B C 1
ATOM 4510 O O . THR B 1 84 ? 45.983 67.889 50.766 1.00 19.91 514 THR B O 1
ATOM 4521 N N . CYS B 1 85 ? 46.132 66.126 52.160 1.00 15.43 515 CYS B N 1
ATOM 4522 C CA . CYS B 1 85 ? 46.007 66.963 53.352 1.00 23.48 515 CYS B CA 1
ATOM 4523 C C . CYS B 1 85 ? 47.153 67.968 53.439 1.00 19.55 515 CYS B C 1
ATOM 4524 O O . CYS B 1 85 ? 48.298 67.641 53.137 1.00 21.57 515 CYS B O 1
ATOM 4531 N N . THR B 1 86 ? 46.833 69.192 53.868 1.00 20.42 516 THR B N 1
ATOM 4532 C CA . THR B 1 86 ? 47.791 70.227 54.230 1.00 19.72 516 THR B CA 1
ATOM 4533 C C . THR B 1 86 ? 48.113 70.199 55.729 1.00 20.23 516 THR B C 1
ATOM 4534 O O . THR B 1 86 ? 47.405 69.580 56.542 1.00 17.64 516 THR B O 1
ATOM 4545 N N . ASP B 1 87 ? 49.147 70.970 56.098 1.00 16.63 517 ASP B N 1
ATOM 4546 C CA . ASP B 1 87 ? 49.611 71.026 57.481 1.00 18.04 517 ASP B CA 1
ATOM 4547 C C . ASP B 1 87 ? 48.494 71.424 58.433 1.00 17.89 517 ASP B C 1
ATOM 4548 O O . ASP B 1 87 ? 48.315 70.809 59.487 1.00 16.79 517 ASP B O 1
ATOM 4557 N N . PHE B 1 88 ? 47.725 72.448 58.078 1.00 13.57 518 PHE B N 1
ATOM 4558 C CA . PHE B 1 88 ? 46.706 72.935 58.989 1.00 18.18 518 PHE B CA 1
ATOM 4559 C C . PHE B 1 88 ? 45.499 72.015 59.051 1.00 19.72 518 PHE B C 1
ATOM 4560 O O . PHE B 1 88 ? 44.720 72.104 60.000 1.00 19.91 518 PHE B O 1
ATOM 4577 N N . GLU B 1 89 ? 45.314 71.137 58.067 1.00 18.14 519 GLU B N 1
ATOM 4578 C CA . GLU B 1 89 ? 44.230 70.169 58.188 1.00 17.25 519 GLU B CA 1
ATOM 4579 C C . GLU B 1 89 ? 44.560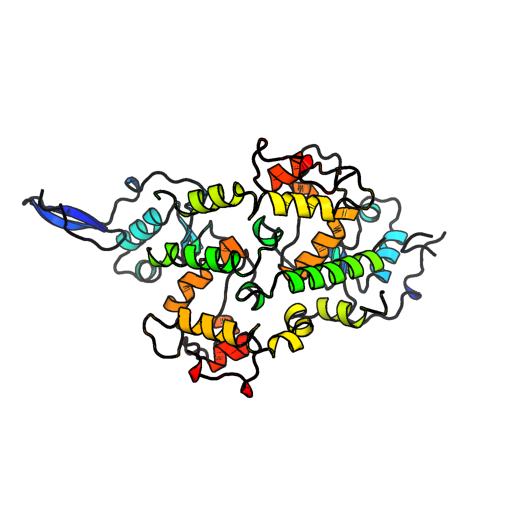 69.068 59.182 1.00 17.25 519 GLU B C 1
ATOM 4580 O O . GLU B 1 89 ? 43.677 68.602 59.908 1.00 17.78 519 GLU B O 1
ATOM 4592 N N . VAL B 1 90 ? 45.830 68.632 59.226 1.00 19.56 520 VAL B N 1
ATOM 4593 C CA . VAL B 1 90 ? 46.209 67.534 60.104 1.00 19.99 520 VAL B CA 1
ATOM 4594 C C . VAL B 1 90 ? 46.284 67.998 61.557 1.00 19.32 520 VAL B C 1
ATOM 4595 O O . VAL B 1 90 ? 45.873 67.274 62.472 1.00 21.23 520 VAL B O 1
ATOM 4608 N N . ILE B 1 91 ? 46.852 69.178 61.798 1.00 17.68 521 ILE B N 1
ATOM 4609 C CA . ILE B 1 91 ? 47.046 69.681 63.159 1.00 18.27 521 ILE B CA 1
ATOM 4610 C C . ILE B 1 91 ? 45.758 70.322 63.676 1.00 25.91 521 ILE B C 1
ATOM 4611 O O . ILE B 1 91 ? 45.308 71.345 63.155 1.00 22.34 521 ILE B O 1
ATOM 4627 N N . GLN B 1 92 ? 45.176 69.733 64.716 1.00 24.41 522 GLN B N 1
ATOM 4628 C CA . GLN B 1 92 ? 43.904 70.212 65.254 1.00 25.94 522 GLN B CA 1
ATOM 4629 C C . GLN B 1 92 ? 44.180 71.354 66.227 1.00 26.35 522 GLN B C 1
ATOM 4630 O O . GLN B 1 92 ? 44.864 71.153 67.234 1.00 21.14 522 GLN B O 1
ATOM 4644 N N . PHE B 1 93 ? 43.629 72.625 65.915 1.00 21.31 523 PHE B N 1
ATOM 4645 C CA . PHE B 1 93 ? 43.829 73.746 66.833 1.00 26.66 523 PHE B CA 1
ATOM 4646 C C . PHE B 1 93 ? 42.646 73.942 67.780 1.00 24.95 523 PHE B C 1
ATOM 4647 O O . PHE B 1 93 ? 41.507 73.691 67.400 1.00 18.78 523 PHE B O 1
ATOM 4664 N N . PRO B 1 94 ? 42.888 74.450 69.000 1.00 20.21 524 PRO B N 1
ATOM 4665 C CA . PRO B 1 94 ? 41.769 74.829 69.877 1.00 21.73 524 PRO B CA 1
ATOM 4666 C C . PRO B 1 94 ? 40.937 75.932 69.241 1.00 22.45 524 PRO B C 1
ATOM 4667 O O . PRO B 1 94 ? 41.452 76.769 68.494 1.00 16.85 524 PRO B O 1
ATOM 4678 N N . LEU B 1 95 ? 39.661 75.976 69.632 1.00 20.26 525 LEU B N 1
ATOM 4679 C CA . LEU B 1 95 ? 38.716 76.924 69.049 1.00 25.81 525 LEU B CA 1
ATOM 4680 C C . LEU B 1 95 ? 39.197 78.368 69.138 1.00 20.57 525 LEU B C 1
ATOM 4681 O O . LEU B 1 95 ? 39.112 79.111 68.160 1.00 17.58 525 LEU B O 1
ATOM 4697 N N A ARG B 1 96 ? 39.698 78.793 70.301 0.45 22.67 526 ARG B N 1
ATOM 4698 N N B ARG B 1 96 ? 39.683 78.782 70.315 0.55 22.58 526 ARG B N 1
ATOM 4699 C CA A ARG B 1 96 ? 40.070 80.202 70.444 0.45 28.86 526 ARG B CA 1
ATOM 4700 C CA B ARG B 1 96 ? 40.119 80.168 70.503 0.55 28.85 526 ARG B CA 1
ATOM 4701 C C A ARG B 1 96 ? 41.216 80.584 69.512 0.45 24.45 526 ARG B C 1
ATOM 4702 C C B ARG B 1 96 ? 41.190 80.557 69.492 0.55 24.56 526 ARG B C 1
ATOM 4703 O O A ARG B 1 96 ? 41.301 81.733 69.073 0.45 23.88 526 ARG B O 1
ATOM 4704 O O B ARG B 1 96 ? 41.198 81.680 68.980 0.55 23.94 526 ARG B O 1
ATOM 4745 N N . MET B 1 97 ? 42.117 79.652 69.205 1.00 21.69 527 MET B N 1
ATOM 4746 C CA . MET B 1 97 ? 43.220 80.015 68.324 1.00 28.15 527 MET B CA 1
ATOM 4747 C C . MET B 1 97 ? 42.787 79.963 66.866 1.00 27.99 527 MET B C 1
ATOM 4748 O O . MET B 1 97 ? 43.202 80.803 66.048 1.00 23.72 527 MET B O 1
ATOM 4762 N N . ARG B 1 98 ? 41.925 79.017 66.518 1.00 20.91 528 ARG B N 1
ATOM 4763 C CA . ARG B 1 98 ? 41.489 78.997 65.131 1.00 22.02 528 ARG B CA 1
ATOM 4764 C C . ARG B 1 98 ? 40.570 80.178 64.855 1.00 22.91 528 ARG B C 1
ATOM 4765 O O . ARG B 1 98 ? 40.629 80.754 63.766 1.00 24.85 528 ARG B O 1
ATOM 4786 N N . ASP B 1 99 ? 39.779 80.597 65.842 1.00 21.19 529 ASP B N 1
ATOM 4787 C CA . ASP B 1 99 ? 38.941 81.783 65.675 1.00 23.56 529 ASP B CA 1
ATOM 4788 C C . ASP B 1 99 ? 39.789 83.042 65.502 1.00 25.10 529 ASP B C 1
ATOM 4789 O O . ASP B 1 99 ? 39.448 83.931 64.716 1.00 29.93 529 ASP B O 1
ATOM 4798 N N . TRP B 1 100 ? 40.879 83.148 66.260 1.00 23.17 530 TRP B N 1
ATOM 4799 C CA . TRP B 1 100 ? 41.799 84.268 66.104 1.00 32.03 530 TRP B CA 1
ATOM 4800 C C . TRP B 1 100 ? 42.390 84.273 64.701 1.00 26.98 530 TRP B C 1
ATOM 4801 O O . TRP B 1 100 ? 42.400 85.302 64.009 1.00 24.25 530 TRP B O 1
ATOM 4822 N N . LEU B 1 101 ? 42.837 83.109 64.241 1.00 23.15 531 LEU B N 1
ATOM 4823 C CA . LEU B 1 101 ? 43.439 83.021 62.917 1.00 22.33 531 LEU B CA 1
ATOM 4824 C C . LEU B 1 101 ? 42.442 83.379 61.828 1.00 23.89 531 LEU B C 1
ATOM 4825 O O . LEU B 1 101 ? 42.794 84.063 60.854 1.00 20.79 531 LEU B O 1
ATOM 4841 N N . LYS B 1 102 ? 41.197 82.902 61.960 1.00 21.86 532 LYS B N 1
ATOM 4842 C CA . LYS B 1 102 ? 40.161 83.230 60.986 1.00 22.23 532 LYS B CA 1
ATOM 4843 C C . LYS B 1 102 ? 39.869 84.726 60.953 1.00 24.23 532 LYS B C 1
ATOM 4844 O O . LYS B 1 102 ? 39.740 85.317 59.875 1.00 20.86 532 LYS B O 1
ATOM 4863 N N . ASN B 1 103 ? 39.775 85.360 62.119 1.00 27.80 533 ASN B N 1
ATOM 4864 C CA . ASN B 1 103 ? 39.487 86.792 62.157 1.00 28.90 533 ASN B CA 1
ATOM 4865 C C . ASN B 1 103 ? 40.645 87.611 61.578 1.00 27.14 533 ASN B C 1
ATOM 4866 O O . ASN B 1 103 ? 40.424 88.608 60.882 1.00 19.95 533 ASN B O 1
ATOM 4877 N N . ILE B 1 104 ? 41.885 87.199 61.823 1.00 23.79 534 ILE B N 1
ATOM 4878 C CA . ILE B 1 104 ? 42.999 87.919 61.213 1.00 29.19 534 ILE B CA 1
ATOM 4879 C C . ILE B 1 104 ? 42.920 87.811 59.694 1.00 27.09 534 ILE B C 1
ATOM 4880 O O . ILE B 1 104 ? 43.005 88.820 58.975 1.00 24.02 534 ILE B O 1
ATOM 4896 N N . LEU B 1 105 ? 42.646 86.604 59.183 1.00 25.51 535 LEU B N 1
ATOM 4897 C CA . LEU B 1 105 ? 42.619 86.423 57.736 1.00 24.43 535 LEU B CA 1
ATOM 4898 C C . LEU B 1 105 ? 41.498 87.232 57.115 1.00 21.54 535 LEU B C 1
ATOM 4899 O O . LEU B 1 105 ? 41.670 87.826 56.040 1.00 21.08 535 LEU B O 1
ATOM 4915 N N A MET B 1 106 ? 40.335 87.275 57.772 0.41 21.29 536 MET B N 1
ATOM 4916 N N B MET B 1 106 ? 40.336 87.270 57.776 0.59 21.16 536 MET B N 1
ATOM 4917 C CA A MET B 1 106 ? 39.217 88.036 57.223 0.41 24.71 536 MET B CA 1
ATOM 4918 C CA B MET B 1 106 ? 39.212 88.035 57.250 0.59 24.68 536 MET B CA 1
ATOM 4919 C C A MET B 1 106 ? 39.495 89.529 57.279 0.41 29.21 536 MET B C 1
ATOM 4920 C C B MET B 1 106 ? 39.521 89.521 57.264 0.59 29.20 536 MET B C 1
ATOM 4921 O O A MET B 1 106 ? 39.007 90.281 56.429 0.41 29.28 536 MET B O 1
ATOM 4922 O O B MET B 1 106 ? 39.082 90.256 56.374 0.59 29.21 536 MET B O 1
ATOM 4949 N N . GLN B 1 107 ? 40.281 89.976 58.262 1.00 28.35 537 GLN B N 1
ATOM 4950 C CA . GLN B 1 107 ? 40.671 91.377 58.302 1.00 36.31 537 GLN B CA 1
ATOM 4951 C C . GLN B 1 107 ? 41.660 91.681 57.183 1.00 33.89 537 GLN B C 1
ATOM 4952 O O . GLN B 1 107 ? 41.588 92.741 56.561 1.00 29.30 537 GLN B O 1
ATOM 4967 N N . LEU B 1 108 ? 42.584 90.758 56.899 1.00 31.00 538 LEU B N 1
ATOM 4968 C CA . LEU B 1 108 ? 43.483 90.968 55.768 1.00 36.54 538 LEU B CA 1
ATOM 4969 C C . LEU B 1 108 ? 42.701 91.050 54.463 1.00 32.22 538 LEU B C 1
ATOM 4970 O O . LEU B 1 108 ? 43.013 91.881 53.606 1.00 36.37 538 LEU B O 1
ATOM 4986 N N . TYR B 1 109 ? 41.647 90.237 54.312 1.00 25.71 539 TYR B N 1
ATOM 4987 C CA . TYR B 1 109 ? 40.811 90.334 53.112 1.00 32.30 539 TYR B CA 1
ATOM 4988 C C . TYR B 1 109 ? 40.051 91.657 53.064 1.00 35.91 539 TYR B C 1
ATOM 4989 O O . TYR B 1 109 ? 39.945 92.293 52.007 1.00 35.77 539 TYR B O 1
ATOM 5007 N N . GLU B 1 110 ? 39.456 92.056 54.187 1.00 42.36 540 GLU B N 1
ATOM 5008 C CA . GLU B 1 110 ? 38.626 93.258 54.185 1.00 40.55 540 GLU B CA 1
ATOM 5009 C C . GLU B 1 110 ? 39.468 94.484 53.847 1.00 47.59 540 GLU B C 1
ATOM 5010 O O . GLU B 1 110 ? 38.981 95.425 53.212 1.00 49.53 540 GLU B O 1
ATOM 5022 N N . ALA B 1 111 ? 40.745 94.464 54.227 1.00 41.50 541 ALA B N 1
ATOM 5023 C CA . ALA B 1 111 ? 41.659 95.531 53.864 1.00 44.36 541 ALA B CA 1
ATOM 5024 C C . ALA B 1 111 ? 41.794 95.674 52.354 1.00 52.64 541 ALA B C 1
ATOM 5025 O O . ALA B 1 111 ? 42.059 96.777 51.860 1.00 68.04 541 ALA B O 1
ATOM 5032 N N . ASN B 1 112 ? 41.579 94.596 51.605 1.00 65.75 542 ASN B N 1
ATOM 5033 C CA . ASN B 1 112 ? 41.787 94.592 50.152 1.00 67.09 542 ASN B CA 1
ATOM 5034 C C . ASN B 1 112 ? 40.499 94.870 49.380 1.00 58.81 542 ASN B C 1
ATOM 5035 O O . ASN B 1 112 ? 40.212 96.008 49.018 1.00 60.92 542 ASN B O 1
ATOM 5046 N N . GLY B 1 140 ? 52.188 94.335 57.641 1.00 92.15 570 GLY B N 1
ATOM 5047 C CA . GLY B 1 140 ? 53.416 93.995 56.944 1.00 82.25 570 GLY B CA 1
ATOM 5048 C C . GLY B 1 140 ? 53.300 94.106 55.434 1.00 78.06 570 GLY B C 1
ATOM 5049 O O . GLY B 1 140 ? 52.217 94.347 54.897 1.00 78.95 570 GLY B O 1
ATOM 5053 N N . ASP B 1 141 ? 54.433 93.946 54.745 1.00 76.59 571 ASP B N 1
ATOM 5054 C CA . ASP B 1 141 ? 54.465 94.034 53.289 1.00 69.28 571 ASP B CA 1
ATOM 5055 C C . ASP B 1 141 ? 54.013 92.743 52.623 1.00 66.36 571 ASP B C 1
ATOM 5056 O O . ASP B 1 141 ? 53.546 92.775 51.479 1.00 67.13 571 ASP B O 1
ATOM 5065 N N . HIS B 1 142 ? 54.131 91.618 53.323 1.00 49.72 572 HIS B N 1
ATOM 5066 C CA . HIS B 1 142 ? 53.751 90.300 52.825 1.00 49.10 572 HIS B CA 1
ATOM 5067 C C . HIS B 1 142 ? 52.964 89.624 53.930 1.00 37.53 572 HIS B C 1
ATOM 5068 O O . HIS B 1 142 ? 53.443 88.670 54.548 1.00 40.30 572 HIS B O 1
ATOM 5082 N N . PRO B 1 143 ? 51.745 90.096 54.194 1.00 37.92 573 PRO B N 1
ATOM 5083 C CA . PRO B 1 143 ? 51.038 89.681 55.422 1.00 46.21 573 PRO B CA 1
ATOM 5084 C C . PRO B 1 143 ? 50.840 88.181 55.568 1.00 37.22 573 PRO B C 1
ATOM 5085 O O . PRO B 1 143 ? 51.054 87.637 56.660 1.00 35.60 573 PRO B O 1
ATOM 5096 N N . ILE B 1 144 ? 50.413 87.496 54.512 1.00 34.59 574 ILE B N 1
ATOM 5097 C CA . ILE B 1 144 ? 50.130 86.068 54.640 1.00 36.11 574 ILE B CA 1
ATOM 5098 C C . ILE B 1 144 ? 51.422 85.289 54.835 1.00 34.34 574 ILE B C 1
ATOM 5099 O O . ILE B 1 144 ? 51.486 84.357 55.645 1.00 30.21 574 ILE B O 1
ATOM 5115 N N . ASP B 1 145 ? 52.469 85.654 54.096 1.00 33.09 575 ASP B N 1
ATOM 5116 C CA . ASP B 1 145 ? 53.768 85.020 54.287 1.00 37.82 575 ASP B CA 1
ATOM 5117 C C . ASP B 1 145 ? 54.250 85.190 55.723 1.00 40.69 575 ASP B C 1
ATOM 5118 O O . ASP B 1 145 ? 54.774 84.255 56.333 1.00 36.47 575 ASP B O 1
ATOM 5127 N N . LEU B 1 146 ? 54.091 86.388 56.268 1.00 36.10 576 LEU B N 1
ATOM 5128 C CA . LEU B 1 146 ? 54.587 86.676 57.600 1.00 39.57 576 LEU B CA 1
ATOM 5129 C C . LEU B 1 146 ? 53.747 85.976 58.650 1.00 36.42 576 LEU B C 1
ATOM 5130 O O . LEU B 1 146 ? 54.276 85.452 59.636 1.00 32.90 576 LEU B O 1
ATOM 5146 N N . LEU B 1 147 ? 52.430 85.980 58.459 1.00 35.73 577 LEU B N 1
ATOM 5147 C CA . LEU B 1 147 ? 51.542 85.345 59.415 1.00 33.68 577 LEU B CA 1
ATOM 5148 C C . LEU B 1 147 ? 51.810 83.850 59.512 1.00 40.72 577 LEU B C 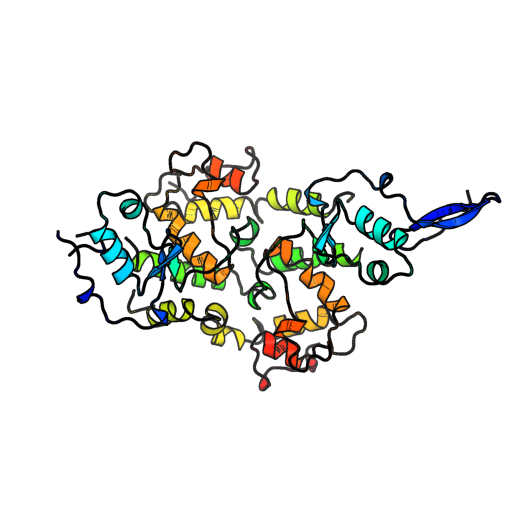1
ATOM 5149 O O . LEU B 1 147 ? 51.901 83.308 60.616 1.00 36.17 577 LEU B O 1
ATOM 5165 N N . LEU B 1 148 ? 52.027 83.179 58.377 1.00 37.42 578 LEU B N 1
ATOM 5166 C CA . LEU B 1 148 ? 52.190 81.737 58.440 1.00 36.82 578 LEU B CA 1
ATOM 5167 C C . LEU B 1 148 ? 53.598 81.371 58.864 1.00 41.89 578 LEU B C 1
ATOM 5168 O O . LEU B 1 148 ? 53.787 80.338 59.514 1.00 33.81 578 LEU B O 1
ATOM 5184 N N . ARG B 1 149 ? 54.591 82.195 58.511 1.00 32.66 579 ARG B N 1
ATOM 5185 C CA . ARG B 1 149 ? 55.945 81.919 58.970 1.00 32.64 579 ARG B CA 1
ATOM 5186 C C . ARG B 1 149 ? 56.032 82.048 60.486 1.00 33.85 579 ARG B C 1
ATOM 5187 O O . ARG B 1 149 ? 56.665 81.222 61.148 1.00 35.80 579 ARG B O 1
ATOM 5208 N N . ASP B 1 150 ? 55.405 83.086 61.050 1.00 35.95 580 ASP B N 1
ATOM 5209 C CA . ASP B 1 150 ? 55.442 83.282 62.495 1.00 38.66 580 ASP B CA 1
ATOM 5210 C C . ASP B 1 150 ? 54.638 82.205 63.215 1.00 31.20 580 ASP B C 1
ATOM 5211 O O . ASP B 1 150 ? 55.037 81.719 64.281 1.00 22.93 580 ASP B O 1
ATOM 5220 N N . PHE B 1 151 ? 53.485 81.848 62.658 1.00 28.08 581 PHE B N 1
ATOM 5221 C CA . PHE B 1 151 ? 52.640 80.836 63.277 1.00 28.02 581 PHE B CA 1
ATOM 5222 C C . PHE B 1 151 ? 53.375 79.511 63.399 1.00 26.08 581 PHE B C 1
ATOM 5223 O O . PHE B 1 151 ? 53.395 78.900 64.475 1.00 27.58 581 PHE B O 1
ATOM 5240 N N . LYS B 1 152 ? 54.023 79.069 62.318 1.00 22.97 582 LYS B N 1
ATOM 5241 C CA . LYS B 1 152 ? 54.723 77.789 62.306 1.00 25.42 582 LYS B CA 1
ATOM 5242 C C . LYS B 1 152 ? 55.983 77.787 63.160 1.00 31.64 582 LYS B C 1
ATOM 5243 O O . LYS B 1 152 ? 56.534 76.707 63.417 1.00 26.98 582 LYS B O 1
ATOM 5262 N N . LYS B 1 153 ? 56.472 78.958 63.570 1.00 31.22 583 LYS B N 1
ATOM 5263 C CA . LYS B 1 153 ? 57.558 79.057 64.534 1.00 35.99 583 LYS B CA 1
ATOM 5264 C C . LYS B 1 153 ? 57.056 79.126 65.971 1.00 29.17 583 LYS B C 1
ATOM 5265 O O . LYS B 1 153 ? 57.868 79.053 66.897 1.00 25.45 583 LYS B O 1
ATOM 5284 N N . ASN B 1 154 ? 55.753 79.270 66.186 1.00 24.79 584 ASN B N 1
ATOM 5285 C CA . ASN B 1 154 ? 55.252 79.371 67.545 1.00 29.39 584 ASN B CA 1
ATOM 5286 C C . ASN B 1 154 ? 55.151 77.993 68.178 1.00 29.69 584 ASN B C 1
ATOM 5287 O O . ASN B 1 154 ? 54.455 77.112 67.659 1.00 20.39 584 ASN B O 1
ATOM 5298 N N . TYR B 1 155 ? 55.776 77.836 69.346 1.00 26.16 585 TYR B N 1
ATOM 5299 C CA . TYR B 1 155 ? 55.855 76.512 69.956 1.00 24.46 585 TYR B CA 1
ATOM 5300 C C . TYR B 1 155 ? 54.514 76.067 70.505 1.00 22.26 585 TYR B C 1
ATOM 5301 O O . TYR B 1 155 ? 54.089 74.939 70.250 1.00 20.88 585 TYR B O 1
ATOM 5319 N N . HIS B 1 156 ? 53.836 76.932 71.279 1.00 23.00 586 HIS B N 1
ATOM 5320 C CA . HIS B 1 156 ? 52.597 76.518 71.953 1.00 21.04 586 HIS B CA 1
ATOM 5321 C C . HIS B 1 156 ? 51.462 76.310 70.952 1.00 26.64 586 HIS B C 1
ATOM 5322 O O . HIS B 1 156 ? 50.613 75.430 71.147 1.00 23.13 586 HIS B O 1
ATOM 5336 N N . MET B 1 157 ? 51.449 77.060 69.850 1.00 23.42 587 MET B N 1
ATOM 5337 C CA . MET B 1 157 ? 50.351 76.917 68.911 1.00 24.38 587 MET B CA 1
ATOM 5338 C C . MET B 1 157 ? 50.593 75.886 67.822 1.00 22.46 587 MET B C 1
ATOM 5339 O O . MET B 1 157 ? 49.614 75.354 67.280 1.00 20.35 587 MET B O 1
ATOM 5353 N N . TYR B 1 158 ? 51.856 75.579 67.503 1.00 19.04 588 TYR B N 1
ATOM 5354 C CA . TYR B 1 158 ? 52.159 74.725 66.353 1.00 19.53 588 TYR B CA 1
ATOM 5355 C C . TYR B 1 158 ? 53.300 73.725 66.556 1.00 18.56 588 TYR B C 1
ATOM 5356 O O . TYR B 1 158 ? 53.106 72.526 66.310 1.00 18.13 588 TYR B O 1
ATOM 5374 N N . VAL B 1 159 ? 54.491 74.187 66.977 1.00 19.92 589 VAL B N 1
ATOM 5375 C CA . VAL B 1 159 ? 55.650 73.284 67.006 1.00 21.49 589 VAL B CA 1
ATOM 5376 C C . VAL B 1 159 ? 55.402 72.140 67.981 1.00 21.64 589 VAL B C 1
ATOM 5377 O O . VAL B 1 159 ? 55.607 70.968 67.652 1.00 22.02 589 VAL B O 1
ATOM 5390 N N . TYR B 1 160 ? 54.966 72.466 69.190 1.00 21.54 590 TYR B N 1
ATOM 5391 C CA . TYR B 1 160 ? 54.700 71.421 70.172 1.00 21.88 590 TYR B CA 1
ATOM 5392 C C . TYR B 1 160 ? 53.573 70.496 69.720 1.00 20.50 590 TYR B C 1
ATOM 5393 O O . TYR B 1 160 ? 53.777 69.274 69.726 1.00 21.99 590 TYR B O 1
ATOM 5411 N N . PRO B 1 161 ? 52.398 70.989 69.282 1.00 21.00 591 PRO B N 1
ATOM 5412 C CA . PRO B 1 161 ? 51.392 70.080 68.679 1.00 21.25 591 PRO B CA 1
ATOM 5413 C C . PRO B 1 161 ? 51.911 69.183 67.554 1.00 18.51 591 PRO B C 1
ATOM 5414 O O . PRO B 1 161 ? 51.486 68.026 67.471 1.00 18.03 591 PRO B O 1
ATOM 5425 N N . VAL B 1 162 ? 52.802 69.668 66.683 1.00 18.52 592 VAL B N 1
ATOM 5426 C CA . VAL B 1 162 ? 53.365 68.787 65.658 1.00 19.15 592 VAL B CA 1
ATOM 5427 C C . VAL B 1 162 ? 54.156 67.662 66.321 1.00 20.79 592 VAL B C 1
ATOM 5428 O O . VAL B 1 162 ? 54.077 66.500 65.898 1.00 21.14 592 VAL B O 1
ATOM 5441 N N . HIS B 1 163 ? 54.893 67.982 67.400 1.00 21.97 593 HIS B N 1
ATOM 5442 C CA . HIS B 1 163 ? 55.656 66.962 68.128 1.00 26.79 593 HIS B CA 1
ATOM 5443 C C . HIS B 1 163 ? 54.733 66.004 68.878 1.00 23.41 593 HIS B C 1
ATOM 5444 O O . HIS B 1 163 ? 55.002 64.800 68.961 1.00 24.55 593 HIS B O 1
ATOM 5458 N N . TRP B 1 164 ? 53.661 66.546 69.474 1.00 22.08 594 TRP B N 1
ATOM 5459 C CA . TRP B 1 164 ? 52.705 65.708 70.192 1.00 26.42 594 TRP B CA 1
ATOM 5460 C C . TRP B 1 164 ? 52.027 64.714 69.246 1.00 21.26 594 TRP B C 1
ATOM 5461 O O . TRP B 1 164 ? 51.829 63.547 69.597 1.00 25.75 594 TRP B O 1
ATOM 5482 N N . GLN B 1 165 ? 51.710 65.138 68.029 1.00 21.18 595 GLN B N 1
ATOM 5483 C CA . GLN B 1 165 ? 51.047 64.221 67.099 1.00 26.18 595 GLN B CA 1
ATOM 5484 C C . GLN B 1 165 ? 51.973 63.074 66.692 1.00 24.50 595 GLN B C 1
ATOM 5485 O O . GLN B 1 165 ? 51.532 61.925 66.581 1.00 22.14 595 GLN B O 1
ATOM 5499 N N . PHE B 1 166 ? 53.256 63.367 66.455 1.00 23.91 596 PHE B N 1
ATOM 5500 C CA . PHE B 1 166 ? 54.223 62.307 66.188 1.00 24.29 596 PHE B CA 1
ATOM 5501 C C . PHE B 1 166 ? 54.232 61.307 67.330 1.00 25.95 596 PHE B C 1
ATOM 5502 O O . PHE B 1 166 ? 54.180 60.090 67.119 1.00 27.50 596 PHE B O 1
ATOM 5519 N N . SER B 1 167 ? 54.309 61.810 68.554 1.00 25.77 597 SER B N 1
ATOM 5520 C CA . SER B 1 167 ? 54.460 60.924 69.694 1.00 35.29 597 SER B CA 1
ATOM 5521 C C . SER B 1 167 ? 53.175 60.164 70.000 1.00 30.35 597 SER B C 1
ATOM 5522 O O . SER B 1 167 ? 53.244 59.006 70.422 1.00 29.74 597 SER B O 1
ATOM 5530 N N . GLU B 1 168 ? 51.998 60.768 69.765 1.00 32.23 598 GLU B N 1
ATOM 5531 C CA . GLU B 1 168 ? 50.754 60.009 69.885 1.00 29.89 598 GLU B CA 1
ATOM 5532 C C . GLU B 1 168 ? 50.718 58.820 68.938 1.00 30.17 598 GLU B C 1
ATOM 5533 O O . GLU B 1 168 ? 50.106 57.799 69.254 1.00 36.54 598 GLU B O 1
ATOM 5545 N N . LEU B 1 169 ? 51.355 58.930 67.778 1.00 32.09 599 LEU B N 1
ATOM 5546 C CA . LEU B 1 169 ? 51.259 57.889 66.763 1.00 33.19 599 LEU B CA 1
ATOM 5547 C C . LEU B 1 169 ? 52.321 56.820 66.909 1.00 39.10 599 LEU B C 1
ATOM 5548 O O . LEU B 1 169 ? 52.153 55.716 66.371 1.00 37.46 599 LEU B O 1
ATOM 5564 N N . ASP B 1 170 ? 53.409 57.136 67.614 1.00 42.91 600 ASP B N 1
ATOM 5565 C CA . ASP B 1 170 ? 54.582 56.277 67.688 1.00 35.82 600 ASP B CA 1
ATOM 5566 C C . ASP B 1 170 ? 54.426 55.300 68.854 1.00 47.50 600 ASP B C 1
ATOM 5567 O O . ASP B 1 170 ? 55.064 55.414 69.905 1.00 47.89 600 ASP B O 1
ATOM 5576 N N . GLN B 1 171 ? 53.577 54.294 68.641 1.00 44.42 601 GLN B N 1
ATOM 5577 C CA . GLN B 1 171 ? 53.191 53.390 69.708 1.00 48.90 601 GLN B CA 1
ATOM 5578 C C . GLN B 1 171 ? 53.283 51.914 69.354 1.00 47.53 601 GLN B C 1
ATOM 5579 O O . GLN B 1 171 ? 53.077 51.087 70.245 1.00 50.70 601 GLN B O 1
ATOM 5593 N N . HIS B 1 172 ? 53.541 51.548 68.098 1.00 49.15 602 HIS B N 1
ATOM 5594 C CA . HIS B 1 172 ? 53.441 50.155 67.654 1.00 52.09 602 HIS B CA 1
ATOM 5595 C C . HIS B 1 172 ? 54.596 49.843 66.719 1.00 51.45 602 HIS B C 1
ATOM 5596 O O . HIS B 1 172 ? 54.407 49.622 65.515 1.00 57.07 602 HIS B O 1
ATOM 5610 N N . PRO B 1 173 ? 55.834 49.835 67.246 1.00 49.03 603 PRO B N 1
ATOM 5611 C CA . PRO B 1 173 ? 56.203 50.158 68.630 1.00 57.30 603 PRO B CA 1
ATOM 5612 C C . PRO B 1 173 ? 56.679 51.598 68.824 1.00 50.81 603 PRO B C 1
ATOM 5613 O O . PRO B 1 173 ? 56.834 52.318 67.840 1.00 55.85 603 PRO B O 1
ATOM 5624 N N . MET B 1 174 ? 56.894 52.004 70.077 1.00 53.18 604 MET B N 1
ATOM 5625 C CA . MET B 1 174 ? 57.492 53.300 70.376 1.00 51.74 604 MET B CA 1
ATOM 5626 C C . MET B 1 174 ? 58.983 53.187 70.108 1.00 54.38 604 MET B C 1
ATOM 5627 O O . MET B 1 174 ? 59.704 52.509 70.845 1.00 57.92 604 MET B O 1
ATOM 5641 N N . ASP B 1 175 ? 59.451 53.875 69.073 1.00 51.38 605 ASP B N 1
ATOM 5642 C CA . ASP B 1 175 ? 60.824 53.680 68.621 1.00 52.41 605 ASP B CA 1
ATOM 5643 C C . ASP B 1 175 ? 61.365 54.913 67.909 1.00 55.35 605 ASP B C 1
ATOM 5644 O O . ASP B 1 175 ? 62.353 54.798 67.169 1.00 46.36 605 ASP B O 1
ATOM 5653 N N . ARG B 1 176 ? 60.724 56.074 68.070 1.00 47.67 606 ARG B N 1
ATOM 5654 C CA . ARG B 1 176 ? 61.171 57.353 67.522 1.00 48.11 606 ARG B CA 1
ATOM 5655 C C . ARG B 1 176 ? 61.064 57.415 65.996 1.00 40.14 606 ARG B C 1
ATOM 5656 O O . ARG B 1 176 ? 61.676 58.307 65.373 1.00 40.17 606 ARG B O 1
ATOM 5677 N N . VAL B 1 177 ? 60.328 56.495 65.363 1.00 44.42 607 VAL B N 1
ATOM 5678 C CA . VAL B 1 177 ? 59.999 56.584 63.940 1.00 44.58 607 VAL B CA 1
ATOM 5679 C C . VAL B 1 177 ? 58.573 56.091 63.722 1.00 40.32 607 VAL B C 1
ATOM 5680 O O . VAL B 1 177 ? 58.065 55.254 64.479 1.00 41.29 607 VAL B O 1
ATOM 5693 N N . LEU B 1 178 ? 57.942 56.601 62.660 1.00 35.75 608 LEU B N 1
ATOM 5694 C CA . LEU B 1 178 ? 56.598 56.215 62.248 1.00 40.93 608 LEU B CA 1
ATOM 5695 C C . LEU B 1 178 ? 56.646 55.326 61.007 1.00 43.93 608 LEU B C 1
ATOM 5696 O O . LEU B 1 178 ? 57.342 55.637 60.029 1.00 35.19 608 LEU B O 1
ATOM 5712 N N . THR B 1 179 ? 55.853 54.253 61.034 1.00 42.81 609 THR B N 1
ATOM 5713 C CA . THR B 1 179 ? 55.706 53.310 59.931 1.00 38.69 609 THR B CA 1
ATOM 5714 C C . THR B 1 179 ? 54.288 53.385 59.366 1.00 41.77 609 THR B C 1
ATOM 5715 O O . THR B 1 179 ? 53.414 54.055 59.923 1.00 35.78 609 THR B O 1
ATOM 5726 N N . HIS B 1 180 ? 54.066 52.677 58.248 1.00 34.42 610 HIS B N 1
ATOM 5727 C CA . HIS B 1 180 ? 52.770 52.705 57.579 1.00 39.24 610 HIS B CA 1
ATOM 5728 C C . HIS B 1 180 ? 51.643 52.362 58.544 1.00 35.23 610 HIS B C 1
ATOM 5729 O O . HIS B 1 180 ? 50.611 53.039 58.581 1.00 33.61 610 HIS B O 1
ATOM 5743 N N . SER B 1 181 ? 51.835 51.308 59.342 1.00 33.52 611 SER B N 1
ATOM 5744 C CA . SER B 1 181 ? 50.766 50.825 60.210 1.00 39.03 611 SER B CA 1
ATOM 5745 C C . SER B 1 181 ? 50.443 51.810 61.326 1.00 34.63 611 SER B C 1
ATOM 5746 O O . SER B 1 181 ? 49.355 51.735 61.901 1.00 37.46 611 SER B O 1
ATOM 5754 N N . GLU B 1 182 ? 51.383 52.682 61.683 1.00 31.00 612 GLU B N 1
ATOM 5755 C CA . GLU B 1 182 ? 51.113 53.706 62.680 1.00 34.84 612 GLU B CA 1
ATOM 5756 C C . GLU B 1 182 ? 50.381 54.917 62.097 1.00 33.58 612 GLU B C 1
ATOM 5757 O O . GLU B 1 182 ? 49.601 55.553 62.808 1.00 32.24 612 GLU B O 1
ATOM 5769 N N . LEU B 1 183 ? 50.640 55.266 60.832 1.00 31.47 613 LEU B N 1
ATOM 5770 C CA . LEU B 1 183 ? 50.002 56.412 60.192 1.00 33.48 613 LEU B CA 1
ATOM 5771 C C . LEU B 1 183 ? 48.678 56.077 59.515 1.00 25.22 613 LEU B C 1
ATOM 5772 O O . LEU B 1 183 ? 47.902 56.984 59.241 1.00 27.71 613 LEU B O 1
ATOM 5788 N N . ALA B 1 184 ? 48.417 54.825 59.176 1.00 27.55 614 ALA B N 1
ATOM 5789 C CA . ALA B 1 184 ? 47.194 54.418 58.454 1.00 25.14 614 ALA B CA 1
ATOM 5790 C C . ALA B 1 184 ? 45.919 54.773 59.217 1.00 22.99 614 ALA B C 1
ATOM 5791 O O . ALA B 1 184 ? 44.987 55.128 58.546 1.00 26.12 614 ALA B O 1
ATOM 5798 N N . PRO B 1 185 ? 45.789 54.591 60.551 1.00 25.77 615 PRO B N 1
ATOM 5799 C CA . PRO B 1 185 ? 44.578 55.033 61.242 1.00 22.85 615 PRO B CA 1
ATOM 5800 C C . PRO B 1 185 ? 44.375 56.563 61.191 1.00 25.12 615 PRO B C 1
ATOM 5801 O O . PRO B 1 185 ? 43.259 56.915 61.097 1.00 25.88 615 PRO B O 1
ATOM 5812 N N . LEU B 1 186 ? 45.429 57.391 61.237 1.00 23.35 616 LEU B N 1
ATOM 5813 C CA . LEU B 1 186 ? 45.333 58.869 61.121 1.00 23.45 616 LEU B CA 1
ATOM 5814 C C . LEU B 1 186 ? 44.781 59.198 59.731 1.00 22.47 616 LEU B C 1
ATOM 5815 O O . LEU B 1 186 ? 43.988 60.077 59.626 1.00 19.89 616 LEU B O 1
ATOM 5831 N N . ARG B 1 187 ? 45.285 58.567 58.691 1.00 18.20 617 ARG B N 1
ATOM 5832 C CA . ARG B 1 187 ? 44.790 58.776 57.332 1.00 18.36 617 ARG B CA 1
ATOM 5833 C C . ARG B 1 187 ? 43.294 58.510 57.220 1.00 21.63 617 ARG B C 1
ATOM 5834 O O . ARG B 1 187 ? 42.550 59.318 56.654 1.00 16.23 617 ARG B O 1
ATOM 5855 N N . ALA B 1 188 ? 42.841 57.368 57.735 1.00 18.32 618 ALA B N 1
ATOM 5856 C CA . ALA B 1 188 ? 41.427 57.025 57.638 1.00 19.69 618 ALA B CA 1
ATOM 5857 C C . ALA B 1 188 ? 40.547 57.981 58.446 1.00 20.41 618 ALA B C 1
ATOM 5858 O O . ALA B 1 188 ? 39.389 58.232 58.080 1.00 17.40 618 ALA B O 1
ATOM 5865 N N . SER B 1 189 ? 41.049 58.512 59.549 1.00 16.64 619 SER B N 1
ATOM 5866 C CA . SER B 1 189 ? 40.201 59.414 60.329 1.00 18.63 619 SER B CA 1
ATOM 5867 C C . SER B 1 189 ? 40.088 60.786 59.666 1.00 24.35 619 SER B C 1
ATOM 5868 O O . SER B 1 189 ? 39.035 61.437 59.761 1.00 19.94 619 SER B O 1
ATOM 5876 N N . LEU B 1 190 ? 41.117 61.198 58.925 1.00 14.06 620 LEU B N 1
ATOM 5877 C CA . LEU B 1 190 ? 41.112 62.507 58.292 1.00 14.33 620 LEU B CA 1
ATOM 5878 C C . LEU B 1 190 ? 40.244 62.575 57.047 1.00 16.89 620 LEU B C 1
ATOM 5879 O O . LEU B 1 190 ? 39.807 63.670 56.683 1.00 15.46 620 LEU B O 1
ATOM 5895 N N . VAL B 1 191 ? 39.956 61.455 56.395 1.00 13.68 621 VAL B N 1
ATOM 5896 C CA . VAL B 1 191 ? 39.073 61.508 55.229 1.00 17.86 621 VAL B CA 1
ATOM 5897 C C . VAL B 1 191 ? 37.701 62.058 55.623 1.00 15.90 621 VAL B C 1
ATOM 5898 O O . VAL B 1 191 ? 37.243 63.051 55.033 1.00 14.98 621 VAL B O 1
ATOM 5911 N N . PRO B 1 192 ? 36.991 61.457 56.582 1.00 14.72 622 PRO B N 1
ATOM 5912 C CA . PRO B 1 192 ? 35.704 62.041 56.995 1.00 21.35 622 PRO B CA 1
ATOM 5913 C C . PRO B 1 192 ? 35.821 63.351 57.750 1.00 19.98 622 PRO B C 1
ATOM 5914 O O . PRO B 1 192 ? 34.910 64.188 57.662 1.00 21.80 622 PRO B O 1
ATOM 5925 N N . MET B 1 193 ? 36.877 63.543 58.537 1.00 15.29 623 MET B N 1
ATOM 5926 C CA . MET B 1 193 ? 36.955 64.754 59.353 1.00 20.65 623 MET B CA 1
ATOM 5927 C C . MET B 1 193 ? 37.446 65.963 58.569 1.00 18.24 623 MET B C 1
ATOM 5928 O O . MET B 1 193 ? 37.061 67.083 58.892 1.00 17.49 623 MET B O 1
ATOM 5942 N N . GLU B 1 194 ? 38.287 65.772 57.553 1.00 18.29 624 GLU B N 1
ATOM 5943 C CA . GLU B 1 194 ? 38.897 66.892 56.846 1.00 17.19 624 GLU B CA 1
ATOM 5944 C C . GLU B 1 194 ? 38.755 66.811 55.340 1.00 17.83 624 GLU B C 1
ATOM 5945 O O . GLU B 1 194 ? 39.097 67.782 54.658 1.00 14.75 624 GLU B O 1
ATOM 5957 N N . HIS B 1 195 ? 38.228 65.713 54.802 1.00 18.04 625 HIS B N 1
ATOM 5958 C CA . HIS B 1 195 ? 38.015 65.580 53.362 1.00 17.05 625 HIS B CA 1
ATOM 5959 C C . HIS B 1 195 ? 39.339 65.717 52.614 1.00 17.84 625 HIS B C 1
ATOM 5960 O O . HIS B 1 195 ? 39.424 66.354 51.565 1.00 15.73 625 HIS B O 1
ATOM 5974 N N . CYS B 1 196 ? 40.388 65.120 53.168 1.00 18.94 626 CYS B N 1
ATOM 5975 C CA . CYS B 1 196 ? 41.702 65.112 52.543 1.00 13.68 626 CYS B CA 1
ATOM 5976 C C . CYS B 1 196 ? 42.348 63.753 52.784 1.00 14.76 626 CYS B C 1
ATOM 5977 O O . CYS B 1 196 ? 41.972 63.022 53.703 1.00 14.39 626 CYS B O 1
ATOM 5984 N N . ILE B 1 197 ? 43.303 63.395 51.925 1.00 14.35 627 ILE B N 1
ATOM 5985 C CA . ILE B 1 197 ? 44.048 62.139 52.041 1.00 18.97 627 ILE B CA 1
ATOM 5986 C C . ILE B 1 197 ? 45.493 62.491 52.391 1.00 21.26 627 ILE B C 1
ATOM 5987 O O . ILE B 1 197 ? 46.109 63.328 51.722 1.00 25.03 627 ILE B O 1
ATOM 6003 N N . THR B 1 198 ? 46.009 61.918 53.474 1.00 20.23 628 THR B N 1
ATOM 6004 C CA . THR B 1 198 ? 47.411 62.127 53.806 1.00 26.63 628 THR B CA 1
ATOM 6005 C C . THR B 1 198 ? 48.277 61.325 52.848 1.00 26.93 628 THR B C 1
ATOM 6006 O O . THR B 1 198 ? 47.906 60.230 52.406 1.00 32.96 628 THR B O 1
ATOM 6017 N N . ARG B 1 199 ? 49.439 61.873 52.515 1.00 22.58 629 ARG B N 1
ATOM 6018 C CA . ARG B 1 199 ? 50.395 61.172 51.656 1.00 29.45 629 ARG B CA 1
ATOM 6019 C C . ARG B 1 199 ? 51.780 61.245 52.287 1.00 32.53 629 ARG B C 1
ATOM 6020 O O . ARG B 1 199 ? 52.739 61.740 51.702 1.00 41.35 629 ARG B O 1
ATOM 6041 N N . PHE B 1 200 ? 51.884 60.703 53.500 1.00 31.00 630 PHE B N 1
ATOM 6042 C CA . PHE B 1 200 ? 53.086 60.912 54.295 1.00 33.91 630 PHE B CA 1
ATOM 6043 C C . PHE B 1 200 ? 54.316 60.274 53.666 1.00 38.26 630 PHE B C 1
ATOM 6044 O O . PHE B 1 200 ? 55.388 60.891 53.636 1.00 37.27 630 PHE B O 1
ATOM 6061 N N . PHE B 1 201 ? 54.183 59.066 53.124 1.00 38.66 631 PHE B N 1
ATOM 6062 C CA . PHE B 1 201 ? 55.350 58.358 52.600 1.00 51.42 631 PHE B CA 1
ATOM 6063 C C . PHE B 1 201 ? 55.730 58.776 51.182 1.00 48.69 631 PHE B C 1
ATOM 6064 O O . PHE B 1 201 ? 56.820 58.422 50.719 1.00 57.93 631 PHE B O 1
ATOM 6081 N N . GLU B 1 202 ? 54.895 59.548 50.499 1.00 50.58 632 GLU B N 1
ATOM 6082 C CA . GLU B 1 202 ? 55.295 60.143 49.236 1.00 51.16 632 GLU B CA 1
ATOM 6083 C C . GLU B 1 202 ? 55.996 61.480 49.416 1.00 50.16 632 GLU B C 1
ATOM 6084 O O . GLU B 1 202 ? 56.764 61.889 48.538 1.00 68.50 632 GLU B O 1
ATOM 6096 N N . GLU B 1 203 ? 55.758 62.157 50.529 1.00 47.39 633 GLU B N 1
ATOM 6097 C CA . GLU B 1 203 ? 56.187 63.533 50.715 1.00 52.00 633 GLU B CA 1
ATOM 6098 C C . GLU B 1 203 ? 57.090 63.749 51.915 1.00 52.53 633 GLU B C 1
ATOM 6099 O O . GLU B 1 203 ? 57.871 64.704 51.912 1.00 61.56 633 GLU B O 1
ATOM 6111 N N . CYS B 1 204 ? 57.014 62.901 52.938 1.00 40.16 634 CYS B N 1
ATOM 6112 C CA . CYS B 1 204 ? 57.748 63.122 54.178 1.00 53.76 634 CYS B CA 1
ATOM 6113 C C . CYS B 1 204 ? 58.691 61.963 54.472 1.00 46.24 634 CYS B C 1
ATOM 6114 O O . CYS B 1 204 ? 59.060 61.743 55.630 1.00 48.58 634 CYS B O 1
ATOM 6121 N N . ASP B 1 205 ? 59.086 61.220 53.437 1.00 51.98 635 ASP B N 1
ATOM 6122 C CA . ASP B 1 205 ? 60.060 60.134 53.560 1.00 53.67 635 ASP B CA 1
ATOM 6123 C C . ASP B 1 205 ? 61.037 60.206 52.390 1.00 49.09 635 ASP B C 1
ATOM 6124 O O . ASP B 1 205 ? 61.039 59.343 51.505 1.00 51.03 635 ASP B O 1
ATOM 6133 N N . PRO B 1 206 ? 61.900 61.227 52.361 1.00 49.71 636 PRO B N 1
ATOM 6134 C CA . PRO B 1 206 ? 62.731 61.441 51.161 1.00 46.77 636 PRO B CA 1
ATOM 6135 C C . 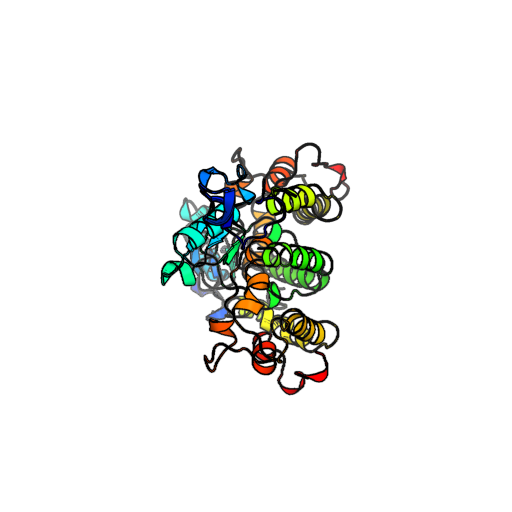PRO B 1 206 ? 63.782 60.367 50.920 1.00 51.75 636 PRO B C 1
ATOM 6136 O O . PRO B 1 206 ? 64.201 60.203 49.766 1.00 54.54 636 PRO B O 1
ATOM 6147 N N . ASN B 1 207 ? 64.216 59.622 51.939 1.00 49.96 637 ASN B N 1
ATOM 6148 C CA . ASN B 1 207 ? 65.158 58.526 51.710 1.00 55.48 637 ASN B CA 1
ATOM 6149 C C . ASN B 1 207 ? 64.454 57.202 51.419 1.00 52.31 637 ASN B C 1
ATOM 6150 O O . ASN B 1 207 ? 65.128 56.176 51.283 1.00 54.80 637 ASN B O 1
ATOM 6161 N N . LYS B 1 208 ? 63.119 57.194 51.355 1.00 50.98 638 LYS B N 1
ATOM 6162 C CA . LYS B 1 208 ? 62.349 56.053 50.851 1.00 51.70 638 LYS B CA 1
ATOM 6163 C C . LYS B 1 208 ? 62.656 54.765 51.612 1.00 62.61 638 LYS B C 1
ATOM 6164 O O . LYS B 1 208 ? 62.665 53.677 51.030 1.00 60.46 638 LYS B O 1
ATOM 6183 N N . ASP B 1 209 ? 62.937 54.864 52.910 1.00 57.34 639 ASP B N 1
ATOM 6184 C CA . ASP B 1 209 ? 63.194 53.686 53.727 1.00 55.73 639 ASP B CA 1
ATOM 6185 C C . ASP B 1 209 ? 61.954 53.208 54.485 1.00 54.84 639 ASP B C 1
ATOM 6186 O O . ASP B 1 209 ? 62.053 52.270 55.280 1.00 55.68 639 ASP B O 1
ATOM 6195 N N . LYS B 1 210 ? 60.788 53.811 54.242 1.00 61.96 640 LYS B N 1
ATOM 6196 C CA . LYS B 1 210 ? 59.510 53.381 54.805 1.00 55.32 640 LYS B CA 1
ATOM 6197 C C . LYS B 1 210 ? 59.410 53.645 56.304 1.00 52.68 640 LYS B C 1
ATOM 6198 O O . LYS B 1 210 ? 58.513 53.099 56.970 1.00 47.58 640 LYS B O 1
ATOM 6217 N N . HIS B 1 211 ? 60.322 54.445 56.857 1.00 55.02 641 HIS B N 1
ATOM 6218 C CA . HIS B 1 211 ? 60.296 54.892 58.245 1.00 52.91 641 HIS B CA 1
ATOM 6219 C C . HIS B 1 211 ? 60.368 56.414 58.227 1.00 48.06 641 HIS B C 1
ATOM 6220 O O . HIS B 1 211 ? 61.180 56.978 57.486 1.00 57.23 641 HIS B O 1
ATOM 6234 N N . ILE B 1 212 ? 59.517 57.075 59.006 1.00 39.95 642 ILE B N 1
ATOM 6235 C CA . ILE B 1 212 ? 59.511 58.532 59.105 1.00 42.62 642 ILE B CA 1
ATOM 6236 C C . ILE B 1 212 ? 60.091 58.924 60.464 1.00 46.52 642 ILE B C 1
ATOM 6237 O O . ILE B 1 212 ? 59.513 58.605 61.513 1.00 37.05 642 ILE B O 1
ATOM 6253 N N . THR B 1 213 ? 61.239 59.601 60.447 1.00 37.74 643 THR B N 1
ATOM 6254 C CA . THR B 1 213 ? 61.849 60.070 61.677 1.00 38.40 643 THR B CA 1
ATOM 6255 C C . THR B 1 213 ? 61.215 61.383 62.130 1.00 37.87 643 THR B C 1
ATOM 6256 O O . THR B 1 213 ? 60.476 62.037 61.391 1.00 35.03 643 THR B O 1
ATOM 6267 N N . LEU B 1 214 ? 61.545 61.778 63.360 1.00 36.19 644 LEU B N 1
ATOM 6268 C CA . LEU B 1 214 ? 61.101 63.070 63.864 1.00 40.55 644 LEU B CA 1
ATOM 6269 C C . LEU B 1 214 ? 61.571 64.198 62.952 1.00 34.31 644 LEU B C 1
ATOM 6270 O O . LEU B 1 214 ? 60.813 65.130 62.666 1.00 35.35 644 LEU B O 1
ATOM 6286 N N . LYS B 1 215 ? 62.806 64.111 62.462 1.00 36.90 645 LYS B N 1
ATOM 6287 C CA . LYS B 1 215 ? 63.359 65.146 61.589 1.00 43.10 645 LYS B CA 1
ATOM 6288 C C . LYS B 1 215 ? 62.575 65.256 60.290 1.00 35.86 645 LYS B C 1
ATOM 6289 O O . LYS B 1 215 ? 62.294 66.360 59.817 1.00 40.16 645 LYS B O 1
ATOM 6308 N N . GLU B 1 216 ? 62.280 64.118 59.658 1.00 37.36 646 GLU B N 1
ATOM 6309 C CA . GLU B 1 216 ? 61.482 64.145 58.435 1.00 40.33 646 GLU B CA 1
ATOM 6310 C C . GLU B 1 216 ? 60.090 64.680 58.725 1.00 35.43 646 GLU B C 1
ATOM 6311 O O . GLU B 1 216 ? 59.546 65.484 57.962 1.00 30.18 646 GLU B O 1
ATOM 6323 N N . TRP B 1 217 ? 59.520 64.270 59.854 1.00 30.52 647 TRP B N 1
ATOM 6324 C CA . TRP B 1 217 ? 58.180 64.708 60.224 1.00 31.07 647 TRP B CA 1
ATOM 6325 C C . TRP B 1 217 ? 58.134 66.219 60.407 1.00 29.51 647 TRP B C 1
ATOM 6326 O O . TRP B 1 217 ? 57.228 66.890 59.896 1.00 28.84 647 TRP B O 1
ATOM 6347 N N . GLY B 1 218 ? 59.124 66.781 61.108 1.00 31.01 648 GLY B N 1
ATOM 6348 C CA . GLY B 1 218 ? 59.121 68.216 61.339 1.00 29.70 648 GLY B CA 1
ATOM 6349 C C . GLY B 1 218 ? 59.278 69.009 60.056 1.00 31.94 648 GLY B C 1
ATOM 6350 O O . GLY B 1 218 ? 58.545 69.974 59.810 1.00 25.99 648 GLY B O 1
ATOM 6354 N N . HIS B 1 219 ? 60.234 68.607 59.214 1.00 31.94 649 HIS B N 1
ATOM 6355 C CA . HIS B 1 219 ? 60.435 69.297 57.942 1.00 36.19 649 HIS B CA 1
ATOM 6356 C C . HIS B 1 219 ? 59.168 69.258 57.099 1.00 28.86 649 HIS B C 1
ATOM 6357 O O . HIS B 1 219 ? 58.816 70.232 56.430 1.00 33.24 649 HIS B O 1
ATOM 6371 N N . CYS B 1 220 ? 58.466 68.136 57.128 1.00 28.70 650 CYS B N 1
ATOM 6372 C CA . CYS B 1 220 ? 57.247 67.974 56.346 1.00 30.96 650 CYS B CA 1
ATOM 6373 C C . CYS B 1 220 ? 56.114 68.848 56.879 1.00 26.31 650 CYS B C 1
ATOM 6374 O O . CYS B 1 220 ? 55.229 69.226 56.115 1.00 26.76 650 CYS B O 1
ATOM 6381 N N . PHE B 1 221 ? 56.148 69.224 58.150 1.00 29.37 651 PHE B N 1
ATOM 6382 C CA . PHE B 1 221 ? 55.245 70.233 58.683 1.00 25.76 651 PHE B CA 1
ATOM 6383 C C . PHE B 1 221 ? 55.835 71.640 58.669 1.00 23.52 651 PHE B C 1
ATOM 6384 O O . PHE B 1 221 ? 55.260 72.543 59.291 1.00 26.94 651 PHE B O 1
ATOM 6401 N N . GLY B 1 222 ? 56.949 71.855 57.966 1.00 27.11 652 GLY B N 1
ATOM 6402 C CA . GLY B 1 222 ? 57.485 73.196 57.808 1.00 24.06 652 GLY B CA 1
ATOM 6403 C C . GLY B 1 222 ? 58.132 73.738 59.059 1.00 34.38 652 GLY B C 1
ATOM 6404 O O . GLY B 1 222 ? 58.185 74.959 59.257 1.00 29.57 652 GLY B O 1
ATOM 6408 N N . ILE B 1 223 ? 58.615 72.857 59.919 1.00 30.76 653 ILE B N 1
ATOM 6409 C CA . ILE B 1 223 ? 59.345 73.253 61.113 1.00 33.90 653 ILE B CA 1
ATOM 6410 C C . ILE B 1 223 ? 60.844 73.274 60.821 1.00 34.23 653 ILE B C 1
ATOM 6411 O O . ILE B 1 223 ? 61.393 72.331 60.230 1.00 30.75 653 ILE B O 1
ATOM 6427 N N . LYS B 1 224 ? 61.499 74.367 61.213 1.00 38.37 654 LYS B N 1
ATOM 6428 C CA . LYS B 1 224 ? 62.943 74.486 61.046 1.00 45.37 654 LYS B CA 1
ATOM 6429 C C . LYS B 1 224 ? 63.687 73.474 61.922 1.00 48.57 654 LYS B C 1
ATOM 6430 O O . LYS B 1 224 ? 63.208 73.058 62.990 1.00 34.11 654 LYS B O 1
ATOM 6449 N N A GLU B 1 225 ? 64.880 73.089 61.453 0.49 45.45 655 GLU B N 1
ATOM 6450 N N B GLU B 1 225 ? 64.883 73.089 61.464 0.51 45.44 655 GLU B N 1
ATOM 6451 C CA A GLU B 1 225 ? 65.683 72.088 62.151 0.49 47.12 655 GLU B CA 1
ATOM 6452 C CA B GLU B 1 225 ? 65.651 72.071 62.174 0.51 47.11 655 GLU B CA 1
ATOM 6453 C C A GLU B 1 225 ? 65.967 72.509 63.587 0.49 41.25 655 GLU B C 1
ATOM 6454 C C B GLU B 1 225 ? 65.965 72.506 63.599 0.51 41.24 655 GLU B C 1
ATOM 6455 O O A GLU B 1 225 ? 65.951 71.679 64.501 0.49 40.43 655 GLU B O 1
ATOM 6456 O O B GLU B 1 225 ? 65.971 71.683 64.520 0.51 40.48 655 GLU B O 1
ATOM 6478 N N . GLU B 1 226 ? 66.245 73.795 63.801 1.00 40.85 656 GLU B N 1
ATOM 6479 C CA . GLU B 1 226 ? 66.552 74.277 65.139 1.00 41.58 656 GLU B CA 1
ATOM 6480 C C . GLU B 1 226 ? 65.379 74.109 66.091 1.00 40.15 656 GLU B C 1
ATOM 6481 O O . GLU B 1 226 ? 65.584 74.093 67.306 1.00 41.17 656 GLU B O 1
ATOM 6493 N N . ASP B 1 227 ? 64.158 73.994 65.570 1.00 38.31 657 ASP B N 1
ATOM 6494 C CA . ASP B 1 227 ? 62.971 73.881 66.402 1.00 39.18 657 ASP B CA 1
ATOM 6495 C C . ASP B 1 227 ? 62.502 72.447 66.578 1.00 40.90 657 ASP B C 1
ATOM 6496 O O . ASP B 1 227 ? 61.466 72.231 67.213 1.00 35.87 657 ASP B O 1
ATOM 6505 N N . ILE B 1 228 ? 63.210 71.474 66.006 1.00 34.55 658 ILE B N 1
ATOM 6506 C CA . ILE B 1 228 ? 62.892 70.064 66.202 1.00 37.73 658 ILE B CA 1
ATOM 6507 C C . ILE B 1 228 ? 63.672 69.563 67.412 1.00 37.56 658 ILE B C 1
ATOM 6508 O O . ILE B 1 228 ? 64.882 69.785 67.514 1.00 42.01 658 ILE B O 1
ATOM 6524 N N . ASP B 1 229 ? 62.970 68.934 68.357 1.00 40.99 659 ASP B N 1
ATOM 6525 C CA . ASP B 1 229 ? 63.555 68.601 69.656 1.00 37.20 659 ASP B CA 1
ATOM 6526 C C . ASP B 1 229 ? 62.923 67.315 70.171 1.00 36.74 659 ASP B C 1
ATOM 6527 O O . ASP B 1 229 ? 61.742 67.309 70.519 1.00 34.60 659 ASP B O 1
ATOM 6536 N N . GLU B 1 230 ? 63.713 66.240 70.262 1.00 38.99 660 GLU B N 1
ATOM 6537 C CA . GLU B 1 230 ? 63.196 64.974 70.771 1.00 38.97 660 GLU B CA 1
ATOM 6538 C C . GLU B 1 230 ? 62.791 65.071 72.240 1.00 38.86 660 GLU B C 1
ATOM 6539 O O . GLU B 1 230 ? 62.039 64.215 72.720 1.00 39.74 660 GLU B O 1
ATOM 6551 N N . ASN B 1 231 ? 63.248 66.097 72.964 1.00 39.54 661 ASN B N 1
ATOM 6552 C CA . ASN B 1 231 ? 62.830 66.239 74.354 1.00 45.20 661 ASN B CA 1
ATOM 6553 C C . ASN B 1 231 ? 61.338 66.556 74.496 1.00 39.05 661 ASN B C 1
ATOM 6554 O O . ASN B 1 231 ? 60.792 66.376 75.593 1.00 36.64 661 ASN B O 1
ATOM 6565 N N . LEU B 1 232 ? 60.681 67.026 73.425 1.00 34.48 662 LEU B N 1
ATOM 6566 C CA . LEU B 1 232 ? 59.257 67.331 73.464 1.00 35.09 662 LEU B CA 1
ATOM 6567 C C . LEU B 1 232 ? 58.380 66.094 73.305 1.00 42.96 662 LEU B C 1
ATOM 6568 O O . LEU B 1 232 ? 57.154 66.211 73.436 1.00 38.18 662 LEU B O 1
ATOM 6584 N N . LEU B 1 233 ? 58.975 64.927 73.036 1.00 33.81 663 LEU B N 1
ATOM 6585 C CA . LEU B 1 233 ? 58.220 63.692 72.873 1.00 33.82 663 LEU B CA 1
ATOM 6586 C C . LEU B 1 233 ? 57.960 63.052 74.233 1.00 33.31 663 LEU B C 1
ATOM 6587 O O . LEU B 1 233 ? 58.744 63.219 75.168 1.00 39.40 663 LEU B O 1
ATOM 6603 N N . PHE B 1 234 ? 56.833 62.333 74.344 1.00 34.51 664 PHE B N 1
ATOM 6604 C CA . PHE B 1 234 ? 56.547 61.532 75.536 1.00 42.37 664 PHE B CA 1
ATOM 6605 C C . PHE B 1 234 ? 57.803 60.810 76.015 1.00 45.99 664 PHE B C 1
ATOM 6606 O O . PHE B 1 234 ? 58.575 60.283 75.210 1.00 48.28 664 PHE B O 1
ATOM 6623 N N . ALA B 1 235 ? 57.973 60.760 77.337 1.00 53.66 665 ALA B N 1
ATOM 6624 C CA . ALA B 1 235 ? 59.183 60.221 77.942 1.00 62.87 665 ALA B CA 1
ATOM 6625 C C . ALA B 1 235 ? 59.369 58.735 77.628 1.00 61.95 665 ALA B C 1
ATOM 6626 O O . ALA B 1 235 ? 58.421 57.997 77.339 1.00 55.88 665 ALA B O 1
ATOM 6633 N N . SER B 1 236 ? 60.622 58.299 77.716 1.00 71.33 666 SER B N 1
ATOM 6634 C CA . SER B 1 236 ? 60.997 56.910 77.458 1.00 87.18 666 SER B CA 1
ATOM 6635 C C . SER B 1 236 ? 60.482 55.947 78.534 1.00 89.66 666 SER B C 1
ATOM 6636 O O . SER B 1 236 ? 60.358 56.298 79.719 1.00 73.79 666 SER B O 1
#

InterPro domains:
  IPR001999 Osteonectin-like, conserved site [PS00612] (433-463)
  IPR001999 Osteonectin-like, conserved site [PS00613] (523-533)
  IPR002048 EF-hand domain [PS50222] (622-657)
  IPR002350 Kazal domain [PF07648] (461-509)
  IPR002350 Kazal domain [PS51465] (455-511)
  IPR002350 Kazal domain [SM00280] (455-509)
  IPR003645 Follistatin-like, N-terminal [SM00274] (432-455)
  IPR011992 EF-hand domain pair [SSF47473] (513-663)
  IPR015369 Follistatin/Osteonectin EGF domain [PF09289] (433-454)
  IPR016359 SPARC-like protein 1 [PIRSF002574] (1-664)
  IPR018247 EF-Hand 1, calcium-binding site [PS00018] (635-647)
  IPR019577 SPARC/Testican, calcium-binding domain [PF10591] (513-650)
  IPR036058 Kazal domain superfamily [SSF100895] (458-510)